Protein AF-B8KPP4-F1 (afdb_monomer)

Mean predicted aligned error: 12.48 Å

Secondary structure (DSSP, 8-state):
-PPPP----------PPPPPPHHHHHHH--TTTTTS-HHHHHHHHH-GGGTS-EEEEPPPSS--PPEE---HHHHT-EEEETTEEEEHHHHHHH-SSEEEEEEEETTEEEEEE-SSS-TT--EE-GGGHHHHHHHHHHHHHHTTS--TTSBGGGT-GGGTTSTTTT-BHHHHHTT-S-BS--GGG-SS-TTSHHHHHHHHTTSSPP-S----HHHHHHH--BSS-TTS-----HHHHHHHHHHHHHHHSS-HHHHHIIIIITTTT-SS-EEEEB-TTS-B-TTT-EEE-HHHHHHHHHHHH-TTT-HHHIIIIIHHHHTT-SEEPPHHHHHHHHHHHTT----EEETTEEEE-TTS-EEEE-TTS-EEEEETTTTEEEEEEE--SSTT----THHHHHHHHHHSSTTSSPPTTS-HHHHHHHHHHHHHHHHHTT-HHHHHTTEEEEEEEE-TTSPPEESHHHHHHHHHHHHTTSS-EEEEEEEEEEEETTEEEEEEEEEEEESTTSSS-EEEEEEEEEEEEE-TTS-EEEEEEEEEE-SPP-

Radius of gyration: 27.94 Å; Cα contacts (8 Å, |Δi|>4): 1107; chains: 1; bounding box: 80×98×74 Å

Nearest PDB structures (foldseek):
  3hx8-assembly2_C  TM=9.076E-01  e=1.336E-11  Mesorhizobium loti
  5ien-assembly1_A  TM=8.995E-01  e=2.026E-10  synthetic construct
  5ien-assembly2_B  TM=9.108E-01  e=3.419E-10  synthetic construct
  5iep-assembly1_A  TM=9.337E-01  e=7.490E-10  synthetic construct
  5bka-assembly1_C  TM=7.117E-01  e=9.667E-06  Streptomyces coelicolor A3(2)

Structure (mmCIF, N/CA/C/O backbone):
data_AF-B8KPP4-F1
#
_entry.id   AF-B8KPP4-F1
#
loop_
_atom_site.group_PDB
_atom_site.id
_atom_site.type_symbol
_atom_site.label_atom_id
_atom_site.label_alt_id
_atom_site.label_comp_id
_atom_site.label_asym_id
_atom_site.label_entity_id
_atom_site.label_seq_id
_atom_site.pdbx_PDB_ins_code
_atom_site.Cartn_x
_atom_site.Cartn_y
_atom_site.Cartn_z
_atom_site.occupancy
_atom_site.B_iso_or_equiv
_atom_site.auth_seq_id
_atom_site.auth_comp_id
_atom_site.auth_asym_id
_atom_site.auth_atom_id
_atom_site.pdbx_PDB_model_num
ATOM 1 N N . MET A 1 1 ? 53.699 55.529 -13.540 1.00 39.19 1 MET A N 1
ATOM 2 C CA . MET A 1 1 ? 53.732 54.509 -12.469 1.00 39.19 1 MET A CA 1
ATOM 3 C C . MET A 1 1 ? 52.525 54.728 -11.572 1.00 39.19 1 MET A C 1
ATOM 5 O O . MET A 1 1 ? 52.544 55.632 -10.749 1.00 39.19 1 MET A O 1
ATOM 9 N N . ILE A 1 2 ? 51.446 53.984 -11.814 1.00 35.56 2 ILE A N 1
ATOM 10 C CA . ILE A 1 2 ? 50.169 54.093 -11.094 1.00 35.56 2 ILE A CA 1
ATOM 11 C C . ILE A 1 2 ? 50.151 52.968 -10.050 1.00 35.56 2 ILE A C 1
ATOM 13 O O . ILE A 1 2 ? 50.362 51.811 -10.403 1.00 35.56 2 ILE A O 1
ATOM 17 N N . LYS A 1 3 ? 49.986 53.314 -8.767 1.00 32.81 3 LYS A N 1
ATOM 18 C CA . LYS A 1 3 ? 49.849 52.358 -7.653 1.00 32.81 3 LYS A CA 1
ATOM 19 C C . LYS A 1 3 ? 48.453 51.713 -7.692 1.00 32.81 3 LYS A C 1
ATOM 21 O O . LYS A 1 3 ? 47.496 52.451 -7.922 1.00 32.81 3 LYS A O 1
ATOM 26 N N . PRO A 1 4 ? 48.298 50.402 -7.431 1.00 41.53 4 PRO A N 1
ATOM 27 C CA . PRO A 1 4 ? 46.980 49.794 -7.347 1.00 41.53 4 PRO A CA 1
ATOM 28 C C . PRO A 1 4 ? 46.354 50.061 -5.972 1.00 41.53 4 PRO A C 1
ATOM 30 O O . PRO A 1 4 ? 47.021 50.018 -4.936 1.00 41.53 4 PRO A O 1
ATOM 33 N N . LEU A 1 5 ? 45.059 50.361 -6.000 1.00 34.25 5 LEU A N 1
ATOM 34 C CA . LEU A 1 5 ? 44.176 50.525 -4.855 1.00 34.25 5 LEU A CA 1
ATOM 35 C C . LEU A 1 5 ? 43.711 49.123 -4.423 1.00 34.25 5 LEU A C 1
ATOM 37 O O . LEU A 1 5 ? 43.076 48.422 -5.207 1.00 34.25 5 LEU A O 1
ATOM 41 N N . ALA A 1 6 ? 44.058 48.691 -3.211 1.00 33.91 6 ALA A N 1
ATOM 42 C CA . ALA A 1 6 ? 43.569 47.434 -2.652 1.00 33.91 6 ALA A CA 1
ATOM 43 C C . ALA A 1 6 ? 42.128 47.628 -2.156 1.00 33.91 6 ALA A C 1
ATOM 45 O O . ALA A 1 6 ? 41.885 48.378 -1.212 1.00 33.91 6 ALA A O 1
ATOM 46 N N . MET A 1 7 ? 41.176 46.971 -2.817 1.00 34.59 7 MET A N 1
ATOM 47 C CA . MET A 1 7 ? 39.772 46.921 -2.418 1.00 34.59 7 MET A CA 1
ATOM 48 C C . MET A 1 7 ? 39.613 45.772 -1.414 1.00 34.59 7 MET A C 1
ATOM 50 O O . MET A 1 7 ? 39.767 44.605 -1.770 1.00 34.59 7 MET A O 1
ATOM 54 N N . LEU A 1 8 ? 39.384 46.103 -0.141 1.00 33.50 8 LEU A N 1
ATOM 55 C CA . LEU A 1 8 ? 39.109 45.127 0.913 1.00 33.50 8 LEU A CA 1
ATOM 56 C C . LEU A 1 8 ? 37.673 44.604 0.730 1.00 33.50 8 LEU A C 1
ATOM 58 O O . LEU A 1 8 ? 36.711 45.317 1.007 1.00 33.50 8 LEU A O 1
ATOM 62 N N . LEU A 1 9 ? 37.526 43.370 0.250 1.00 36.50 9 LEU A N 1
ATOM 63 C CA . LEU A 1 9 ? 36.267 42.626 0.308 1.00 36.50 9 LEU A CA 1
ATOM 64 C C . LEU A 1 9 ? 36.087 42.114 1.743 1.00 36.50 9 LEU A C 1
ATOM 66 O O . LEU A 1 9 ? 36.763 41.177 2.160 1.00 36.50 9 LEU A O 1
ATOM 70 N N . LEU A 1 10 ? 35.198 42.748 2.512 1.00 35.66 10 LEU A N 1
ATOM 71 C CA . LEU A 1 10 ? 34.691 42.178 3.759 1.00 35.66 10 LEU A CA 1
ATOM 72 C C . LEU A 1 10 ? 33.732 41.035 3.411 1.00 35.66 10 LEU A C 1
ATOM 74 O O . LEU A 1 10 ? 32.572 41.261 3.077 1.00 35.66 10 LEU A O 1
ATOM 78 N N . SER A 1 11 ? 34.224 39.802 3.488 1.00 37.75 11 SER A N 1
ATOM 79 C CA . SER A 1 11 ? 33.388 38.606 3.551 1.00 37.75 11 SER A CA 1
ATOM 80 C C . SER A 1 11 ? 32.711 38.554 4.923 1.00 37.75 11 SER A C 1
ATOM 82 O O . SER A 1 11 ? 33.370 38.281 5.928 1.00 37.75 11 SER A O 1
ATOM 84 N N . ALA A 1 12 ? 31.409 38.832 4.982 1.00 38.16 12 ALA A N 1
ATOM 85 C CA . ALA A 1 12 ? 30.608 38.468 6.144 1.00 38.16 12 ALA A CA 1
ATOM 86 C C . ALA A 1 12 ? 30.489 36.931 6.181 1.00 38.16 12 ALA A C 1
ATOM 88 O O . ALA A 1 12 ? 30.151 36.338 5.154 1.00 38.16 12 ALA A O 1
ATOM 89 N N . PRO A 1 13 ? 30.794 36.262 7.305 1.00 40.47 13 PRO A N 1
ATOM 90 C CA . PRO A 1 13 ? 30.590 34.826 7.404 1.00 40.47 13 PRO A CA 1
ATOM 91 C C . PRO A 1 13 ? 29.087 34.532 7.346 1.00 40.47 13 PRO A C 1
ATOM 93 O O . PRO A 1 13 ? 28.313 35.124 8.100 1.00 40.47 13 PRO A O 1
ATOM 96 N N . LEU A 1 14 ? 28.677 33.612 6.464 1.00 42.62 14 LEU A N 1
ATOM 97 C CA . LEU A 1 14 ? 27.390 32.937 6.605 1.00 42.62 14 LEU A CA 1
ATOM 98 C C . LEU A 1 14 ? 27.402 32.256 7.976 1.00 42.62 14 LEU A C 1
ATOM 100 O O . LEU A 1 14 ? 28.167 31.319 8.204 1.00 42.62 14 LEU A O 1
ATOM 104 N N . ILE A 1 15 ? 26.581 32.746 8.899 1.00 39.28 15 ILE A N 1
ATOM 105 C CA . ILE A 1 15 ? 26.275 32.017 10.124 1.00 39.28 15 ILE A CA 1
ATOM 106 C C . ILE A 1 15 ? 25.397 30.850 9.679 1.00 39.28 15 ILE A C 1
ATOM 108 O O . ILE A 1 15 ? 24.208 31.026 9.431 1.00 39.28 15 ILE A O 1
ATOM 112 N N . ALA A 1 16 ? 25.996 29.671 9.515 1.00 43.50 16 ALA A N 1
ATOM 113 C CA . ALA A 1 16 ? 25.233 28.435 9.470 1.00 43.50 16 ALA A CA 1
ATOM 114 C C . ALA A 1 16 ? 24.450 28.355 10.787 1.00 43.50 16 ALA A C 1
ATOM 116 O O . ALA A 1 16 ? 25.055 28.394 11.862 1.00 43.50 16 ALA A O 1
ATOM 117 N N . ALA A 1 17 ? 23.118 28.328 10.715 1.00 49.12 17 ALA A N 1
ATOM 118 C CA . ALA A 1 17 ? 22.297 28.076 11.889 1.00 49.12 17 ALA A CA 1
ATOM 119 C C . ALA A 1 17 ? 22.764 26.751 12.506 1.00 49.12 17 ALA A C 1
ATOM 121 O O . ALA A 1 17 ? 22.893 25.749 11.801 1.00 49.12 17 ALA A O 1
ATOM 122 N N . ALA A 1 18 ? 23.105 26.762 13.795 1.00 59.22 18 ALA A N 1
ATOM 123 C CA . ALA A 1 18 ? 23.468 25.537 14.489 1.00 59.22 18 ALA A CA 1
ATOM 124 C C . ALA A 1 18 ? 22.274 24.577 14.421 1.00 59.22 18 ALA A C 1
ATOM 126 O O . ALA A 1 18 ? 21.141 25.000 14.660 1.00 59.22 18 ALA A O 1
ATOM 127 N N . ALA A 1 19 ? 22.526 23.311 14.080 1.00 60.88 19 ALA A N 1
ATOM 128 C CA . ALA A 1 19 ? 21.502 22.279 14.180 1.00 60.88 19 ALA A CA 1
ATOM 129 C C . ALA A 1 19 ? 20.917 22.299 15.607 1.00 60.88 19 ALA A C 1
ATOM 131 O O . ALA A 1 19 ? 21.694 22.456 16.560 1.00 60.88 19 ALA A O 1
ATOM 132 N N . PRO A 1 20 ? 19.586 22.200 15.766 1.00 66.69 20 PRO A N 1
ATOM 133 C CA . PRO A 1 20 ? 18.959 22.236 17.081 1.00 66.69 20 PRO A CA 1
ATOM 134 C C . PRO A 1 20 ? 19.525 21.125 17.974 1.00 66.69 20 PRO A C 1
ATOM 136 O O . PRO A 1 20 ? 19.914 20.059 17.489 1.00 66.69 20 PRO A O 1
ATOM 139 N N . ASP A 1 21 ? 19.613 21.375 19.284 1.00 84.50 21 ASP A N 1
ATOM 140 C CA . ASP A 1 21 ? 20.109 20.361 20.216 1.00 84.50 21 ASP A CA 1
ATOM 141 C C . ASP A 1 21 ? 19.201 19.122 20.165 1.00 84.50 21 ASP A C 1
ATOM 143 O O . ASP A 1 21 ? 17.971 19.216 20.139 1.00 84.50 21 ASP A O 1
ATOM 147 N N . VAL A 1 22 ? 19.814 17.936 20.146 1.00 83.69 22 VAL A N 1
ATOM 148 C CA . VAL A 1 22 ? 19.081 16.669 20.005 1.00 83.69 22 VAL A CA 1
ATOM 149 C C . VAL A 1 22 ? 18.120 16.451 21.178 1.00 83.69 22 VAL A C 1
ATOM 151 O O . VAL A 1 22 ? 17.029 15.924 20.972 1.00 83.69 22 VAL A O 1
ATOM 154 N N . ARG A 1 23 ? 18.472 16.874 22.406 1.00 91.12 23 ARG A N 1
ATOM 155 C CA . ARG A 1 23 ? 17.547 16.743 23.546 1.00 91.12 23 ARG A CA 1
ATOM 156 C C . ARG A 1 23 ? 16.402 17.734 23.430 1.00 91.12 23 ARG A C 1
ATOM 158 O O . ARG A 1 23 ? 15.265 17.352 23.683 1.00 91.12 23 ARG A O 1
ATOM 165 N N . GLU A 1 24 ? 16.690 18.969 23.030 1.00 91.19 24 GLU A N 1
ATOM 166 C CA . GLU A 1 24 ? 15.659 19.985 22.801 1.00 91.19 24 GLU A CA 1
ATOM 167 C C . GLU A 1 24 ? 14.636 19.508 21.761 1.00 91.19 24 GLU A C 1
ATOM 169 O O . GLU A 1 24 ? 13.443 19.492 22.054 1.00 91.19 24 GLU A O 1
ATOM 174 N N . THR A 1 25 ? 15.103 18.999 20.617 1.00 89.31 25 THR A N 1
ATOM 175 C CA . THR A 1 25 ? 14.243 18.450 19.553 1.00 89.31 25 THR A CA 1
ATOM 176 C C . THR A 1 25 ? 13.441 17.241 20.033 1.00 89.31 25 THR A C 1
ATOM 178 O O . THR A 1 25 ? 12.240 17.163 19.808 1.00 89.31 25 THR A O 1
ATOM 181 N N . PHE A 1 26 ? 14.067 16.309 20.756 1.00 92.88 26 PHE A N 1
ATOM 182 C CA . PHE A 1 26 ? 13.358 15.137 21.267 1.00 92.88 26 PHE A CA 1
ATOM 183 C C . PHE A 1 26 ? 12.233 15.518 22.243 1.00 92.88 26 PHE A C 1
ATOM 185 O O . PHE A 1 26 ? 11.145 14.948 22.183 1.00 92.88 26 PHE A O 1
ATOM 192 N N . THR A 1 27 ? 12.494 16.474 23.143 1.00 94.06 27 THR A N 1
ATOM 193 C CA . THR A 1 27 ? 11.534 16.913 24.173 1.00 94.06 27 THR A CA 1
ATOM 194 C C . THR A 1 27 ? 10.492 17.917 23.681 1.00 94.06 27 THR A C 1
ATOM 196 O O . THR A 1 27 ? 9.544 18.193 24.413 1.00 94.06 27 THR A O 1
ATOM 199 N N . SER A 1 28 ? 10.646 18.465 22.471 1.00 93.50 28 SER A N 1
ATOM 200 C CA . SER A 1 28 ? 9.675 19.397 21.891 1.00 93.50 28 SER A CA 1
ATOM 201 C C . SER A 1 28 ? 8.466 18.697 21.265 1.00 93.50 28 SER A C 1
ATOM 203 O O . SER A 1 28 ? 7.430 19.340 21.091 1.00 93.50 28 SER A O 1
ATOM 205 N N . VAL A 1 29 ? 8.570 17.398 20.960 1.00 94.62 29 VAL A N 1
ATOM 206 C CA . VAL A 1 29 ? 7.461 16.586 20.443 1.00 94.62 29 VAL A CA 1
ATOM 207 C C . VAL A 1 29 ? 6.479 16.256 21.566 1.00 94.62 29 VAL A C 1
ATOM 209 O O . VAL A 1 29 ? 6.842 15.713 22.610 1.00 94.62 29 VAL A O 1
ATOM 212 N N . THR A 1 30 ? 5.208 16.564 21.333 1.00 91.06 30 THR A N 1
ATOM 213 C CA . THR A 1 30 ? 4.084 16.330 22.241 1.00 91.06 30 THR A CA 1
ATOM 214 C C . THR A 1 30 ? 2.891 15.764 21.469 1.00 91.06 30 THR A C 1
ATOM 216 O O . THR A 1 30 ? 2.790 15.970 20.258 1.00 91.06 30 THR A O 1
ATOM 219 N N . PRO A 1 31 ? 1.919 15.132 22.150 1.00 87.12 31 PRO A N 1
ATOM 220 C CA . PRO A 1 31 ? 0.676 14.696 21.511 1.00 87.12 31 PRO A CA 1
ATOM 221 C C . PRO A 1 31 ? -0.157 15.822 20.871 1.00 87.12 31 PRO A C 1
ATOM 223 O O . PRO A 1 31 ? -1.113 15.530 20.162 1.00 87.12 31 PRO A O 1
ATOM 226 N N . GLN A 1 32 ? 0.145 17.096 21.152 1.00 86.81 32 GLN A N 1
ATOM 227 C CA . GLN A 1 32 ? -0.575 18.253 20.609 1.00 86.81 32 GLN A CA 1
ATOM 228 C C . GLN A 1 32 ? 0.107 18.892 19.394 1.00 86.81 32 GLN A C 1
ATOM 230 O O . GLN A 1 32 ? -0.518 19.729 18.752 1.00 86.81 32 GLN A O 1
ATOM 235 N N . ASN A 1 33 ? 1.380 18.584 19.126 1.00 89.88 33 ASN A N 1
ATOM 236 C CA . ASN A 1 33 ? 2.163 19.284 18.100 1.00 89.88 33 ASN A CA 1
ATOM 237 C C . ASN A 1 33 ? 2.987 18.360 17.193 1.00 89.88 33 ASN A C 1
ATOM 239 O O . ASN A 1 33 ? 3.798 18.855 16.412 1.00 89.88 33 ASN A O 1
ATOM 243 N N . PHE A 1 34 ? 2.822 17.039 17.300 1.00 90.19 34 PHE A N 1
ATOM 244 C CA . PHE A 1 34 ? 3.587 16.076 16.503 1.00 90.19 34 PHE A CA 1
ATOM 245 C C . PHE A 1 34 ? 3.389 16.270 14.985 1.00 90.19 34 PHE A C 1
ATOM 247 O O . PHE A 1 34 ? 4.232 15.854 14.199 1.00 90.19 34 PHE A O 1
ATOM 254 N N . ASP A 1 35 ? 2.315 16.935 14.564 1.00 87.69 35 ASP A N 1
ATOM 255 C CA . ASP A 1 35 ? 1.944 17.259 13.182 1.00 87.69 35 ASP A CA 1
ATOM 256 C C . ASP A 1 35 ? 2.060 18.764 12.851 1.00 87.69 35 ASP A C 1
ATOM 258 O O . ASP A 1 35 ? 1.527 19.229 11.849 1.00 87.69 35 ASP A O 1
ATOM 262 N N . SER A 1 36 ? 2.756 19.553 13.679 1.00 88.62 36 SER A N 1
ATOM 263 C CA . SER A 1 36 ? 2.931 21.003 13.464 1.00 88.62 36 SER A CA 1
ATOM 264 C C . SER A 1 36 ? 3.990 21.380 12.414 1.00 88.62 36 SER A C 1
ATOM 266 O O . SER A 1 36 ? 4.305 22.563 12.265 1.00 88.62 36 SER A O 1
ATOM 268 N N . GLY A 1 37 ? 4.567 20.396 11.725 1.00 88.38 37 GLY A N 1
ATOM 269 C CA . GLY A 1 37 ? 5.564 20.573 10.677 1.00 88.38 37 GLY A CA 1
ATOM 270 C C . GLY A 1 37 ? 7.003 20.716 11.166 1.00 88.38 37 GLY A C 1
ATOM 271 O O . GLY A 1 37 ? 7.322 20.714 12.362 1.00 88.38 37 GLY A O 1
ATOM 272 N N . GLY A 1 38 ? 7.902 20.859 10.192 1.00 89.06 38 GLY A N 1
ATOM 273 C CA . GLY A 1 38 ? 9.322 21.115 10.419 1.00 89.06 38 GLY A CA 1
ATOM 274 C C . GLY A 1 38 ? 10.014 20.018 11.232 1.00 89.06 38 GLY A C 1
ATOM 275 O O . GLY A 1 38 ? 9.712 18.832 11.108 1.00 89.06 38 GLY A O 1
ATOM 276 N N . SER A 1 39 ? 10.965 20.414 12.084 1.00 90.38 39 SER A N 1
ATOM 277 C CA . SER A 1 39 ? 11.775 19.460 12.851 1.00 90.38 39 SER A CA 1
ATOM 278 C C . SER A 1 39 ? 10.981 18.671 13.893 1.00 90.38 39 SER A C 1
ATOM 280 O O . SER A 1 39 ? 11.399 17.574 14.240 1.00 90.38 39 SER A O 1
ATOM 282 N N . VAL A 1 40 ? 9.853 19.197 14.386 1.00 92.75 40 VAL A N 1
ATOM 283 C CA . VAL A 1 40 ? 8.993 18.496 15.355 1.00 92.75 40 VAL A CA 1
ATOM 284 C C . VAL A 1 40 ? 8.307 17.313 14.682 1.00 92.75 40 VAL A C 1
ATOM 286 O O . VAL A 1 40 ? 8.395 16.191 15.181 1.00 92.75 40 VAL A O 1
ATOM 289 N N . SER A 1 41 ? 7.681 17.539 13.525 1.00 93.50 41 SER A N 1
ATOM 290 C CA . SER A 1 41 ? 7.046 16.453 12.783 1.00 93.50 41 SER A CA 1
ATOM 291 C C . SER A 1 41 ? 8.057 15.458 12.253 1.00 93.50 41 SER A C 1
ATOM 293 O O . SER A 1 41 ? 7.850 14.263 12.439 1.00 93.50 41 SER A O 1
ATOM 295 N N . LEU A 1 42 ? 9.187 15.909 11.708 1.00 94.25 42 LEU A N 1
ATOM 296 C CA . LEU A 1 42 ? 10.219 14.986 11.232 1.00 94.25 42 LEU A CA 1
ATOM 297 C C . LEU A 1 42 ? 10.749 14.101 12.375 1.00 94.25 42 LEU A C 1
ATOM 299 O O . LEU A 1 42 ? 10.856 12.885 12.231 1.00 94.25 42 LEU A O 1
ATOM 303 N N . GLN A 1 43 ? 10.994 14.691 13.552 1.00 95.50 43 GLN A N 1
ATOM 304 C CA . GLN A 1 43 ? 11.398 13.954 14.751 1.00 95.50 43 GLN A CA 1
ATOM 305 C C . GLN A 1 43 ? 10.355 12.907 15.163 1.00 95.50 43 GLN A C 1
ATOM 307 O O . GLN A 1 43 ? 10.727 11.793 15.533 1.00 95.50 43 GLN A O 1
ATOM 312 N N . PHE A 1 44 ? 9.061 13.239 15.119 1.00 96.12 44 PHE A N 1
ATOM 313 C CA . PHE A 1 44 ? 8.007 12.269 15.404 1.00 96.12 44 PHE A CA 1
ATOM 314 C C . PHE A 1 44 ? 7.997 11.132 14.378 1.00 96.12 44 PHE A C 1
ATOM 316 O O . PHE A 1 44 ? 8.001 9.971 14.772 1.00 96.12 44 PHE A O 1
ATOM 323 N N . HIS A 1 45 ? 8.020 11.433 13.079 1.00 96.00 45 HIS A N 1
ATOM 324 C CA . HIS A 1 45 ? 7.881 10.411 12.041 1.00 96.00 45 HIS A CA 1
ATOM 325 C C . HIS A 1 45 ? 9.057 9.428 12.001 1.00 96.00 45 HIS A C 1
ATOM 327 O O . HIS A 1 45 ? 8.833 8.235 11.793 1.00 96.00 45 HIS A O 1
ATOM 333 N N . LEU A 1 46 ? 10.284 9.896 12.257 1.00 96.81 46 LEU A N 1
ATOM 334 C CA . LEU A 1 46 ? 11.484 9.048 12.300 1.00 96.81 46 LEU A CA 1
ATOM 335 C C . LEU A 1 46 ? 11.634 8.251 13.603 1.00 96.81 46 LEU A C 1
ATOM 337 O O . LEU A 1 46 ? 12.394 7.282 13.649 1.00 96.81 46 LEU A O 1
ATOM 341 N N . HIS A 1 47 ? 10.939 8.659 14.670 1.00 96.56 47 HIS A N 1
ATOM 342 C CA . HIS A 1 47 ? 11.131 8.111 16.016 1.00 96.56 47 HIS A CA 1
ATOM 343 C C . HIS A 1 47 ? 9.819 7.880 16.771 1.00 96.56 47 HIS A C 1
ATOM 345 O O . HIS A 1 47 ? 9.782 7.979 18.002 1.00 96.56 47 HIS A O 1
ATOM 351 N N . ALA A 1 48 ? 8.732 7.578 16.059 1.00 96.62 48 ALA A N 1
ATOM 352 C CA . ALA A 1 48 ? 7.393 7.439 16.629 1.00 96.62 48 ALA A CA 1
ATOM 353 C C . ALA A 1 48 ? 7.340 6.405 17.767 1.00 96.62 48 ALA A C 1
ATOM 355 O O . ALA A 1 48 ? 6.576 6.570 18.716 1.00 96.62 48 ALA A O 1
ATOM 356 N N . GLU A 1 49 ? 8.198 5.382 17.749 1.00 95.81 49 GLU A N 1
ATOM 357 C CA . GLU A 1 49 ? 8.336 4.388 18.818 1.00 95.81 49 GLU A CA 1
ATOM 358 C C . GLU A 1 49 ? 8.814 4.963 20.160 1.00 95.81 49 GLU A C 1
ATOM 360 O O . GLU A 1 49 ? 8.663 4.320 21.198 1.00 95.81 49 GLU A O 1
ATOM 365 N N . SER A 1 50 ? 9.392 6.165 20.150 1.00 96.00 50 SER A N 1
ATOM 366 C CA . SER A 1 50 ? 9.773 6.895 21.362 1.00 96.00 50 SER A CA 1
ATOM 367 C C . SER A 1 50 ? 8.591 7.623 22.004 1.00 96.00 50 SER A C 1
ATOM 369 O O . SER A 1 50 ? 8.650 7.958 23.188 1.00 96.00 50 SER A O 1
ATOM 371 N N . TYR A 1 51 ? 7.527 7.869 21.235 1.00 95.81 51 TYR A N 1
ATOM 372 C CA . TYR A 1 51 ? 6.366 8.668 21.634 1.00 95.81 51 TYR A CA 1
ATOM 373 C C . TYR A 1 51 ? 5.091 7.827 21.774 1.00 95.81 51 TYR A C 1
ATOM 375 O O . TYR A 1 51 ? 4.208 8.171 22.559 1.00 95.81 51 TYR A O 1
ATOM 383 N N . LEU A 1 52 ? 5.012 6.701 21.063 1.00 95.56 52 LEU A N 1
ATOM 384 C CA . LEU A 1 52 ? 3.884 5.777 21.058 1.00 95.56 52 LEU A CA 1
ATOM 385 C C . LEU A 1 52 ? 4.283 4.416 21.631 1.00 95.56 52 LEU A C 1
ATOM 387 O O . LEU A 1 52 ? 5.405 3.938 21.456 1.00 95.56 52 LEU A O 1
ATOM 391 N N . ARG A 1 53 ? 3.326 3.732 22.268 1.00 96.25 53 ARG A N 1
ATOM 392 C CA . ARG A 1 53 ? 3.496 2.307 22.579 1.00 96.25 53 ARG A CA 1
ATOM 393 C C . ARG A 1 53 ? 3.498 1.531 21.271 1.00 96.25 53 ARG A C 1
ATOM 395 O O . ARG A 1 53 ? 2.675 1.786 20.395 1.00 96.25 53 ARG A O 1
ATOM 402 N N . SER A 1 54 ? 4.388 0.557 21.159 1.00 97.69 54 SER A N 1
ATOM 403 C CA . SER A 1 54 ? 4.488 -0.266 19.963 1.00 97.69 54 SER A CA 1
ATOM 404 C C . SER A 1 54 ? 4.724 -1.734 20.293 1.00 97.69 54 SER A C 1
ATOM 406 O O . SER A 1 54 ? 5.149 -2.098 21.392 1.00 97.69 54 SER A O 1
ATOM 408 N N . THR A 1 55 ? 4.413 -2.590 19.327 1.00 98.38 55 THR A N 1
ATOM 409 C CA . THR A 1 55 ? 4.754 -4.011 19.338 1.00 98.38 55 THR A CA 1
ATOM 410 C C . THR A 1 55 ? 5.513 -4.376 18.069 1.00 98.38 55 THR A C 1
ATOM 412 O O . THR A 1 55 ? 5.369 -3.720 17.037 1.00 98.38 55 THR A O 1
ATOM 415 N N . THR A 1 56 ? 6.339 -5.413 18.143 1.00 98.62 56 THR A N 1
ATOM 416 C CA . THR A 1 56 ? 7.173 -5.861 17.027 1.00 98.62 56 THR A CA 1
ATOM 417 C C . THR A 1 56 ? 6.372 -6.716 16.047 1.00 98.62 56 THR A C 1
ATOM 419 O O . THR A 1 56 ? 5.677 -7.646 16.450 1.00 98.62 56 THR A O 1
ATOM 422 N N . ILE A 1 57 ? 6.538 -6.443 14.754 1.00 98.75 57 ILE A N 1
ATOM 423 C CA . ILE A 1 57 ? 6.191 -7.338 13.649 1.00 98.75 57 ILE A CA 1
ATOM 424 C C . ILE A 1 57 ? 7.518 -7.917 13.148 1.00 98.75 57 ILE A C 1
ATOM 426 O O . ILE A 1 57 ? 8.251 -7.263 12.404 1.00 98.75 57 ILE A O 1
ATOM 430 N N . ALA A 1 58 ? 7.875 -9.115 13.613 1.00 98.62 58 ALA A N 1
ATOM 431 C CA . ALA A 1 58 ? 9.207 -9.651 13.350 1.00 98.62 58 ALA A CA 1
ATOM 432 C C . ALA A 1 58 ? 9.371 -10.106 11.893 1.00 98.62 58 ALA A C 1
ATOM 434 O O . ALA A 1 58 ? 8.464 -10.692 11.299 1.00 98.62 58 ALA A O 1
ATOM 435 N N . ARG A 1 59 ? 10.550 -9.877 11.319 1.00 97.94 59 ARG A N 1
ATOM 436 C CA . ARG A 1 59 ? 10.895 -10.359 9.978 1.00 97.94 59 ARG A CA 1
ATOM 437 C C . ARG A 1 59 ? 11.010 -11.883 9.925 1.00 97.94 59 ARG A C 1
ATOM 439 O O . ARG A 1 59 ? 11.125 -12.570 10.943 1.00 97.94 59 ARG A O 1
ATOM 446 N N . GLY A 1 60 ? 10.977 -12.411 8.705 1.00 95.25 60 GLY A N 1
ATOM 447 C CA . GLY A 1 60 ? 11.282 -13.812 8.425 1.00 95.25 60 GLY A CA 1
ATOM 448 C C . GLY A 1 60 ? 12.786 -14.093 8.473 1.00 95.25 60 GLY A C 1
ATOM 449 O O . GLY A 1 60 ? 13.613 -13.178 8.496 1.00 95.25 60 GLY A O 1
ATOM 450 N N . GLU A 1 61 ? 13.150 -15.375 8.465 1.00 90.69 61 GLU A N 1
ATOM 451 C CA . GLU A 1 61 ? 14.558 -1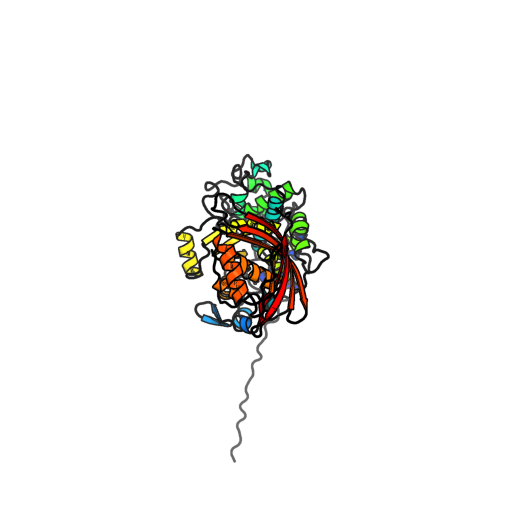5.787 8.392 1.00 90.69 61 GLU A CA 1
ATOM 452 C C . GLU A 1 61 ? 15.166 -15.505 7.011 1.00 90.69 61 GLU A C 1
ATOM 454 O O . GLU A 1 61 ? 16.327 -15.108 6.915 1.00 90.69 61 GLU A O 1
ATOM 459 N N . SER A 1 62 ? 14.373 -15.677 5.951 1.00 88.44 62 SER A N 1
ATOM 460 C CA . SER A 1 62 ? 14.784 -15.435 4.569 1.00 88.44 62 SER A CA 1
ATOM 461 C C . SER A 1 62 ? 14.677 -13.954 4.220 1.00 88.44 62 SER A C 1
ATOM 463 O O . SER A 1 62 ? 13.604 -13.371 4.319 1.00 88.44 62 SER A O 1
ATOM 465 N N . LEU A 1 63 ? 15.787 -13.364 3.781 1.00 92.06 63 LEU A N 1
ATOM 466 C CA . LEU A 1 63 ? 15.839 -12.022 3.204 1.00 92.06 63 LEU A CA 1
ATOM 467 C C . LEU A 1 63 ? 15.618 -12.113 1.692 1.00 92.06 63 LEU A C 1
ATOM 469 O O . LEU A 1 63 ? 16.247 -12.932 1.022 1.00 92.06 63 LEU A O 1
ATOM 473 N N . LEU A 1 64 ? 14.760 -11.245 1.159 1.00 90.06 64 LEU A N 1
ATOM 474 C CA . LEU A 1 64 ? 14.718 -10.965 -0.269 1.00 90.06 64 LEU A CA 1
ATOM 475 C C . LEU A 1 64 ? 15.763 -9.890 -0.578 1.00 90.06 64 LEU A C 1
ATOM 477 O O . LEU A 1 64 ? 15.564 -8.706 -0.276 1.00 90.06 64 LEU A O 1
ATOM 481 N N . GLU A 1 65 ? 16.876 -10.311 -1.171 1.00 87.94 65 GLU A N 1
ATOM 482 C CA . GLU A 1 65 ? 17.890 -9.396 -1.692 1.00 87.94 65 GLU A CA 1
ATOM 483 C C . GLU A 1 65 ? 17.322 -8.630 -2.889 1.00 87.94 65 GLU A C 1
ATOM 485 O O . GLU A 1 65 ? 16.897 -9.236 -3.873 1.00 87.94 65 GLU A O 1
ATOM 490 N N . LEU A 1 66 ? 17.311 -7.300 -2.795 1.00 89.75 66 LEU A N 1
ATOM 491 C CA . LEU A 1 66 ? 16.927 -6.438 -3.908 1.00 89.75 66 LEU A CA 1
ATOM 492 C C . LEU A 1 66 ? 18.177 -6.132 -4.743 1.00 89.75 66 LEU A C 1
ATOM 494 O O . LEU A 1 66 ? 19.182 -5.650 -4.216 1.00 89.75 66 LEU A O 1
ATOM 498 N N . GLU A 1 67 ? 18.129 -6.404 -6.046 1.00 91.44 67 GLU A N 1
ATOM 499 C CA . GLU A 1 67 ? 19.227 -6.109 -6.969 1.00 91.44 67 GLU A CA 1
ATOM 500 C C . GLU A 1 67 ? 19.332 -4.592 -7.157 1.00 91.44 67 GLU A C 1
ATOM 502 O O . GLU A 1 67 ? 18.425 -3.957 -7.689 1.00 91.44 67 GLU A O 1
ATOM 507 N N . LEU A 1 68 ? 20.455 -3.988 -6.768 1.00 90.94 68 LEU A N 1
ATOM 508 C CA . LEU A 1 68 ? 20.710 -2.586 -7.089 1.00 90.94 68 LEU A CA 1
ATOM 509 C C . LEU A 1 68 ? 20.995 -2.453 -8.587 1.00 90.94 68 LEU A C 1
ATOM 511 O O . LEU A 1 68 ? 22.060 -2.853 -9.060 1.00 90.94 68 LEU A O 1
ATOM 515 N N . ALA A 1 69 ? 20.067 -1.845 -9.321 1.00 92.06 69 ALA A N 1
ATOM 516 C CA . ALA A 1 69 ? 20.212 -1.591 -10.747 1.00 92.06 69 ALA A CA 1
ATOM 517 C C . ALA A 1 69 ? 19.767 -0.167 -11.126 1.00 92.06 69 ALA A C 1
ATOM 519 O O . ALA A 1 69 ? 18.791 -0.009 -11.866 1.00 92.06 69 ALA A O 1
ATOM 520 N N . PRO A 1 70 ? 20.477 0.876 -10.648 1.00 92.88 70 PRO A N 1
ATOM 521 C CA . PRO A 1 70 ? 20.086 2.262 -10.876 1.00 92.88 70 PRO A CA 1
ATOM 522 C C . PRO A 1 70 ? 19.931 2.580 -12.366 1.00 92.88 70 PRO A C 1
ATOM 524 O O . PRO A 1 70 ? 20.832 2.296 -13.155 1.00 92.88 70 PRO A O 1
ATOM 527 N N . SER A 1 71 ? 18.819 3.213 -12.737 1.00 92.94 71 SER A N 1
ATOM 528 C CA . SER A 1 71 ? 18.520 3.615 -14.113 1.00 92.94 71 SER A CA 1
ATOM 529 C C . SER A 1 71 ? 18.890 5.089 -14.342 1.00 92.94 71 SER A C 1
ATOM 531 O O . SER A 1 71 ? 18.255 5.972 -13.760 1.00 92.94 71 SER A O 1
ATOM 533 N N . PRO A 1 72 ? 19.902 5.403 -15.182 1.00 92.06 72 PRO A N 1
ATOM 534 C CA . PRO A 1 72 ? 20.207 6.785 -15.560 1.00 92.06 72 PRO A CA 1
ATOM 535 C C . PRO A 1 72 ? 19.055 7.462 -16.307 1.00 92.06 72 PRO A C 1
ATOM 537 O O . PRO A 1 72 ? 18.864 8.664 -16.169 1.00 92.06 72 PRO A O 1
ATOM 540 N N . GLU A 1 73 ? 18.291 6.683 -17.073 1.00 92.88 73 GLU A N 1
ATOM 541 C CA . GLU A 1 73 ? 17.120 7.159 -17.807 1.00 92.88 73 GLU A CA 1
ATOM 542 C C . GLU A 1 73 ? 16.013 7.600 -16.849 1.00 92.88 73 GLU A C 1
ATOM 544 O O . GLU A 1 73 ? 15.493 8.698 -16.994 1.00 92.88 73 GLU A O 1
ATOM 549 N N . LEU A 1 74 ? 15.737 6.810 -15.803 1.00 95.44 74 LEU A N 1
ATOM 550 C CA . LEU A 1 74 ? 14.760 7.176 -14.775 1.00 95.44 74 LEU A CA 1
ATOM 551 C C . LEU A 1 74 ? 15.186 8.431 -14.006 1.00 95.44 74 LEU A C 1
ATOM 553 O O . LEU A 1 74 ? 14.359 9.290 -13.732 1.00 95.44 74 LEU A O 1
ATOM 557 N N . LYS A 1 75 ? 16.478 8.575 -13.686 1.00 95.12 75 LYS A N 1
ATOM 558 C CA . LYS A 1 75 ? 16.994 9.792 -13.030 1.00 95.12 75 LYS A CA 1
ATOM 559 C C . LYS A 1 75 ? 16.752 11.051 -13.862 1.00 95.12 75 LYS A C 1
ATOM 561 O O . LYS A 1 75 ? 16.437 12.091 -13.300 1.00 95.12 75 LYS A O 1
ATOM 566 N N . ALA A 1 76 ? 16.927 10.940 -15.177 1.00 96.25 76 ALA A N 1
ATOM 567 C CA . ALA A 1 76 ? 16.759 12.034 -16.127 1.00 96.25 76 ALA A CA 1
ATOM 568 C C . ALA A 1 76 ? 15.326 12.146 -16.680 1.00 96.25 76 ALA A C 1
ATOM 570 O O . ALA A 1 76 ? 15.088 12.976 -17.558 1.00 96.25 76 ALA A O 1
ATOM 571 N N . ALA A 1 77 ? 14.391 11.311 -16.213 1.00 96.44 77 ALA A N 1
ATOM 572 C CA . ALA A 1 77 ? 13.008 11.338 -16.662 1.00 96.44 77 ALA A CA 1
ATOM 573 C C . ALA A 1 77 ? 12.398 12.701 -16.334 1.00 96.44 77 ALA A C 1
ATOM 575 O O . ALA A 1 77 ? 12.493 13.166 -15.199 1.00 96.44 77 ALA A O 1
ATOM 576 N N . SER A 1 78 ? 11.802 13.344 -17.335 1.00 96.62 78 SER A N 1
ATOM 577 C CA . SER A 1 78 ? 11.120 14.619 -17.145 1.00 96.62 78 SER A CA 1
ATOM 578 C C . SER A 1 78 ? 9.761 14.377 -16.496 1.00 96.62 78 SER A C 1
ATOM 580 O O . SER A 1 78 ? 8.995 13.531 -16.958 1.00 96.62 78 SER A O 1
ATOM 582 N N . VAL A 1 79 ? 9.488 15.106 -15.418 1.00 95.62 79 VAL A N 1
ATOM 583 C CA . VAL A 1 79 ? 8.215 15.109 -14.698 1.00 95.62 79 VAL A CA 1
ATOM 584 C C . VAL A 1 79 ? 7.743 16.549 -14.538 1.00 95.62 79 VAL A C 1
ATOM 586 O O . VAL A 1 79 ? 8.551 17.467 -14.395 1.00 95.62 79 VAL A O 1
ATOM 589 N N . THR A 1 80 ? 6.432 16.753 -14.596 1.00 93.88 80 THR A N 1
ATOM 590 C CA . THR A 1 80 ? 5.800 18.059 -14.401 1.00 93.88 80 THR A CA 1
ATOM 591 C C . THR A 1 80 ? 5.359 18.199 -12.951 1.00 93.88 80 THR A C 1
ATOM 593 O O . THR A 1 80 ? 4.576 17.381 -12.464 1.00 93.88 80 THR A O 1
ATOM 596 N N . VAL A 1 81 ? 5.847 19.240 -12.282 1.00 91.31 81 VAL A N 1
ATOM 597 C CA . VAL A 1 81 ? 5.485 19.633 -10.912 1.00 91.31 81 VAL A CA 1
ATOM 598 C C . VAL A 1 81 ? 5.236 21.139 -10.923 1.00 91.31 81 VAL A C 1
ATOM 600 O O . VAL A 1 81 ? 6.047 21.872 -11.485 1.00 91.31 81 VAL A O 1
ATOM 603 N N . ASP A 1 82 ? 4.109 21.604 -10.379 1.00 87.44 82 ASP A N 1
ATOM 604 C CA 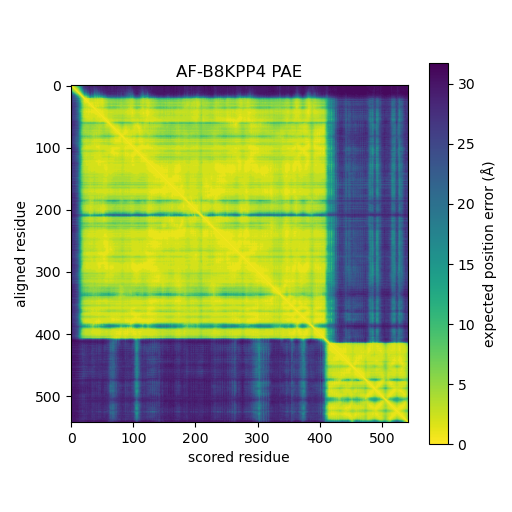. ASP A 1 82 ? 3.706 23.024 -10.407 1.00 87.44 82 ASP A CA 1
ATOM 605 C C . ASP A 1 82 ? 3.810 23.686 -11.801 1.00 87.44 82 ASP A C 1
ATOM 607 O O . ASP A 1 82 ? 4.349 24.785 -11.957 1.00 87.44 82 ASP A O 1
ATOM 611 N N . ASP A 1 83 ? 3.333 22.993 -12.842 1.00 87.19 83 ASP A N 1
ATOM 612 C CA . ASP A 1 83 ? 3.424 23.406 -14.256 1.00 87.19 83 ASP A CA 1
ATOM 613 C C . ASP A 1 83 ? 4.866 23.602 -14.786 1.00 87.19 83 ASP A C 1
ATOM 615 O O . ASP A 1 83 ? 5.077 24.221 -15.836 1.00 87.19 83 ASP A O 1
ATOM 619 N N . GLN A 1 84 ? 5.876 23.074 -14.089 1.00 92.19 84 GLN A N 1
ATOM 620 C CA . GLN A 1 84 ? 7.280 23.108 -14.499 1.00 92.19 84 GLN A CA 1
ATOM 621 C C . GLN A 1 84 ? 7.811 21.706 -14.786 1.00 92.19 84 GLN A C 1
ATOM 623 O O . GLN A 1 84 ? 7.670 20.791 -13.980 1.00 92.19 84 GLN A O 1
ATOM 628 N N . GLU A 1 85 ? 8.483 21.553 -15.927 1.00 96.00 85 GLU A N 1
ATOM 629 C CA . GLU A 1 85 ? 9.244 20.343 -16.227 1.00 96.00 85 GLU A CA 1
ATOM 630 C C . GLU A 1 85 ? 10.575 20.356 -15.470 1.00 96.00 85 GLU A C 1
ATOM 632 O O . GLU A 1 85 ? 11.415 21.244 -15.653 1.00 96.00 85 GLU A O 1
ATOM 637 N N . VAL A 1 86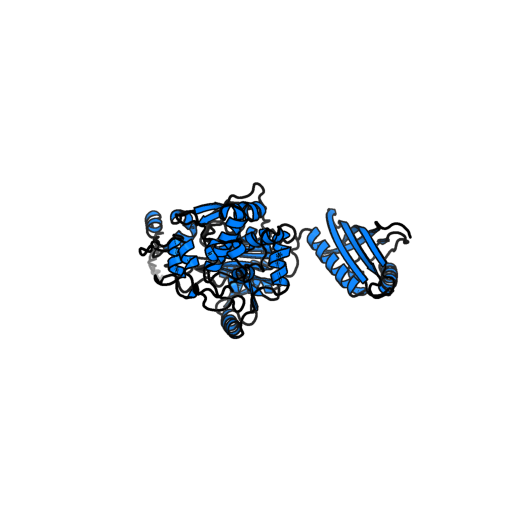 ? 10.784 19.332 -14.652 1.00 97.19 86 VAL A N 1
ATOM 638 C CA . VAL A 1 86 ? 12.032 19.070 -13.930 1.00 97.19 86 VAL A CA 1
ATOM 639 C C . VAL A 1 86 ? 12.457 17.626 -14.169 1.00 97.19 86 VAL A C 1
ATOM 641 O O . VAL A 1 86 ? 11.630 16.770 -14.484 1.00 97.19 86 VAL A O 1
ATOM 644 N N . ASP A 1 87 ? 13.750 17.327 -14.054 1.00 96.81 87 ASP A N 1
ATOM 645 C CA . ASP A 1 87 ? 14.172 15.927 -14.019 1.00 96.81 87 ASP A CA 1
ATOM 646 C C . ASP A 1 87 ? 13.817 15.292 -12.663 1.00 96.81 87 ASP A C 1
ATOM 648 O O . ASP A 1 87 ? 13.837 15.954 -11.622 1.00 96.81 87 ASP A O 1
ATOM 652 N N . PHE A 1 88 ? 13.463 14.005 -12.678 1.00 98.12 88 PHE A N 1
ATOM 653 C CA . PHE A 1 88 ? 12.983 13.287 -11.497 1.00 98.12 88 PHE A CA 1
ATOM 654 C C . PHE A 1 88 ? 13.991 13.318 -10.342 1.00 98.12 88 PHE A C 1
ATOM 656 O O . PHE A 1 88 ? 13.602 13.506 -9.190 1.00 98.12 88 PHE A O 1
ATOM 663 N N . ALA A 1 89 ? 15.289 13.184 -10.628 1.00 97.31 89 ALA A N 1
ATOM 664 C CA . ALA A 1 89 ? 16.317 13.272 -9.595 1.00 97.31 89 ALA A CA 1
ATOM 665 C C . ALA A 1 89 ? 16.358 14.663 -8.934 1.00 97.31 89 ALA A C 1
ATOM 667 O O . ALA A 1 89 ? 16.422 14.755 -7.712 1.00 97.31 89 ALA A O 1
ATOM 668 N N . SER A 1 90 ? 16.259 15.736 -9.721 1.00 97.00 90 SER A N 1
ATOM 669 C CA . SER A 1 90 ? 16.214 17.112 -9.227 1.00 97.00 90 SER A CA 1
ATOM 670 C C . SER A 1 90 ? 14.951 17.381 -8.425 1.00 97.00 90 SER A C 1
ATOM 672 O O . SER A 1 90 ? 15.029 18.073 -7.416 1.00 97.00 90 SER A O 1
ATOM 674 N N . TYR A 1 91 ? 13.800 16.838 -8.823 1.00 97.56 91 TYR A N 1
ATOM 675 C CA . TYR A 1 91 ? 12.596 16.909 -7.999 1.00 97.56 91 TYR A CA 1
ATOM 676 C C . TYR A 1 91 ? 12.837 16.278 -6.619 1.00 97.56 91 TYR A C 1
ATOM 678 O O . TYR A 1 91 ? 12.645 16.938 -5.600 1.00 97.56 91 TYR A O 1
ATOM 686 N N . VAL A 1 92 ? 13.357 15.047 -6.585 1.00 98.00 92 VAL A N 1
ATOM 687 C CA . VAL A 1 92 ? 13.636 14.323 -5.334 1.00 98.00 92 VAL A CA 1
ATOM 688 C C . VAL A 1 92 ? 14.631 15.068 -4.438 1.00 98.00 92 VAL A C 1
ATOM 690 O O . VAL A 1 92 ? 14.444 15.114 -3.223 1.00 98.00 92 VAL A O 1
ATOM 693 N N . ASP A 1 93 ? 15.673 15.664 -5.019 1.00 95.62 93 ASP A N 1
ATOM 694 C CA . ASP A 1 93 ? 16.695 16.401 -4.268 1.00 95.62 93 ASP A CA 1
ATOM 695 C C . ASP A 1 93 ? 16.185 17.750 -3.721 1.00 95.62 93 ASP A C 1
ATOM 697 O O . ASP A 1 93 ? 16.711 18.242 -2.719 1.00 95.62 93 ASP A O 1
ATOM 701 N N . ASN A 1 94 ? 15.183 18.364 -4.366 1.00 95.12 94 ASN A N 1
ATOM 702 C CA . ASN A 1 94 ? 14.715 19.716 -4.037 1.00 95.12 94 ASN A CA 1
ATOM 703 C C . ASN A 1 94 ? 13.366 19.767 -3.306 1.00 95.12 94 ASN A C 1
ATOM 705 O O . ASN A 1 94 ? 13.091 20.782 -2.662 1.00 95.12 94 ASN A O 1
ATOM 709 N N . ASP A 1 95 ? 12.541 18.718 -3.360 1.00 94.12 95 ASP A N 1
ATOM 710 C CA . ASP A 1 95 ? 11.294 18.656 -2.594 1.00 94.12 95 ASP A CA 1
ATOM 711 C C . ASP A 1 95 ? 11.625 18.740 -1.097 1.00 94.12 95 ASP A C 1
ATOM 713 O O . ASP A 1 95 ? 12.413 17.948 -0.576 1.00 94.12 95 ASP A O 1
ATOM 717 N N . ALA A 1 96 ? 11.065 19.741 -0.409 1.00 92.31 96 ALA A N 1
ATOM 718 C CA . ALA A 1 96 ? 11.327 20.041 0.997 1.00 92.31 96 ALA A CA 1
ATOM 719 C C . ALA A 1 96 ? 10.716 19.026 1.981 1.00 92.31 96 ALA A C 1
ATOM 721 O O . ALA A 1 96 ? 11.144 18.980 3.136 1.00 92.31 96 ALA A O 1
ATOM 722 N N . LEU A 1 97 ? 9.730 18.256 1.523 1.00 94.94 97 LEU A N 1
ATOM 723 C CA . LEU A 1 97 ? 8.827 17.424 2.316 1.00 94.94 97 LEU A CA 1
ATOM 724 C C . LEU A 1 97 ? 9.038 15.928 2.055 1.00 94.94 97 LEU A C 1
ATOM 726 O O . LEU A 1 97 ? 8.514 15.104 2.797 1.00 94.94 97 LEU A O 1
ATOM 730 N N . LEU A 1 98 ? 9.802 15.562 1.024 1.00 97.31 98 LEU A N 1
ATOM 731 C CA . LEU A 1 98 ? 10.137 14.174 0.712 1.00 97.31 98 LEU A CA 1
ATOM 732 C C . LEU A 1 98 ? 11.291 13.660 1.584 1.00 97.31 98 LEU A C 1
ATOM 734 O O . LEU A 1 98 ? 12.430 14.106 1.452 1.00 97.31 98 LEU A O 1
ATOM 738 N N . ASP A 1 99 ? 11.050 12.676 2.442 1.00 98.00 99 ASP A N 1
ATOM 739 C CA . ASP A 1 99 ? 12.091 12.145 3.328 1.00 98.00 99 ASP A CA 1
ATOM 740 C C . ASP A 1 99 ? 12.886 11.014 2.686 1.00 98.00 99 ASP A C 1
ATOM 742 O O . ASP A 1 99 ? 14.103 10.903 2.888 1.00 98.00 99 ASP A O 1
ATOM 746 N N . SER A 1 100 ? 12.208 10.188 1.885 1.00 98.62 100 SER A N 1
ATOM 747 C CA . SER A 1 100 ? 12.830 9.145 1.075 1.00 98.62 100 SER A CA 1
ATOM 748 C C . SER A 1 100 ? 11.908 8.619 -0.019 1.00 98.62 100 SER A C 1
ATOM 750 O O . SER A 1 100 ? 10.689 8.698 0.100 1.00 98.62 100 SER A O 1
ATOM 752 N N . VAL A 1 101 ? 12.488 8.030 -1.063 1.00 98.88 101 VAL A N 1
ATOM 753 C CA . VAL A 1 101 ? 11.758 7.409 -2.175 1.00 98.88 101 VAL A CA 1
ATOM 754 C C . VAL A 1 101 ? 12.535 6.217 -2.727 1.00 98.88 101 VAL A C 1
ATOM 756 O O . VAL A 1 101 ? 13.766 6.226 -2.785 1.00 98.88 101 VAL A O 1
ATOM 759 N N . ILE A 1 102 ? 11.815 5.180 -3.138 1.00 98.88 102 ILE A N 1
ATOM 760 C CA . ILE A 1 102 ? 12.353 4.009 -3.825 1.00 98.88 102 ILE A CA 1
ATOM 761 C C . ILE A 1 102 ? 11.425 3.595 -4.964 1.00 98.88 102 ILE A C 1
ATOM 763 O O . ILE A 1 102 ? 10.204 3.594 -4.823 1.00 98.88 102 ILE A O 1
ATOM 767 N N . VAL A 1 103 ? 12.026 3.211 -6.086 1.00 98.88 103 VAL A N 1
ATOM 768 C CA . VAL A 1 103 ? 11.352 2.657 -7.258 1.00 98.88 103 VAL A CA 1
ATOM 769 C C . VAL A 1 103 ? 11.905 1.259 -7.503 1.00 98.88 103 VAL A C 1
ATOM 771 O O . VAL A 1 103 ? 13.108 1.090 -7.741 1.00 98.88 103 VAL A O 1
ATOM 774 N N . LEU A 1 104 ? 11.026 0.260 -7.450 1.00 98.19 104 LEU A N 1
ATOM 775 C CA . LEU A 1 104 ? 11.321 -1.117 -7.825 1.00 98.19 104 LEU A CA 1
ATOM 776 C C . LEU A 1 104 ? 10.649 -1.470 -9.147 1.00 98.19 104 LEU A C 1
ATOM 778 O O . LEU A 1 104 ? 9.464 -1.205 -9.322 1.00 98.19 104 LEU A O 1
ATOM 782 N N . GLN A 1 105 ? 11.381 -2.151 -10.023 1.00 94.44 105 GLN A N 1
ATOM 783 C CA . GLN A 1 105 ? 10.810 -2.881 -11.154 1.00 94.44 105 GLN A CA 1
ATOM 784 C C . GLN A 1 105 ? 11.239 -4.344 -11.022 1.00 94.44 105 GLN A C 1
ATOM 786 O O . GLN A 1 105 ? 12.423 -4.666 -11.171 1.00 94.44 105 GLN A O 1
ATOM 791 N N . GLY A 1 106 ? 10.316 -5.240 -10.682 1.00 91.88 106 GLY A N 1
ATOM 792 C CA . GLY A 1 106 ? 10.713 -6.552 -10.173 1.00 91.88 106 GLY A CA 1
ATOM 793 C C . GLY A 1 106 ? 11.368 -6.451 -8.791 1.00 91.88 106 GLY A C 1
ATOM 794 O O . GLY A 1 106 ? 11.044 -5.585 -7.977 1.00 91.88 106 GLY A O 1
ATOM 795 N N . ASP A 1 107 ? 12.360 -7.304 -8.553 1.00 91.50 107 ASP A N 1
ATOM 796 C CA . ASP A 1 107 ? 13.223 -7.235 -7.367 1.00 91.50 107 ASP A CA 1
ATOM 797 C C . ASP A 1 107 ? 14.410 -6.265 -7.556 1.00 91.50 107 ASP A C 1
ATOM 799 O O . ASP A 1 107 ? 15.376 -6.305 -6.794 1.00 91.50 107 ASP A O 1
ATOM 803 N N . ARG A 1 108 ? 14.373 -5.395 -8.580 1.00 92.81 108 ARG A N 1
ATOM 804 C CA . ARG A 1 108 ? 15.455 -4.450 -8.896 1.00 92.81 108 ARG A CA 1
ATOM 805 C C . ARG A 1 108 ? 15.144 -3.062 -8.364 1.00 92.81 108 ARG A C 1
ATOM 807 O O . ARG A 1 108 ? 14.132 -2.476 -8.739 1.00 92.81 108 ARG A O 1
ATOM 814 N N . VAL A 1 109 ? 16.056 -2.501 -7.578 1.00 97.62 109 VAL A N 1
ATOM 815 C CA . VAL A 1 109 ? 16.043 -1.087 -7.194 1.00 97.62 109 VAL A CA 1
ATOM 816 C C . VAL A 1 109 ? 16.559 -0.261 -8.366 1.00 97.62 109 VAL A C 1
ATOM 818 O O . VAL A 1 109 ? 17.766 -0.206 -8.613 1.00 97.62 109 VAL A O 1
ATOM 821 N N . VAL A 1 110 ? 15.645 0.368 -9.103 1.00 97.31 110 VAL A N 1
ATOM 822 C CA . VAL A 1 110 ? 15.984 1.203 -10.269 1.00 97.31 110 VAL A CA 1
ATOM 823 C C . VAL A 1 110 ? 16.197 2.670 -9.898 1.00 97.31 110 VAL A C 1
ATOM 825 O O . VAL A 1 110 ? 16.887 3.394 -10.618 1.00 97.31 110 VAL A O 1
ATOM 828 N N . PHE A 1 111 ? 15.685 3.092 -8.742 1.00 98.62 111 PHE A N 1
ATOM 829 C CA . PHE A 1 111 ? 16.005 4.362 -8.097 1.00 98.62 111 PHE A CA 1
ATOM 830 C C . PHE A 1 111 ? 15.779 4.236 -6.588 1.00 98.62 111 PHE A C 1
ATOM 832 O O . PHE A 1 111 ? 14.805 3.623 -6.164 1.00 98.62 111 PHE A O 1
ATOM 839 N N . GLU A 1 112 ? 16.654 4.819 -5.777 1.00 98.44 112 GLU A N 1
ATOM 840 C CA . GLU A 1 112 ? 16.414 5.037 -4.348 1.00 98.44 112 GLU A CA 1
ATOM 841 C C . GLU A 1 112 ? 17.153 6.298 -3.892 1.00 98.44 112 GLU A C 1
ATOM 843 O O . GLU A 1 112 ? 18.263 6.574 -4.360 1.00 98.44 112 GLU A O 1
ATOM 848 N N . ALA A 1 113 ? 16.538 7.060 -2.992 1.00 98.50 113 ALA A N 1
ATOM 849 C CA . ALA A 1 113 ? 17.108 8.259 -2.394 1.00 98.50 113 ALA A CA 1
ATOM 850 C C . ALA A 1 113 ? 16.540 8.478 -0.988 1.00 98.50 113 ALA A C 1
ATOM 852 O O . ALA A 1 113 ? 15.404 8.102 -0.696 1.00 98.50 113 ALA A O 1
ATOM 853 N N . TYR A 1 114 ? 17.335 9.114 -0.129 1.00 98.31 114 TYR A N 1
ATOM 854 C CA . TYR A 1 114 ? 16.970 9.392 1.259 1.00 98.31 114 TYR A CA 1
ATOM 855 C C . TYR A 1 114 ? 17.351 10.831 1.647 1.00 98.31 114 TYR A C 1
ATOM 857 O O . TYR A 1 114 ? 18.340 11.028 2.355 1.00 98.31 114 TYR A O 1
ATOM 865 N N . PRO A 1 115 ? 16.640 11.857 1.143 1.00 96.50 115 PRO A N 1
ATOM 866 C CA . PRO A 1 115 ? 17.014 13.249 1.389 1.00 96.50 115 PRO A CA 1
ATOM 867 C C . PRO A 1 115 ? 17.041 13.655 2.873 1.00 96.50 115 PRO A C 1
ATOM 869 O O . PRO A 1 115 ? 17.836 14.521 3.243 1.00 96.50 115 PRO A O 1
ATOM 872 N N . ARG A 1 116 ? 16.190 13.060 3.728 1.00 95.25 116 ARG A N 1
ATOM 873 C CA . ARG A 1 116 ? 16.004 13.504 5.132 1.00 95.25 116 ARG A CA 1
ATOM 874 C C . ARG A 1 116 ? 15.920 12.382 6.165 1.00 95.25 116 ARG A C 1
ATOM 876 O O . ARG A 1 116 ? 15.679 12.651 7.337 1.00 95.25 116 ARG A O 1
ATOM 883 N N . MET A 1 117 ? 16.173 11.144 5.759 1.00 96.00 117 MET A N 1
ATOM 884 C CA . MET A 1 117 ? 16.286 10.004 6.671 1.00 96.00 117 MET A CA 1
ATOM 885 C C . MET A 1 117 ? 17.473 9.123 6.287 1.00 96.00 117 MET A C 1
ATOM 887 O O . MET A 1 117 ? 18.045 9.264 5.210 1.00 96.00 117 MET A O 1
ATOM 891 N N . ALA A 1 118 ? 17.865 8.196 7.148 1.00 97.31 118 ALA A N 1
ATOM 892 C CA . ALA A 1 118 ? 18.868 7.192 6.826 1.00 97.31 118 ALA A CA 1
ATOM 893 C C . ALA A 1 118 ? 18.216 5.870 6.372 1.00 97.31 118 ALA A C 1
ATOM 895 O O . ALA A 1 118 ? 17.143 5.512 6.859 1.00 97.31 118 ALA A O 1
ATOM 896 N N . PRO A 1 119 ? 18.874 5.066 5.511 1.00 97.12 119 PRO A N 1
ATOM 897 C CA . PRO A 1 119 ? 18.289 3.827 4.983 1.00 97.12 119 PRO A CA 1
ATOM 898 C C . PRO A 1 119 ? 17.821 2.815 6.040 1.00 97.12 119 PRO A C 1
ATOM 900 O O . PRO A 1 119 ? 16.867 2.072 5.821 1.00 97.12 119 PRO A O 1
ATOM 903 N N . GLN A 1 120 ? 18.499 2.771 7.189 1.00 96.06 120 GLN A N 1
ATOM 904 C CA . GLN A 1 120 ? 18.194 1.860 8.293 1.00 96.06 120 GLN A CA 1
ATOM 905 C C . GLN A 1 120 ? 17.080 2.346 9.234 1.00 96.06 120 GLN A C 1
ATOM 907 O O . GLN A 1 120 ? 16.653 1.569 10.099 1.00 96.06 120 GLN A O 1
ATOM 912 N N . GLU A 1 121 ? 16.658 3.605 9.116 1.00 97.62 121 GLU A N 1
ATOM 913 C CA . GLU A 1 121 ? 15.618 4.195 9.957 1.00 97.62 121 GLU A CA 1
ATOM 914 C C . GLU A 1 121 ? 14.234 3.708 9.531 1.00 97.62 121 GLU A C 1
ATOM 916 O O . GLU A 1 121 ? 13.985 3.376 8.369 1.00 97.62 121 GLU A O 1
ATOM 921 N N . ARG A 1 122 ? 13.330 3.628 10.508 1.00 98.00 122 ARG A N 1
ATOM 922 C CA . ARG A 1 122 ? 11.909 3.428 10.240 1.00 98.00 122 ARG A CA 1
ATOM 923 C C . ARG A 1 122 ? 11.256 4.793 10.118 1.00 98.00 122 ARG A C 1
ATOM 925 O O . ARG A 1 122 ? 11.708 5.748 10.736 1.00 98.00 122 ARG A O 1
ATOM 932 N N . HIS A 1 123 ? 10.170 4.838 9.370 1.00 98.44 123 HIS A N 1
ATOM 933 C CA . HIS A 1 123 ? 9.297 5.996 9.324 1.00 98.44 123 HIS A CA 1
ATOM 934 C C . HIS A 1 123 ? 7.875 5.568 9.673 1.00 98.44 123 HIS A C 1
ATOM 936 O O . HIS A 1 123 ? 7.478 4.430 9.392 1.00 98.44 123 HIS A O 1
ATOM 942 N N . PHE A 1 124 ? 7.114 6.463 10.293 1.00 98.12 124 PHE A N 1
ATOM 943 C CA . PHE A 1 124 ? 5.701 6.254 10.580 1.00 98.12 124 PHE A CA 1
ATOM 944 C C . PHE A 1 124 ? 4.881 6.335 9.283 1.00 98.12 124 PHE A C 1
ATOM 946 O O . PHE A 1 124 ? 4.988 7.300 8.529 1.00 98.12 124 PHE A O 1
ATOM 953 N N . GLY A 1 125 ? 4.105 5.295 8.983 1.00 97.31 125 GLY A N 1
ATOM 954 C CA . GLY A 1 125 ? 3.459 5.118 7.680 1.00 97.31 125 GLY A CA 1
ATOM 955 C C . GLY A 1 125 ? 2.060 5.712 7.553 1.00 97.31 125 GLY A C 1
ATOM 956 O O . GLY A 1 125 ? 1.524 5.763 6.442 1.00 97.31 125 GLY A O 1
ATOM 957 N N . TRP A 1 126 ? 1.440 6.119 8.665 1.00 96.81 126 TRP A N 1
ATOM 958 C CA . TRP A 1 126 ? 0.024 6.492 8.726 1.00 96.81 126 TRP A CA 1
ATOM 959 C C . TRP A 1 126 ? -0.832 5.565 7.847 1.00 96.81 126 TRP A C 1
ATOM 961 O O . TRP A 1 126 ? -0.652 4.342 7.846 1.00 96.81 126 TRP A O 1
ATOM 971 N N . SER A 1 127 ? -1.764 6.120 7.077 1.00 97.88 127 SER A N 1
ATOM 972 C CA . SER A 1 127 ? -2.760 5.368 6.326 1.00 97.88 127 SER A CA 1
ATOM 973 C C . SER A 1 127 ? -2.232 4.417 5.254 1.00 97.88 127 SER A C 1
ATOM 975 O O . SER A 1 127 ? -3.000 3.552 4.831 1.00 97.88 127 SER A O 1
ATOM 977 N N . VAL A 1 128 ? -0.945 4.450 4.893 1.00 98.62 128 VAL A N 1
ATOM 978 C CA . VAL A 1 128 ? -0.331 3.363 4.108 1.00 98.62 128 VAL A CA 1
ATOM 979 C C . VAL A 1 128 ? -0.508 2.009 4.822 1.00 98.62 128 VAL A C 1
ATOM 981 O O . VAL A 1 128 ? -0.684 0.975 4.186 1.00 98.62 128 VAL A O 1
ATOM 984 N N . THR A 1 129 ? -0.619 2.009 6.155 1.00 98.88 129 THR A N 1
ATOM 985 C CA . THR A 1 129 ? -0.945 0.828 6.977 1.00 98.88 129 THR A CA 1
ATOM 986 C C . THR A 1 129 ? -2.273 0.156 6.592 1.00 98.88 129 THR A C 1
ATOM 988 O O . THR A 1 129 ? -2.437 -1.050 6.783 1.00 98.88 129 THR A O 1
ATOM 991 N N . LYS A 1 130 ? -3.240 0.881 6.017 1.00 98.88 130 LYS A N 1
ATOM 992 C CA . LYS A 1 130 ? -4.565 0.316 5.707 1.00 98.88 130 LYS A CA 1
ATOM 993 C C . LYS A 1 130 ? -4.490 -0.795 4.657 1.00 98.88 130 LYS A C 1
ATOM 995 O O . LYS A 1 130 ? -5.175 -1.807 4.800 1.00 98.88 130 LYS A O 1
ATOM 1000 N N . VAL A 1 131 ? -3.603 -0.672 3.666 1.00 98.75 131 VAL A N 1
ATOM 1001 C CA . VAL A 1 131 ? -3.416 -1.733 2.659 1.00 98.75 131 VAL A CA 1
ATOM 1002 C C . VAL A 1 131 ? -2.675 -2.953 3.211 1.00 98.75 131 VAL A C 1
ATOM 1004 O O . VAL A 1 131 ? -2.827 -4.053 2.690 1.00 98.75 131 VAL A O 1
ATOM 1007 N N . LEU A 1 132 ? -1.946 -2.816 4.326 1.00 98.88 132 LEU A N 1
ATOM 1008 C CA . LEU A 1 132 ? -1.425 -3.966 5.078 1.00 98.88 132 LEU A CA 1
ATOM 1009 C C . LEU A 1 132 ? -2.560 -4.750 5.753 1.00 98.88 132 LEU A C 1
ATOM 1011 O O . LEU A 1 132 ? -2.528 -5.985 5.790 1.00 98.88 132 LEU A O 1
ATOM 1015 N N . THR A 1 133 ? -3.589 -4.040 6.227 1.00 98.88 133 THR A N 1
ATOM 1016 C CA . THR A 1 133 ? -4.802 -4.654 6.787 1.00 98.88 133 THR A CA 1
ATOM 1017 C C . THR A 1 133 ? -5.558 -5.427 5.709 1.00 98.88 133 THR A C 1
ATOM 1019 O O . THR A 1 133 ? -5.860 -6.604 5.913 1.00 98.88 133 THR A O 1
ATOM 1022 N N . SER A 1 134 ? -5.823 -4.817 4.547 1.00 98.69 134 SER A N 1
ATOM 1023 C CA . SER A 1 134 ? -6.544 -5.494 3.458 1.00 98.69 134 SER A CA 1
ATOM 1024 C C . SER A 1 134 ? -5.749 -6.643 2.840 1.00 98.69 134 SER A C 1
ATOM 1026 O O . SER A 1 134 ? -6.331 -7.694 2.586 1.00 98.69 134 SER A O 1
ATOM 1028 N N . ALA A 1 135 ? -4.424 -6.524 2.701 1.00 98.88 135 ALA A N 1
ATOM 1029 C CA . ALA A 1 135 ? -3.572 -7.638 2.281 1.00 98.88 135 ALA A CA 1
ATOM 1030 C C . ALA A 1 135 ? -3.646 -8.817 3.267 1.00 98.88 135 ALA A C 1
ATOM 1032 O O . ALA A 1 135 ? -3.781 -9.970 2.860 1.00 98.88 135 ALA A O 1
ATOM 1033 N N . THR A 1 136 ? -3.617 -8.543 4.574 1.00 98.88 136 THR A N 1
ATOM 1034 C CA . THR A 1 136 ? -3.753 -9.586 5.603 1.00 98.88 136 THR A CA 1
ATOM 1035 C C . THR A 1 136 ? -5.137 -10.239 5.549 1.00 98.88 136 THR A C 1
ATOM 1037 O O . THR A 1 136 ? -5.237 -11.467 5.606 1.00 98.88 136 THR A O 1
ATOM 1040 N N . LEU A 1 137 ? -6.197 -9.441 5.381 1.00 98.88 137 LEU A N 1
ATOM 1041 C CA . LEU A 1 137 ? -7.571 -9.918 5.204 1.00 98.88 137 LEU A CA 1
ATOM 1042 C C . LEU A 1 137 ? -7.707 -10.812 3.963 1.00 98.88 137 LEU A C 1
ATOM 1044 O O . LEU A 1 137 ? -8.284 -11.892 4.055 1.00 98.88 137 LEU A O 1
ATOM 1048 N N . ALA A 1 138 ? -7.117 -10.410 2.837 1.00 98.81 138 ALA A N 1
ATOM 1049 C CA . ALA A 1 138 ? -7.114 -11.158 1.583 1.00 98.81 138 ALA A CA 1
ATOM 1050 C C . ALA A 1 138 ? -6.550 -12.583 1.754 1.00 98.81 138 ALA A C 1
ATOM 1052 O O . ALA A 1 138 ? -7.131 -13.542 1.245 1.00 98.81 138 ALA A O 1
ATOM 1053 N N . THR A 1 139 ? -5.500 -12.763 2.570 1.00 98.81 139 THR A N 1
ATOM 1054 C CA . THR A 1 139 ? -4.986 -14.113 2.889 1.00 98.81 139 THR A CA 1
ATOM 1055 C C . THR A 1 139 ? -6.023 -14.987 3.609 1.00 98.81 139 THR A C 1
ATOM 1057 O O . THR A 1 139 ? -6.110 -16.188 3.364 1.00 98.81 139 THR A O 1
ATOM 1060 N N . LEU A 1 140 ? -6.856 -14.401 4.478 1.00 98.88 140 LEU A N 1
ATOM 1061 C CA . LEU A 1 140 ? -7.916 -15.121 5.192 1.00 98.88 140 LEU A CA 1
ATOM 1062 C C . LEU A 1 140 ? -9.104 -15.454 4.285 1.00 98.88 140 LEU A C 1
ATOM 1064 O O . LEU A 1 140 ? -9.755 -16.480 4.491 1.00 98.88 140 LEU A O 1
ATOM 1068 N N . VAL A 1 141 ? -9.374 -14.609 3.289 1.00 98.81 141 VAL A N 1
ATOM 1069 C CA . VAL A 1 141 ? -10.370 -14.875 2.242 1.00 98.81 141 VAL A CA 1
ATOM 1070 C C . VAL A 1 141 ? -9.918 -16.045 1.374 1.00 98.81 141 VAL A C 1
ATOM 1072 O O . VAL A 1 141 ? -10.684 -16.984 1.175 1.00 98.81 141 VAL A O 1
ATOM 1075 N N . ALA A 1 142 ? -8.652 -16.058 0.944 1.00 98.12 142 ALA A N 1
ATOM 1076 C CA . ALA A 1 142 ? -8.079 -17.168 0.179 1.00 98.12 142 ALA A CA 1
ATOM 1077 C C . ALA A 1 142 ? -8.123 -18.505 0.948 1.00 98.12 142 ALA A C 1
ATOM 1079 O O . ALA A 1 142 ? -8.310 -19.566 0.357 1.00 98.12 142 ALA A O 1
ATOM 1080 N N . GLU A 1 143 ? -8.001 -18.461 2.279 1.00 98.12 143 GLU A N 1
ATOM 1081 C CA . GLU A 1 143 ? -8.151 -19.622 3.169 1.00 98.12 143 GLU A CA 1
ATOM 1082 C C . GLU A 1 143 ? -9.617 -20.036 3.421 1.00 98.12 143 GLU A C 1
ATOM 1084 O O . GLU A 1 143 ? -9.861 -21.008 4.139 1.00 98.12 143 GLU A O 1
ATOM 1089 N N . GLY A 1 144 ? -10.600 -19.294 2.900 1.00 98.31 144 GLY A N 1
ATOM 1090 C CA . GLY A 1 144 ? -12.028 -19.516 3.152 1.00 98.31 144 GLY A CA 1
ATOM 1091 C C . GLY A 1 144 ? -12.466 -19.216 4.591 1.00 98.31 144 GLY A C 1
ATOM 1092 O O . GLY A 1 144 ? -13.527 -19.668 5.024 1.00 98.31 144 GLY A O 1
ATOM 1093 N N . LYS A 1 145 ? -11.651 -18.485 5.364 1.00 98.69 145 LYS A N 1
ATOM 1094 C CA . LYS A 1 145 ? -11.943 -18.124 6.763 1.00 98.69 145 LYS A CA 1
ATOM 1095 C C . LYS A 1 145 ? -12.737 -16.828 6.885 1.00 98.69 145 LYS A C 1
ATOM 1097 O O . LYS A 1 145 ? -13.493 -16.659 7.844 1.00 98.69 145 LYS A O 1
ATOM 1102 N N . VAL A 1 146 ? -12.572 -15.928 5.921 1.00 98.81 146 VAL A N 1
ATOM 1103 C CA . VAL A 1 146 ? -13.369 -14.708 5.785 1.00 98.81 146 VAL A CA 1
ATOM 1104 C C . VAL A 1 146 ? -14.195 -14.797 4.510 1.00 98.81 146 VAL A C 1
ATOM 1106 O O . VAL A 1 146 ? -13.700 -15.181 3.458 1.00 98.81 146 VAL A O 1
ATOM 1109 N N . ASP A 1 147 ? -15.465 -14.455 4.645 1.00 98.69 147 ASP A N 1
ATOM 1110 C CA . ASP A 1 147 ? -16.464 -14.372 3.595 1.00 98.69 147 ASP A CA 1
ATOM 1111 C C . ASP A 1 147 ? -16.797 -12.889 3.441 1.00 98.69 147 ASP A C 1
ATOM 1113 O O . ASP A 1 147 ? -17.287 -12.271 4.390 1.00 98.69 147 ASP A O 1
ATOM 1117 N N . MET A 1 148 ? -16.439 -12.311 2.295 1.00 98.56 148 MET A N 1
ATOM 1118 C CA . MET A 1 148 ? -16.507 -10.865 2.077 1.00 98.56 148 MET A CA 1
ATOM 1119 C C . MET A 1 148 ? -17.954 -10.354 2.014 1.00 98.56 148 MET A C 1
ATOM 1121 O O . MET A 1 148 ? -18.224 -9.239 2.458 1.00 98.56 148 MET A O 1
ATOM 1125 N N . ASP A 1 149 ? -18.893 -11.198 1.579 1.00 98.50 149 ASP A N 1
ATOM 1126 C CA . ASP A 1 149 ? -20.321 -10.865 1.501 1.00 98.50 149 ASP A CA 1
ATOM 1127 C C . ASP A 1 149 ? -21.029 -10.992 2.856 1.00 98.50 149 ASP A C 1
ATOM 1129 O O . ASP A 1 149 ? -22.169 -10.552 3.032 1.00 98.50 149 ASP A O 1
ATOM 1133 N N . ALA A 1 150 ? -20.377 -11.614 3.841 1.00 98.75 150 ALA A N 1
ATOM 1134 C CA . ALA A 1 150 ? -20.978 -11.797 5.145 1.00 98.75 150 ALA A CA 1
ATOM 1135 C C . ALA A 1 150 ? -21.089 -10.474 5.915 1.00 98.75 150 ALA A C 1
ATOM 1137 O O . ALA A 1 150 ? -20.165 -9.657 5.883 1.00 98.75 150 ALA A O 1
ATOM 1138 N N . PRO A 1 151 ? -22.167 -10.291 6.696 1.00 98.75 151 PRO A N 1
ATOM 1139 C CA . PRO A 1 151 ? -22.292 -9.134 7.562 1.00 98.75 151 PRO A CA 1
ATOM 1140 C C . PRO A 1 151 ? -21.263 -9.208 8.699 1.00 98.75 151 PRO A C 1
ATOM 1142 O O . PRO A 1 151 ? -20.980 -10.287 9.236 1.00 98.75 151 PRO A O 1
ATOM 1145 N N . VAL A 1 152 ? -20.689 -8.068 9.076 1.00 98.62 152 VAL A N 1
ATOM 1146 C CA . VAL A 1 152 ? -19.527 -8.007 9.975 1.00 98.62 152 VAL A CA 1
ATOM 1147 C C . VAL A 1 152 ? -19.786 -8.605 11.362 1.00 98.62 152 VAL A C 1
ATOM 1149 O O . VAL A 1 152 ? -18.882 -9.188 11.965 1.00 98.62 152 VAL A O 1
ATOM 1152 N N . GLU A 1 153 ? -21.022 -8.554 11.864 1.00 98.44 153 GLU A N 1
ATOM 1153 C CA . GLU A 1 153 ? -21.398 -9.137 13.154 1.00 98.44 153 GLU A CA 1
ATOM 1154 C C . GLU A 1 153 ? -21.310 -10.671 13.188 1.00 98.44 153 GLU A C 1
ATOM 1156 O O . GLU A 1 153 ? -21.263 -11.249 14.277 1.00 98.44 1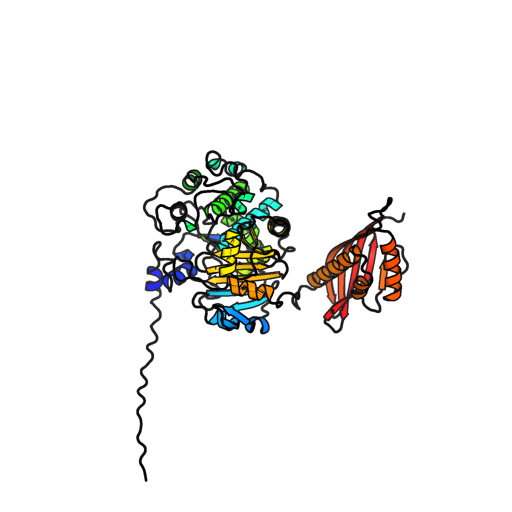53 GLU A O 1
ATOM 1161 N N . LYS A 1 154 ? -21.207 -11.338 12.024 1.00 98.62 154 LYS A N 1
ATOM 1162 C CA . LYS A 1 154 ? -20.835 -12.763 11.929 1.00 98.62 154 LYS A CA 1
ATOM 1163 C C . LYS A 1 154 ? -19.488 -13.023 12.602 1.00 98.62 154 LYS A C 1
ATOM 1165 O O . LYS A 1 154 ? -19.301 -14.067 13.226 1.00 98.62 154 LYS A O 1
ATOM 1170 N N . TYR A 1 155 ? -18.563 -12.075 12.479 1.00 98.69 155 TYR A N 1
ATOM 1171 C CA . TYR A 1 155 ? -17.242 -12.124 13.092 1.00 98.69 155 TYR A CA 1
ATOM 1172 C C . TYR A 1 155 ? -17.253 -11.382 14.434 1.00 98.69 155 TYR A C 1
ATOM 1174 O O . TYR A 1 155 ? -16.815 -11.910 15.457 1.00 98.69 155 TYR A O 1
ATOM 1182 N N . LEU A 1 156 ? -17.829 -10.183 14.473 1.00 98.50 156 LEU A N 1
ATOM 1183 C CA . LEU A 1 156 ? -17.797 -9.292 15.633 1.00 98.50 156 LEU A CA 1
ATOM 1184 C C . LEU A 1 156 ? -19.164 -9.204 16.312 1.00 98.50 156 LEU A C 1
ATOM 1186 O O . LEU A 1 156 ? -19.880 -8.212 16.189 1.00 98.50 156 LEU A O 1
ATOM 1190 N N . SER A 1 157 ? -19.525 -10.247 17.063 1.00 97.75 157 SER A N 1
ATOM 1191 C CA . SER A 1 157 ? -20.818 -10.342 17.765 1.00 97.75 157 SER A CA 1
ATOM 1192 C C . SER A 1 157 ? -21.140 -9.147 18.676 1.00 97.75 157 SER A C 1
ATOM 1194 O O . SER A 1 157 ? -22.304 -8.835 18.920 1.00 97.75 157 SER A O 1
ATOM 1196 N N . GLU A 1 158 ? -20.115 -8.457 19.172 1.00 96.00 158 GLU A N 1
ATOM 1197 C CA . GLU A 1 158 ? -20.227 -7.247 19.977 1.00 96.00 158 GLU A CA 1
ATOM 1198 C C . GLU A 1 158 ? -20.827 -6.051 19.217 1.00 96.00 158 GLU A C 1
ATOM 1200 O O . GLU A 1 158 ? -21.389 -5.168 19.871 1.00 96.00 158 GLU A O 1
ATOM 1205 N N . LEU A 1 159 ? -20.763 -6.042 17.878 1.00 97.81 159 LEU A N 1
ATOM 1206 C CA . LEU A 1 159 ? -21.277 -4.983 17.000 1.00 97.81 159 LEU A CA 1
ATOM 1207 C C . LEU A 1 159 ? -22.705 -5.241 16.484 1.00 97.81 159 LEU A C 1
ATOM 1209 O O . LEU A 1 159 ? -23.264 -4.382 15.805 1.00 97.81 159 LEU A O 1
ATOM 1213 N N . LYS A 1 160 ? -23.330 -6.375 16.829 1.00 97.56 160 LYS A N 1
ATOM 1214 C CA . LYS A 1 160 ? -24.654 -6.784 16.309 1.00 97.56 160 LYS A CA 1
ATOM 1215 C C . LYS A 1 160 ? -25.799 -5.791 16.576 1.00 97.56 160 LYS A C 1
ATOM 1217 O O . LYS A 1 160 ? -26.776 -5.779 15.842 1.00 97.56 160 LYS A O 1
ATOM 1222 N N . ASP A 1 161 ? -25.685 -4.990 17.636 1.00 96.62 161 ASP A N 1
ATOM 1223 C CA . ASP A 1 161 ? -26.697 -4.012 18.065 1.00 96.62 161 ASP A CA 1
ATOM 1224 C C . ASP A 1 161 ? -26.230 -2.566 17.785 1.00 96.62 161 ASP A C 1
ATOM 1226 O O . ASP A 1 161 ? -26.568 -1.643 18.522 1.00 96.62 161 ASP A O 1
ATOM 1230 N N . SER A 1 162 ? -25.384 -2.375 16.767 1.00 97.94 162 SER A N 1
ATOM 1231 C CA . SER A 1 162 ? -24.800 -1.080 16.390 1.00 97.94 162 SER A CA 1
ATOM 1232 C C . SER A 1 162 ? -25.082 -0.733 14.929 1.00 97.94 162 SER A C 1
ATOM 1234 O O . SER A 1 162 ? -25.598 -1.556 14.171 1.00 97.94 162 SER A O 1
ATOM 1236 N N . ALA A 1 163 ? -24.686 0.470 14.506 1.00 97.94 163 ALA A N 1
ATOM 1237 C CA . ALA A 1 163 ? -24.772 0.886 13.111 1.00 97.94 163 ALA A CA 1
ATOM 1238 C C . ALA A 1 163 ? -23.978 -0.015 12.150 1.00 97.94 163 ALA A C 1
ATOM 1240 O O . ALA A 1 163 ? -24.310 -0.051 10.971 1.00 97.94 163 ALA A O 1
ATOM 1241 N N . TRP A 1 164 ? -22.977 -0.759 12.630 1.00 98.31 164 TRP A N 1
ATOM 1242 C CA . TRP A 1 164 ? -22.182 -1.686 11.820 1.00 98.31 164 TRP A CA 1
ATOM 1243 C C . TRP A 1 164 ? -22.940 -2.945 11.396 1.00 98.31 164 TRP A C 1
ATOM 1245 O O . TRP A 1 164 ? -22.557 -3.567 10.408 1.00 98.31 164 TRP A O 1
ATOM 1255 N N . ALA A 1 165 ? -23.993 -3.323 12.127 1.00 98.00 165 ALA A N 1
ATOM 1256 C CA . ALA A 1 165 ? -24.731 -4.548 11.859 1.00 98.00 165 ALA A CA 1
ATOM 1257 C C . ALA A 1 165 ? -25.327 -4.545 10.443 1.00 98.00 165 ALA A C 1
ATOM 1259 O O . ALA A 1 165 ? -25.878 -3.538 9.988 1.00 98.00 165 ALA A O 1
ATOM 1260 N N . GLY A 1 166 ? -25.203 -5.673 9.748 1.00 97.94 166 GLY A N 1
ATOM 1261 C CA . GLY A 1 166 ? -25.656 -5.846 8.371 1.00 97.94 166 GLY A CA 1
ATOM 1262 C C . GLY A 1 166 ? -24.729 -5.265 7.297 1.00 97.94 166 GLY A C 1
ATOM 1263 O O . GLY A 1 166 ? -24.967 -5.529 6.122 1.00 97.94 166 GLY A O 1
ATOM 1264 N N . THR A 1 167 ? -23.677 -4.516 7.650 1.00 98.69 167 THR A N 1
ATOM 1265 C CA . THR A 1 167 ? -22.650 -4.086 6.684 1.00 98.69 167 THR A CA 1
ATOM 1266 C C . THR A 1 167 ? -21.776 -5.281 6.308 1.00 98.69 167 THR A C 1
ATOM 1268 O O . THR A 1 167 ? -21.253 -5.953 7.203 1.00 98.69 167 THR A O 1
ATOM 1271 N N . SER A 1 168 ? -21.595 -5.543 5.011 1.00 98.81 168 SER A N 1
ATOM 1272 C CA . SER A 1 168 ? -20.712 -6.619 4.549 1.00 98.81 168 SER A CA 1
ATOM 1273 C C . SER A 1 168 ? -19.240 -6.310 4.850 1.00 98.81 168 SER A C 1
ATOM 1275 O O . SER A 1 168 ? -18.842 -5.148 4.970 1.00 98.81 168 SER A O 1
ATOM 1277 N N . VAL A 1 169 ? -18.399 -7.340 4.971 1.00 98.88 169 VAL A N 1
ATOM 1278 C CA . VAL A 1 169 ? -16.946 -7.137 5.117 1.00 98.88 169 VAL A CA 1
ATOM 1279 C C . VAL A 1 169 ? -16.368 -6.438 3.876 1.00 98.88 169 VAL A C 1
ATOM 1281 O O . VAL A 1 169 ? -15.476 -5.603 4.029 1.00 98.88 169 VAL A O 1
ATOM 1284 N N . GLN A 1 170 ? -16.909 -6.704 2.681 1.00 98.81 170 GLN A N 1
ATOM 1285 C CA . GLN A 1 170 ? -16.547 -6.025 1.431 1.00 98.81 170 GLN A CA 1
ATOM 1286 C C . GLN A 1 170 ? -16.830 -4.527 1.483 1.00 98.81 170 GLN A C 1
ATOM 1288 O O . GLN A 1 170 ? -15.924 -3.739 1.236 1.00 98.81 170 GLN A O 1
ATOM 1293 N N . ASP A 1 171 ? -18.027 -4.116 1.905 1.00 98.75 171 ASP A N 1
ATOM 1294 C CA . ASP A 1 171 ? -18.358 -2.691 2.002 1.00 98.75 171 ASP A CA 1
ATOM 1295 C C . ASP A 1 171 ? -17.437 -1.972 2.995 1.00 98.75 171 ASP A C 1
ATOM 1297 O O . ASP A 1 171 ? -17.053 -0.827 2.780 1.00 98.75 171 ASP A O 1
ATOM 1301 N N . ILE A 1 172 ? -17.025 -2.633 4.081 1.00 98.75 172 ILE A N 1
ATOM 1302 C CA . ILE A 1 172 ? -16.042 -2.064 5.016 1.00 98.75 172 ILE A CA 1
ATOM 1303 C C . ILE A 1 172 ? -14.662 -1.963 4.344 1.00 98.75 172 ILE A C 1
ATOM 1305 O O . ILE A 1 172 ? -14.002 -0.924 4.444 1.00 98.75 172 ILE A O 1
ATOM 1309 N N . ALA A 1 173 ? -14.229 -3.014 3.640 1.00 98.75 173 ALA A N 1
ATOM 1310 C CA . ALA A 1 173 ? -12.968 -3.047 2.898 1.00 98.75 173 ALA A CA 1
ATOM 1311 C C . ALA A 1 173 ? -12.910 -2.010 1.769 1.00 98.75 173 ALA A C 1
ATOM 1313 O O . ALA A 1 173 ? -11.844 -1.446 1.527 1.00 98.75 173 ALA A O 1
ATOM 1314 N N . ASP A 1 174 ? -14.037 -1.663 1.162 1.00 98.62 174 ASP A N 1
ATOM 1315 C CA . ASP A 1 174 ? -14.122 -0.663 0.097 1.00 98.62 174 ASP A CA 1
ATOM 1316 C C . ASP A 1 174 ? -14.350 0.763 0.605 1.00 98.62 174 ASP A C 1
ATOM 1318 O O . ASP A 1 174 ? -14.600 1.680 -0.181 1.00 98.62 174 ASP A O 1
ATOM 1322 N N . MET A 1 175 ? -14.231 0.971 1.923 1.00 98.19 175 MET A N 1
ATOM 1323 C CA . MET A 1 175 ? -14.517 2.245 2.584 1.00 98.19 175 MET A CA 1
ATOM 1324 C C . MET A 1 175 ? -15.944 2.740 2.294 1.00 98.19 175 MET A C 1
ATOM 1326 O O . MET A 1 175 ? -16.188 3.929 2.155 1.00 98.19 175 MET A O 1
ATOM 1330 N N . ALA A 1 176 ? -16.903 1.825 2.196 1.00 97.88 176 ALA A N 1
ATOM 1331 C CA . ALA A 1 176 ? -18.289 2.077 1.819 1.00 97.88 176 ALA A CA 1
ATOM 1332 C C . ALA A 1 176 ? -19.287 1.664 2.909 1.00 97.88 176 ALA A C 1
ATOM 1334 O O . ALA A 1 176 ? -20.432 1.329 2.626 1.00 97.88 176 ALA A O 1
ATOM 1335 N N . SER A 1 177 ? -18.882 1.683 4.180 1.00 98.06 177 SER A N 1
ATOM 1336 C CA . SER A 1 177 ? -19.745 1.271 5.297 1.00 98.06 177 SER A CA 1
ATOM 1337 C C . SER A 1 177 ? -20.934 2.206 5.552 1.00 98.06 177 SER A C 1
ATOM 1339 O O . SER A 1 177 ? -21.931 1.780 6.143 1.00 98.06 177 SER A O 1
ATOM 1341 N N . GLY A 1 178 ? -20.824 3.475 5.139 1.00 97.38 178 GLY A N 1
ATOM 1342 C CA . GLY A 1 178 ? -21.799 4.532 5.412 1.00 97.38 178 GLY A CA 1
ATOM 1343 C C . GLY A 1 178 ? -21.828 4.994 6.875 1.00 97.38 178 GLY A C 1
ATOM 1344 O O . GLY A 1 178 ? -22.845 5.532 7.316 1.00 97.38 178 GLY A O 1
ATOM 1345 N N . ILE A 1 179 ? -20.761 4.749 7.643 1.00 97.81 179 ILE A N 1
ATOM 1346 C CA . ILE A 1 179 ? -20.624 5.172 9.045 1.00 97.81 179 ILE A CA 1
ATOM 1347 C C . ILE A 1 179 ? -20.265 6.661 9.147 1.00 97.81 179 ILE A C 1
ATOM 1349 O O . ILE A 1 179 ? -19.392 7.157 8.439 1.00 97.81 179 ILE A O 1
ATOM 1353 N N . ASP A 1 180 ? -20.922 7.360 10.073 1.00 96.19 180 ASP A N 1
ATOM 1354 C CA . ASP A 1 180 ? -20.719 8.782 10.364 1.00 96.19 180 ASP A CA 1
ATOM 1355 C C . ASP A 1 180 ? -19.485 9.002 11.256 1.00 96.19 180 ASP A C 1
ATOM 1357 O O . ASP A 1 180 ? -19.578 9.189 12.471 1.00 96.19 180 ASP A O 1
ATOM 1361 N N . CYS A 1 181 ? -18.304 8.858 10.658 1.00 95.81 181 CYS A N 1
ATOM 1362 C CA . CYS A 1 181 ? -17.019 9.045 11.331 1.00 95.81 181 CYS A CA 1
ATOM 1363 C C . CYS A 1 181 ? -15.925 9.409 10.321 1.00 95.81 181 CYS A C 1
ATOM 1365 O O . CYS A 1 181 ? -14.888 8.747 10.255 1.00 95.81 181 CYS A O 1
ATOM 1367 N N . ARG A 1 182 ? -16.190 10.390 9.452 1.00 94.50 182 ARG A N 1
ATOM 1368 C CA . ARG A 1 182 ? -15.275 10.698 8.350 1.00 94.50 182 ARG A CA 1
ATOM 1369 C C . ARG A 1 182 ? -14.025 11.361 8.890 1.00 94.50 182 ARG A C 1
ATOM 1371 O O . ARG A 1 182 ? -14.087 12.261 9.724 1.00 94.50 182 ARG A O 1
ATOM 1378 N N . ASP A 1 183 ? -12.891 10.962 8.342 1.00 92.06 183 ASP A N 1
ATOM 1379 C CA . ASP A 1 183 ? -11.596 11.522 8.718 1.00 92.06 183 ASP A CA 1
ATOM 1380 C C . ASP A 1 183 ? -11.541 13.032 8.397 1.00 92.06 183 ASP A C 1
ATOM 1382 O O . ASP A 1 183 ? -11.019 13.829 9.175 1.00 92.06 183 ASP A O 1
ATOM 1386 N N . SER A 1 184 ? -12.231 13.449 7.327 1.00 89.75 184 SER A N 1
ATOM 1387 C CA . SER A 1 184 ? -12.399 14.854 6.930 1.00 89.75 184 SER A CA 1
ATOM 1388 C C . SER A 1 184 ? -13.191 15.718 7.921 1.00 89.75 184 SER A C 1
ATOM 1390 O O . SER A 1 184 ? -13.251 16.931 7.742 1.00 89.75 184 SER A O 1
ATOM 1392 N N . ASP A 1 185 ? -13.852 15.132 8.926 1.00 87.44 185 ASP A N 1
ATOM 1393 C CA . ASP A 1 185 ? -14.570 15.913 9.940 1.00 87.44 185 ASP A CA 1
ATOM 1394 C C . ASP A 1 185 ? -13.599 16.626 10.910 1.00 87.44 185 ASP A C 1
ATOM 1396 O O . ASP A 1 185 ? -14.002 17.567 11.600 1.00 87.44 185 ASP A O 1
ATOM 1400 N N . GLY A 1 186 ? -12.320 16.223 10.941 1.00 83.19 186 GLY A N 1
ATOM 1401 C CA . GLY A 1 186 ? -11.244 16.953 11.612 1.00 83.19 186 GLY A CA 1
ATOM 1402 C C . GLY A 1 186 ? -10.511 16.142 12.683 1.00 83.19 186 GLY A C 1
ATOM 1403 O O . GLY A 1 186 ? -11.138 15.712 13.656 1.00 83.19 186 GLY A O 1
ATOM 1404 N N . TYR A 1 187 ? -9.182 16.027 12.573 1.00 82.88 187 TYR A N 1
ATOM 1405 C CA . TYR A 1 187 ? -8.327 15.332 13.550 1.00 82.88 187 TYR A CA 1
ATOM 1406 C C . TYR A 1 187 ? -7.867 16.218 14.724 1.00 82.88 187 TYR A C 1
ATOM 1408 O O . TYR A 1 187 ? -7.328 15.695 15.693 1.00 82.88 187 TYR A O 1
ATOM 1416 N N . GLN A 1 188 ? -8.108 17.538 14.710 1.00 83.44 188 GLN A N 1
ATOM 1417 C CA . GLN A 1 188 ? -7.876 18.413 15.881 1.00 83.44 188 GLN A CA 1
ATOM 1418 C C . GLN A 1 188 ? -9.143 18.775 16.644 1.00 83.44 188 GLN A C 1
ATOM 1420 O O . GLN A 1 188 ? -9.076 19.282 17.767 1.00 83.44 188 GLN A O 1
ATOM 1425 N N . ASN A 1 189 ? -10.313 18.555 16.049 1.00 88.12 189 ASN A N 1
ATOM 1426 C CA . ASN A 1 189 ? -11.559 18.859 16.723 1.00 88.12 189 ASN A CA 1
ATOM 1427 C C . ASN A 1 189 ? -11.890 17.734 17.707 1.00 88.12 189 ASN A C 1
ATOM 1429 O O . ASN A 1 189 ? -12.406 16.689 17.335 1.00 88.12 189 ASN A O 1
ATOM 1433 N N . THR A 1 190 ? -11.671 18.003 18.990 1.00 89.56 190 THR A N 1
ATOM 1434 C CA . THR A 1 190 ? -11.840 17.058 20.107 1.00 89.56 190 THR A CA 1
ATOM 1435 C C . THR A 1 190 ? -13.256 16.477 20.247 1.00 89.56 190 THR A C 1
ATOM 1437 O O . THR A 1 190 ? -13.488 15.508 20.976 1.00 89.56 190 THR A O 1
ATOM 1440 N N . SER A 1 191 ? -14.236 17.069 19.559 1.00 88.75 191 SER A N 1
ATOM 1441 C CA . SER A 1 191 ? -15.617 16.593 19.534 1.00 88.75 191 SER A CA 1
ATOM 1442 C C . SER A 1 191 ? -15.924 15.596 18.414 1.00 88.75 191 SER A C 1
ATOM 1444 O O . SER A 1 191 ? -16.963 14.938 18.501 1.00 88.75 191 SER A O 1
ATOM 1446 N N . THR A 1 192 ? -15.059 15.462 17.402 1.00 92.19 192 THR A N 1
ATOM 1447 C CA . THR A 1 192 ? -15.299 14.581 16.252 1.00 92.19 192 THR A CA 1
ATOM 1448 C C . THR A 1 192 ? -15.155 13.117 16.634 1.00 92.19 192 THR A C 1
ATOM 1450 O O . THR A 1 192 ? -14.473 12.744 17.593 1.00 92.19 192 THR A O 1
ATOM 1453 N N . CYS A 1 193 ? -15.818 12.265 15.857 1.00 93.50 193 CYS A N 1
ATOM 1454 C CA . CYS A 1 193 ? -15.724 10.824 16.021 1.00 93.50 193 CYS A CA 1
ATOM 1455 C C . CYS A 1 193 ? -14.281 10.324 15.830 1.00 93.50 193 CYS A C 1
ATOM 1457 O O . CYS A 1 193 ? -13.780 9.569 16.667 1.00 93.50 193 CYS A O 1
ATOM 1459 N N . VAL A 1 194 ? -13.597 10.800 14.782 1.00 92.50 194 VAL A N 1
ATOM 1460 C CA . VAL A 1 194 ? -12.222 10.396 14.466 1.00 92.50 194 VAL A CA 1
ATOM 1461 C C . VAL A 1 194 ? -11.242 10.776 15.580 1.00 92.50 194 VAL A C 1
ATOM 1463 O O . VAL A 1 194 ? -10.491 9.911 16.023 1.00 92.50 194 VAL A O 1
ATOM 1466 N N . TYR A 1 195 ? -11.331 11.992 16.140 1.00 92.56 195 TYR A N 1
ATOM 1467 C CA . TYR A 1 195 ? -10.475 12.408 17.258 1.00 92.56 195 TYR A CA 1
ATOM 1468 C C . TYR A 1 195 ? -10.621 11.475 18.457 1.00 92.56 195 TYR A C 1
ATOM 1470 O O . TYR A 1 195 ? -9.634 10.999 19.008 1.00 92.56 195 TYR A O 1
ATOM 1478 N N . ARG A 1 196 ? -11.865 11.197 18.868 1.00 92.69 196 ARG A N 1
ATOM 1479 C CA . ARG A 1 196 ? -12.146 10.351 20.038 1.00 92.69 196 ARG A CA 1
ATOM 1480 C C . ARG A 1 196 ? -11.660 8.921 19.838 1.00 92.69 196 ARG A C 1
ATOM 1482 O O . ARG A 1 196 ? -11.209 8.292 20.791 1.00 92.69 196 ARG A O 1
ATOM 1489 N N . MET A 1 197 ? -11.761 8.405 18.614 1.00 93.44 197 MET A N 1
ATOM 1490 C CA . MET A 1 197 ? -11.219 7.095 18.263 1.00 93.44 197 MET A CA 1
ATOM 1491 C C . MET A 1 197 ? -9.688 7.087 18.361 1.00 93.44 197 MET A C 1
ATOM 1493 O O . MET A 1 197 ? -9.125 6.164 18.947 1.00 93.44 197 MET A O 1
ATOM 1497 N N . GLU A 1 198 ? -9.012 8.105 17.829 1.00 92.12 198 GLU A N 1
ATOM 1498 C CA . GLU A 1 198 ? -7.552 8.215 17.895 1.00 92.12 198 GLU A CA 1
ATOM 1499 C C . GLU A 1 198 ? -7.030 8.455 19.317 1.00 92.12 198 GLU A C 1
ATOM 1501 O O . GLU A 1 198 ? -6.006 7.885 19.695 1.00 92.12 198 GLU A O 1
ATOM 1506 N N . GLU A 1 199 ? -7.770 9.198 20.140 1.00 92.19 199 GLU A N 1
ATOM 1507 C CA . GLU A 1 199 ? -7.493 9.376 21.569 1.00 92.19 199 GLU A CA 1
ATOM 1508 C C . GLU A 1 199 ? -7.551 8.024 22.299 1.00 92.19 199 GLU A C 1
ATOM 1510 O O . GLU A 1 199 ? -6.633 7.676 23.044 1.00 92.19 199 GLU A O 1
ATOM 1515 N N . ALA A 1 200 ? -8.585 7.212 22.041 1.00 92.25 200 ALA A N 1
ATOM 1516 C CA . ALA A 1 200 ? -8.714 5.870 22.620 1.00 92.25 200 ALA A CA 1
ATOM 1517 C C . ALA A 1 200 ? -7.619 4.900 22.139 1.00 92.25 200 ALA A C 1
ATOM 1519 O O . ALA A 1 200 ? -7.252 3.959 22.850 1.00 92.25 200 ALA A O 1
ATOM 1520 N N . LEU A 1 201 ? -7.066 5.138 20.948 1.00 92.31 201 LEU A N 1
ATOM 1521 C CA . LEU A 1 201 ? -5.909 4.413 20.426 1.00 92.31 201 LEU A CA 1
ATOM 1522 C C . LEU A 1 201 ? -4.566 4.978 20.916 1.00 92.31 201 LEU A C 1
ATOM 1524 O O . LEU A 1 201 ? -3.530 4.359 20.681 1.00 92.31 201 LEU A O 1
ATOM 1528 N N . GLY A 1 202 ? -4.576 6.088 21.659 1.00 90.31 202 GLY A N 1
ATOM 1529 C CA . GLY A 1 202 ? -3.385 6.721 22.221 1.00 90.31 202 GLY A CA 1
ATOM 1530 C C . GLY A 1 202 ? -2.530 7.464 21.196 1.00 90.31 202 GLY A C 1
ATOM 1531 O O . GLY A 1 202 ? -1.329 7.599 21.416 1.00 90.31 202 GLY A O 1
ATOM 1532 N N . ILE A 1 203 ? -3.129 7.901 20.085 1.00 89.25 203 ILE A N 1
ATOM 1533 C CA . ILE A 1 203 ? -2.450 8.630 19.007 1.00 89.25 203 ILE A CA 1
ATOM 1534 C C . ILE A 1 203 ? -2.495 10.137 19.265 1.00 89.25 203 ILE A C 1
ATOM 1536 O O . ILE A 1 203 ? -1.463 10.802 19.217 1.00 89.25 203 ILE A O 1
ATOM 1540 N N . THR A 1 204 ? -3.672 10.669 19.595 1.00 88.38 204 THR A N 1
ATOM 1541 C CA . THR A 1 204 ? -3.869 12.098 19.861 1.00 88.38 204 THR A CA 1
ATOM 1542 C C . THR A 1 204 ? -3.858 12.415 21.355 1.00 88.38 204 THR A C 1
ATOM 1544 O O . THR A 1 204 ? -3.901 11.543 22.228 1.00 88.38 204 THR A O 1
ATOM 1547 N N . ALA A 1 205 ? -3.761 13.707 21.659 1.00 86.69 205 ALA A N 1
ATOM 1548 C CA . ALA A 1 205 ? -3.792 14.221 23.017 1.00 86.69 205 ALA A CA 1
ATOM 1549 C C . ALA A 1 205 ? -5.044 13.784 23.805 1.00 86.69 205 ALA A C 1
ATOM 1551 O O . ALA A 1 205 ? -6.162 13.964 23.327 1.00 86.69 205 ALA A O 1
ATOM 1552 N N . PRO A 1 206 ? -4.895 13.321 25.060 1.00 85.56 206 PRO A N 1
ATOM 1553 C CA . PRO A 1 206 ? -6.047 13.064 25.905 1.00 85.56 206 PRO A CA 1
ATOM 1554 C C . PRO A 1 206 ? -6.723 14.380 26.304 1.00 85.56 206 PRO A C 1
ATOM 1556 O O . PRO A 1 206 ? -6.084 15.293 26.833 1.00 85.56 206 PRO A O 1
ATOM 1559 N N . VAL A 1 207 ? -8.036 14.448 26.116 1.00 87.00 207 VAL A N 1
ATOM 1560 C CA . VAL A 1 207 ? -8.911 15.556 26.536 1.00 87.00 207 VAL A CA 1
ATOM 1561 C C . VAL A 1 207 ? -9.855 15.146 27.666 1.00 87.00 207 VAL A C 1
ATOM 1563 O O . VAL A 1 207 ? -10.765 15.886 28.037 1.00 87.00 207 VAL A O 1
ATOM 1566 N N . GLY A 1 208 ? -9.604 13.976 28.258 1.00 76.06 208 GLY A N 1
ATOM 1567 C CA . GLY A 1 208 ? -10.350 13.446 29.395 1.00 76.06 208 GLY A CA 1
ATOM 1568 C C . GLY A 1 208 ? -11.500 12.525 28.999 1.00 76.06 208 GLY A C 1
ATOM 1569 O O . GLY A 1 208 ? -12.377 12.272 29.826 1.00 76.06 208 GLY A O 1
ATOM 1570 N N . ASN A 1 209 ? -11.511 12.014 27.765 1.00 71.75 209 ASN A N 1
ATOM 1571 C CA . ASN A 1 209 ? -12.436 10.961 27.381 1.00 71.75 209 ASN A CA 1
ATOM 1572 C C . ASN A 1 209 ? -12.027 9.642 28.055 1.00 71.75 209 ASN A C 1
ATOM 1574 O O . ASN A 1 209 ? -10.860 9.258 28.051 1.00 71.75 209 ASN A O 1
ATOM 1578 N N . THR A 1 210 ? -12.988 8.946 28.657 1.00 70.75 210 THR A N 1
ATOM 1579 C CA . THR A 1 210 ? -12.757 7.654 29.324 1.00 70.75 210 THR A CA 1
ATOM 1580 C C . THR A 1 210 ? -13.337 6.481 28.541 1.00 70.75 210 THR A C 1
ATOM 1582 O O . THR A 1 210 ? -13.398 5.371 29.068 1.00 70.75 210 THR A O 1
ATOM 1585 N N . ALA A 1 211 ? -13.857 6.717 27.334 1.00 75.31 211 ALA A N 1
ATOM 1586 C CA . ALA A 1 211 ? -14.436 5.663 26.520 1.00 75.31 211 ALA A CA 1
ATOM 1587 C C . ALA A 1 211 ? -13.333 4.763 25.945 1.00 75.31 211 ALA A C 1
ATOM 1589 O O . ALA A 1 211 ? -12.433 5.235 25.253 1.00 75.31 211 ALA A O 1
ATOM 1590 N N . SER A 1 212 ? -13.427 3.460 26.213 1.00 86.44 212 SER A N 1
ATOM 1591 C CA . SER A 1 212 ? -12.591 2.454 25.555 1.00 86.44 212 SER A CA 1
ATOM 1592 C C . SER A 1 212 ? -12.942 2.332 24.069 1.00 86.44 212 SER A C 1
ATOM 1594 O O . SER A 1 212 ? -14.038 2.691 23.626 1.00 86.44 212 SER A O 1
ATOM 1596 N N . PHE A 1 213 ? -12.022 1.754 23.304 1.00 91.75 213 PHE A N 1
ATOM 1597 C CA . PHE A 1 213 ? -12.088 1.694 21.846 1.00 91.75 213 PHE A CA 1
ATOM 1598 C C . PHE A 1 213 ? -13.335 0.980 21.287 1.00 91.75 213 PHE A C 1
ATOM 1600 O O . PHE A 1 213 ? -14.032 1.519 20.430 1.00 91.75 213 PHE A O 1
ATOM 1607 N N . ILE A 1 214 ? -13.669 -0.214 21.791 1.00 94.25 214 ILE A N 1
ATOM 1608 C CA . ILE A 1 214 ? -14.820 -0.991 21.293 1.00 94.25 214 ILE A CA 1
ATOM 1609 C C . ILE A 1 214 ? -16.169 -0.291 21.553 1.00 94.25 214 ILE A C 1
ATOM 1611 O O . ILE A 1 214 ? -16.971 -0.213 20.621 1.00 94.25 214 ILE A O 1
ATOM 1615 N N . PRO A 1 215 ? -16.458 0.241 22.762 1.00 94.25 215 PRO A N 1
ATOM 1616 C CA . PRO A 1 215 ? -17.636 1.082 22.980 1.00 9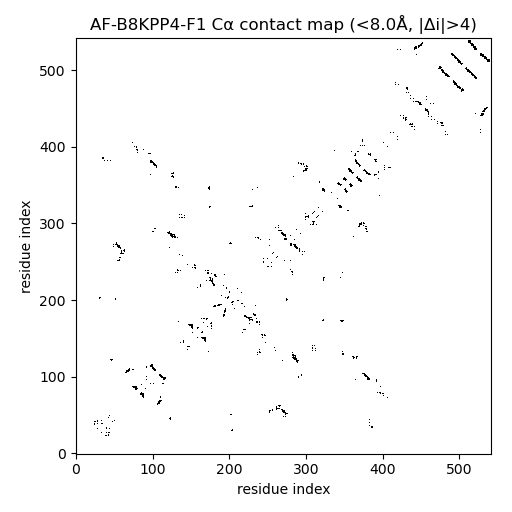4.25 215 PRO A CA 1
ATOM 1617 C C . PRO A 1 215 ? -17.769 2.238 21.982 1.00 94.25 215 PRO A C 1
ATOM 1619 O O . PRO A 1 215 ? -18.858 2.440 21.456 1.00 94.25 215 PRO A O 1
ATOM 1622 N N . LEU A 1 216 ? -16.671 2.931 21.650 1.00 94.25 216 LEU A N 1
ATOM 1623 C CA . LEU A 1 216 ? -16.704 4.014 20.660 1.00 94.25 216 LEU A CA 1
ATOM 1624 C C . LEU A 1 216 ? -17.153 3.523 19.282 1.00 94.25 216 LEU A C 1
ATOM 1626 O O . LEU A 1 216 ? -18.003 4.162 18.670 1.00 94.25 216 LEU A O 1
ATOM 1630 N N . LEU A 1 217 ? -16.644 2.376 18.814 1.00 96.06 217 LEU A N 1
ATOM 1631 C CA . LEU A 1 217 ? -17.097 1.781 17.550 1.00 96.06 217 LEU A CA 1
ATOM 1632 C C . LEU A 1 217 ? -18.597 1.458 17.585 1.00 96.06 217 LEU A C 1
ATOM 1634 O O . LEU A 1 217 ? -19.295 1.690 16.601 1.00 96.06 217 LEU A O 1
ATOM 1638 N N . LYS A 1 218 ? -19.108 0.944 18.711 1.00 96.38 218 LYS A N 1
ATOM 1639 C CA . LYS A 1 218 ? -20.530 0.595 18.866 1.00 96.38 218 LYS A CA 1
ATOM 1640 C C . LYS A 1 218 ? -21.457 1.808 18.852 1.00 96.38 218 LYS A C 1
ATOM 1642 O O . LYS A 1 218 ? -22.577 1.688 18.361 1.00 96.38 218 LYS A O 1
ATOM 1647 N N . ASP A 1 219 ? -20.997 2.934 19.385 1.00 95.00 219 ASP A N 1
ATOM 1648 C CA . ASP A 1 219 ? -21.786 4.163 19.497 1.00 95.00 219 ASP A CA 1
ATOM 1649 C C . ASP A 1 219 ? -21.820 4.977 18.190 1.00 95.00 219 ASP A C 1
ATOM 1651 O O . ASP A 1 219 ? -22.617 5.914 18.067 1.00 95.00 219 ASP A O 1
ATOM 1655 N N . MET A 1 220 ? -20.995 4.622 17.195 1.00 96.31 220 MET A N 1
ATOM 1656 C CA . MET A 1 220 ? -21.027 5.241 15.868 1.00 96.31 220 MET A CA 1
ATOM 1657 C C . MET A 1 220 ? -22.400 5.086 15.210 1.00 96.31 220 MET A C 1
ATOM 1659 O O . MET A 1 220 ? -23.096 4.083 15.377 1.00 96.31 220 MET A O 1
ATOM 1663 N N . GLN A 1 221 ? -22.783 6.103 14.442 1.00 96.88 221 GLN A N 1
ATOM 1664 C CA . GLN A 1 221 ? -24.071 6.163 13.760 1.00 96.88 221 GLN A CA 1
ATOM 1665 C C . GLN A 1 221 ? -23.911 5.896 12.265 1.00 96.88 221 GLN A C 1
ATOM 1667 O O . GLN A 1 221 ? -22.823 6.010 11.702 1.00 96.88 221 GLN A O 1
ATOM 1672 N N . ARG A 1 222 ? -25.015 5.529 11.615 1.00 95.88 222 ARG A N 1
ATOM 1673 C CA . ARG A 1 222 ? -25.067 5.340 10.165 1.00 95.88 222 ARG A CA 1
ATOM 1674 C C . ARG A 1 222 ? -25.507 6.639 9.499 1.00 95.88 222 ARG A C 1
ATOM 1676 O O . ARG A 1 222 ? -26.598 7.129 9.778 1.00 95.88 222 ARG A O 1
ATOM 1683 N N . LEU A 1 223 ? -24.687 7.146 8.587 1.00 94.94 223 LEU A N 1
ATOM 1684 C CA . LEU A 1 223 ? -25.000 8.292 7.739 1.00 94.94 223 LEU A CA 1
ATOM 1685 C C . LEU A 1 223 ? -25.823 7.880 6.509 1.00 94.94 223 LEU A C 1
ATOM 1687 O O . LEU A 1 223 ? -26.716 8.616 6.094 1.00 94.94 223 LEU A O 1
ATOM 1691 N N . ARG A 1 224 ? -25.527 6.710 5.921 1.00 94.88 224 ARG A N 1
ATOM 1692 C CA . ARG A 1 224 ? -26.201 6.177 4.720 1.00 94.88 224 ARG A CA 1
ATOM 1693 C C . ARG A 1 224 ? -26.100 4.646 4.605 1.00 94.88 224 ARG A C 1
ATOM 1695 O O . ARG A 1 224 ? -25.369 4.027 5.387 1.00 94.88 224 ARG A O 1
ATOM 1702 N N . PRO A 1 225 ? -26.848 4.006 3.688 1.00 96.56 225 PRO A N 1
ATOM 1703 C CA . PRO A 1 225 ? -26.693 2.580 3.411 1.00 96.56 225 PRO A CA 1
ATOM 1704 C C . PRO A 1 225 ? -25.261 2.216 2.992 1.00 96.56 225 PRO A C 1
ATOM 1706 O O . PRO A 1 225 ? -24.558 3.015 2.375 1.00 96.56 225 PRO A O 1
ATOM 1709 N N . ALA A 1 226 ? -24.830 1.008 3.356 1.00 97.38 226 ALA A N 1
ATOM 1710 C CA . ALA A 1 226 ? -23.532 0.481 2.951 1.00 97.38 226 ALA A CA 1
ATOM 1711 C C . ALA A 1 226 ? -23.487 0.188 1.439 1.00 97.38 226 ALA A C 1
ATOM 1713 O O . ALA A 1 226 ? -24.526 -0.051 0.822 1.00 97.38 226 ALA A O 1
ATOM 1714 N N . GLY A 1 227 ? -22.291 0.228 0.854 1.00 95.88 227 GLY A N 1
ATOM 1715 C CA . GLY A 1 227 ? -22.029 -0.077 -0.555 1.00 95.88 227 GLY A CA 1
ATOM 1716 C C . GLY A 1 227 ? -22.392 1.038 -1.543 1.00 95.88 227 GLY A C 1
ATOM 1717 O O . GLY A 1 227 ? -22.033 0.959 -2.714 1.00 95.88 227 GLY A O 1
ATOM 1718 N N . GLU A 1 228 ? -23.074 2.104 -1.106 1.00 92.31 228 GLU A N 1
ATOM 1719 C CA . GLU A 1 228 ? -23.515 3.178 -2.010 1.00 92.31 228 GLU A CA 1
ATOM 1720 C C . GLU A 1 228 ? -22.394 4.149 -2.403 1.00 92.31 228 GLU A C 1
ATOM 1722 O O . GLU A 1 228 ? -22.373 4.649 -3.529 1.00 92.31 228 GLU A O 1
ATOM 1727 N N . GLN A 1 229 ? -21.477 4.458 -1.481 1.00 93.88 229 GLN A N 1
ATOM 1728 C CA . GLN A 1 229 ? -20.444 5.466 -1.705 1.00 93.88 229 GLN A CA 1
ATOM 1729 C C . GLN A 1 229 ? -19.170 5.169 -0.919 1.00 93.88 229 GLN A C 1
ATOM 1731 O O . GLN A 1 229 ? -19.226 4.826 0.256 1.00 93.88 229 GLN A O 1
ATOM 1736 N N . ASN A 1 230 ? -18.027 5.399 -1.565 1.00 94.62 230 ASN A N 1
ATOM 1737 C CA . ASN A 1 230 ? -16.718 5.424 -0.929 1.00 94.62 230 ASN A CA 1
ATOM 1738 C C . ASN A 1 230 ? -16.562 6.700 -0.082 1.00 94.62 230 ASN A C 1
ATOM 1740 O O . ASN A 1 230 ? -16.624 7.818 -0.605 1.00 94.62 230 ASN A O 1
ATOM 1744 N N . GLU A 1 231 ? -16.367 6.522 1.221 1.00 93.75 231 GLU A N 1
ATOM 1745 C CA . GLU A 1 231 ? -16.124 7.560 2.216 1.00 93.75 231 GLU A CA 1
ATOM 1746 C C . GLU A 1 231 ? -14.927 7.176 3.088 1.00 93.75 231 GLU A C 1
ATOM 1748 O O . GLU A 1 231 ? -14.895 6.119 3.719 1.00 93.75 231 GLU A O 1
ATOM 1753 N N . TYR A 1 232 ? -13.934 8.059 3.150 1.00 94.81 232 TYR A N 1
ATOM 1754 C CA . TYR A 1 232 ? -12.717 7.800 3.906 1.00 94.81 232 TYR A CA 1
ATOM 1755 C C . TYR A 1 232 ? -12.991 7.830 5.418 1.00 94.81 232 TYR A C 1
ATOM 1757 O O . TYR A 1 232 ? -13.187 8.895 6.009 1.00 94.81 232 TYR A O 1
ATOM 1765 N N . VAL A 1 233 ? -13.021 6.643 6.029 1.00 97.00 233 VAL A N 1
ATOM 1766 C CA . VAL A 1 233 ? -13.356 6.428 7.444 1.00 97.00 233 VAL A CA 1
ATOM 1767 C C . VAL A 1 233 ? -12.367 5.425 8.038 1.00 97.00 233 VAL A C 1
ATOM 1769 O O . VAL A 1 233 ? -12.469 4.215 7.815 1.00 97.00 233 VAL A O 1
ATOM 1772 N N . SER A 1 234 ? -11.409 5.896 8.836 1.00 97.56 234 SER A N 1
ATOM 1773 C CA . SER A 1 234 ? -10.384 5.049 9.463 1.00 97.56 234 SER A CA 1
ATOM 1774 C C . SER A 1 234 ? -10.972 3.963 10.372 1.00 97.56 234 SER A C 1
ATOM 1776 O O . SER A 1 234 ? -10.387 2.882 10.491 1.00 97.56 234 SER A O 1
ATOM 1778 N N . ALA A 1 235 ? -12.168 4.192 10.928 1.00 97.88 235 ALA A N 1
ATOM 1779 C CA . ALA A 1 235 ? -12.902 3.200 11.710 1.00 97.88 235 ALA A CA 1
ATOM 1780 C C . ALA A 1 235 ? -13.193 1.906 10.925 1.00 97.88 235 ALA A C 1
ATOM 1782 O O . ALA A 1 235 ? -13.194 0.832 11.523 1.00 97.88 235 ALA A O 1
ATOM 1783 N N . ASN A 1 236 ? -13.349 1.973 9.595 1.00 98.69 236 ASN A N 1
ATOM 1784 C CA . ASN A 1 236 ? -13.523 0.782 8.757 1.00 98.69 236 ASN A CA 1
ATOM 1785 C C . ASN A 1 236 ? -12.322 -0.161 8.884 1.00 98.69 236 ASN A C 1
ATOM 1787 O O . ASN A 1 236 ? -12.480 -1.331 9.223 1.00 98.69 236 ASN A O 1
ATOM 1791 N N . THR A 1 237 ? -11.110 0.367 8.702 1.00 98.81 237 THR A N 1
ATOM 1792 C CA . THR A 1 237 ? -9.857 -0.403 8.837 1.00 98.81 237 THR A CA 1
ATOM 1793 C C . THR A 1 237 ? -9.744 -1.061 10.209 1.00 98.81 237 THR A C 1
ATOM 1795 O O . THR A 1 237 ? -9.349 -2.216 10.341 1.00 98.81 237 THR A O 1
ATOM 1798 N N . ASN A 1 238 ? -10.116 -0.318 11.245 1.00 98.31 238 ASN A N 1
ATOM 1799 C CA . ASN A 1 238 ? -10.064 -0.771 12.625 1.00 98.31 238 ASN A CA 1
ATOM 1800 C C . ASN A 1 238 ? -11.062 -1.904 12.910 1.00 98.31 238 ASN A C 1
ATOM 1802 O O . ASN A 1 238 ? -10.744 -2.840 13.641 1.00 98.31 238 ASN A O 1
ATOM 1806 N N . VAL A 1 239 ? -12.237 -1.877 12.282 1.00 98.75 239 VAL A N 1
ATOM 1807 C CA . VAL A 1 239 ? -13.180 -3.000 12.315 1.00 98.75 239 VAL A CA 1
ATOM 1808 C C . VAL A 1 239 ? -12.609 -4.221 11.582 1.00 98.75 239 VAL A C 1
ATOM 1810 O O . VAL A 1 239 ? -12.680 -5.327 12.116 1.00 98.75 239 VAL A O 1
ATOM 1813 N N . LEU A 1 240 ? -11.967 -4.047 10.419 1.00 98.94 240 LEU A N 1
ATOM 1814 C CA . LEU A 1 240 ? -11.295 -5.151 9.712 1.00 98.94 240 LEU A CA 1
ATOM 1815 C C . LEU A 1 240 ? -10.154 -5.759 10.537 1.00 98.94 240 LEU A C 1
ATOM 1817 O O . LEU A 1 240 ? -9.978 -6.976 10.541 1.00 98.94 240 LEU A O 1
ATOM 1821 N N . MET A 1 241 ? -9.416 -4.936 11.284 1.00 98.75 241 MET A N 1
ATOM 1822 C CA . MET A 1 241 ? -8.412 -5.408 12.235 1.00 98.75 241 MET A CA 1
ATOM 1823 C C . MET A 1 241 ? -9.028 -6.342 13.279 1.00 98.75 241 MET A C 1
ATOM 1825 O O . MET A 1 241 ? -8.519 -7.444 13.476 1.00 98.75 241 MET A O 1
ATOM 1829 N N . LEU A 1 242 ? -10.163 -5.970 13.875 1.00 98.81 242 LEU A N 1
ATOM 1830 C CA . LEU A 1 242 ? -10.853 -6.825 14.844 1.00 98.81 242 LEU A CA 1
ATOM 1831 C C . LEU A 1 242 ? -11.359 -8.126 14.204 1.00 98.81 242 LEU A C 1
ATOM 1833 O O . LEU A 1 242 ? -11.315 -9.179 14.843 1.00 98.81 242 LEU A O 1
ATOM 1837 N N . VAL A 1 243 ? -11.813 -8.087 12.942 1.00 98.94 243 VAL A N 1
ATOM 1838 C CA . VAL A 1 243 ? -12.168 -9.301 12.183 1.00 98.94 243 VAL A CA 1
ATOM 1839 C C . VAL A 1 243 ? -10.953 -10.223 12.062 1.00 98.94 243 VAL A C 1
ATOM 1841 O O . VAL A 1 243 ? -11.061 -11.411 12.368 1.00 98.94 243 VAL A O 1
ATOM 1844 N N . ILE A 1 244 ? -9.789 -9.686 11.682 1.00 98.94 244 ILE A N 1
ATOM 1845 C CA . ILE A 1 244 ? -8.537 -10.450 11.581 1.00 98.94 244 ILE A CA 1
ATOM 1846 C C . ILE A 1 244 ? -8.180 -11.073 12.935 1.00 98.94 244 ILE A C 1
ATOM 1848 O O . ILE A 1 244 ? -7.923 -12.277 12.999 1.00 98.94 244 ILE A O 1
ATOM 1852 N N . GLU A 1 245 ? -8.211 -10.303 14.025 1.00 98.81 245 GLU A N 1
ATOM 1853 C CA . GLU A 1 245 ? -7.912 -10.815 15.369 1.00 98.81 245 GLU A CA 1
ATOM 1854 C C . GLU A 1 245 ? -8.880 -11.926 15.785 1.00 98.81 245 GLU A C 1
ATOM 1856 O O . GLU A 1 245 ? -8.466 -12.977 16.277 1.00 98.81 245 GLU A O 1
ATOM 1861 N N . ARG A 1 246 ? -10.179 -11.746 15.532 1.00 98.62 246 ARG A N 1
ATOM 1862 C CA . ARG A 1 246 ? -11.207 -12.727 15.890 1.00 98.62 246 ARG A CA 1
ATOM 1863 C C . ARG A 1 246 ? -11.081 -14.027 15.105 1.00 98.62 246 ARG A C 1
ATOM 1865 O O . ARG A 1 246 ? -11.247 -15.099 15.682 1.00 98.62 246 ARG A O 1
ATOM 1872 N N . VAL A 1 247 ? -10.816 -13.936 13.805 1.00 98.75 247 VAL A N 1
ATOM 1873 C CA . VAL A 1 247 ? -10.703 -15.100 12.916 1.00 98.75 247 VAL A CA 1
ATOM 1874 C C . VAL A 1 247 ? -9.413 -15.875 13.177 1.00 98.75 247 VAL A C 1
ATOM 1876 O O . VAL A 1 247 ? -9.399 -17.103 13.093 1.00 98.75 247 VAL A O 1
ATOM 1879 N N . THR A 1 248 ? -8.325 -15.177 13.500 1.00 98.69 248 THR A N 1
ATOM 1880 C CA . THR A 1 248 ? -7.022 -15.807 13.753 1.00 98.69 248 THR A CA 1
ATOM 1881 C C . THR A 1 248 ? -6.841 -16.255 15.202 1.00 98.69 248 THR A C 1
ATOM 1883 O O . THR A 1 248 ? -6.071 -17.180 15.455 1.00 98.69 248 THR A O 1
ATOM 1886 N N . GLY A 1 249 ? -7.520 -15.614 16.157 1.00 98.38 249 GLY A N 1
ATOM 1887 C CA . GLY A 1 249 ? -7.245 -15.761 17.588 1.00 98.38 249 GLY A CA 1
ATOM 1888 C C . GLY A 1 249 ? -5.895 -15.164 18.013 1.00 98.38 249 GLY A C 1
ATOM 1889 O O . GLY A 1 249 ? -5.398 -15.486 19.091 1.00 98.38 249 GLY A O 1
ATOM 1890 N N . GLN A 1 250 ? -5.283 -14.339 17.161 1.00 98.31 250 GLN A N 1
ATOM 1891 C CA . GLN A 1 250 ? -3.983 -13.705 17.370 1.00 98.31 250 GLN A CA 1
ATOM 1892 C C . GLN A 1 250 ? -4.150 -12.187 17.498 1.00 98.31 250 GLN A C 1
ATOM 1894 O O . GLN A 1 250 ? -5.152 -11.632 17.056 1.00 98.31 250 GLN A O 1
ATOM 1899 N N . SER A 1 251 ? -3.148 -11.501 18.057 1.00 98.25 251 SER A N 1
ATOM 1900 C CA . SER A 1 251 ? -3.080 -10.043 17.921 1.00 98.25 251 SER A CA 1
ATOM 1901 C C . SER A 1 251 ? -2.879 -9.656 16.457 1.00 98.25 251 SER A C 1
ATOM 1903 O O . SER A 1 251 ? -2.249 -10.396 15.692 1.00 98.25 251 SER A O 1
ATOM 1905 N N . TYR A 1 252 ? -3.338 -8.465 16.077 1.00 98.75 252 TYR A N 1
ATOM 1906 C CA . TYR A 1 252 ? -3.195 -7.967 14.710 1.00 98.75 252 TYR A CA 1
ATOM 1907 C C . TYR A 1 252 ? -1.740 -8.004 14.218 1.00 98.75 252 TYR A C 1
ATOM 1909 O O . TYR A 1 252 ? -1.456 -8.526 13.142 1.00 98.75 252 TYR A O 1
ATOM 1917 N N . ALA A 1 253 ? -0.794 -7.538 15.042 1.00 98.50 253 ALA A N 1
ATOM 1918 C CA . ALA A 1 253 ? 0.628 -7.552 14.702 1.00 98.50 253 ALA A CA 1
ATOM 1919 C C . ALA A 1 253 ? 1.163 -8.971 14.451 1.00 98.50 253 ALA A C 1
ATOM 1921 O O . ALA A 1 253 ? 1.978 -9.169 13.550 1.00 98.50 253 ALA A O 1
ATOM 1922 N N . ARG A 1 254 ? 0.681 -9.974 15.200 1.00 98.62 254 ARG A N 1
ATOM 1923 C CA . ARG A 1 254 ? 1.081 -11.369 14.994 1.00 98.62 254 ARG A CA 1
ATOM 1924 C C . ARG A 1 254 ? 0.498 -11.943 13.703 1.00 98.62 254 ARG A C 1
ATOM 1926 O O . ARG A 1 254 ? 1.225 -12.615 12.974 1.00 98.62 254 ARG A O 1
ATOM 1933 N N . ALA A 1 255 ? -0.762 -11.636 13.398 1.00 98.81 255 ALA A N 1
ATOM 1934 C CA . ALA A 1 255 ? -1.390 -12.045 12.146 1.00 98.81 255 ALA A CA 1
ATOM 1935 C C . ALA A 1 255 ? -0.667 -11.434 10.933 1.00 98.81 255 ALA A C 1
ATOM 1937 O O . ALA A 1 255 ? -0.307 -12.156 10.005 1.00 98.81 255 ALA A O 1
ATOM 1938 N N . VAL A 1 256 ? -0.375 -10.130 10.971 1.00 98.81 256 VAL A N 1
ATOM 1939 C CA . VAL A 1 256 ? 0.416 -9.428 9.944 1.00 98.81 256 VAL A CA 1
ATOM 1940 C C . VAL A 1 256 ? 1.814 -10.031 9.806 1.00 98.81 256 VAL A C 1
ATOM 1942 O O . VAL A 1 256 ? 2.290 -10.250 8.691 1.00 98.81 256 VAL A O 1
ATOM 1945 N N . GLN A 1 257 ? 2.471 -10.323 10.932 1.00 98.81 257 GLN A N 1
ATOM 1946 C CA . GLN A 1 257 ? 3.797 -10.928 10.947 1.00 98.81 257 GLN A CA 1
ATOM 1947 C C . GLN A 1 257 ? 3.821 -12.244 10.161 1.00 98.81 257 GLN A C 1
ATOM 1949 O O . GLN A 1 257 ? 4.619 -12.386 9.239 1.00 98.81 257 GLN A O 1
ATOM 1954 N N . GLU A 1 258 ? 2.959 -13.198 10.512 1.00 98.44 258 GLU A N 1
ATOM 1955 C CA . GLU A 1 258 ? 2.961 -14.534 9.902 1.00 98.44 258 GLU A CA 1
ATOM 1956 C C . GLU A 1 258 ? 2.507 -14.505 8.438 1.00 98.44 258 GLU A C 1
ATOM 1958 O O . GLU A 1 258 ? 3.051 -15.218 7.593 1.00 98.44 258 GLU A O 1
ATOM 1963 N N . ARG A 1 259 ? 1.501 -13.680 8.131 1.00 98.12 259 ARG A N 1
ATOM 1964 C CA . ARG A 1 259 ? 0.795 -13.717 6.843 1.00 98.12 259 ARG A CA 1
ATOM 1965 C C . ARG A 1 259 ? 1.416 -12.834 5.780 1.00 98.12 259 ARG A C 1
ATOM 1967 O O . ARG A 1 259 ? 1.221 -13.121 4.602 1.00 98.12 259 ARG A O 1
ATOM 1974 N N . ILE A 1 260 ? 2.141 -11.794 6.185 1.00 98.56 260 ILE A N 1
ATOM 1975 C CA . ILE A 1 260 ? 2.741 -10.811 5.282 1.00 98.56 260 ILE A CA 1
ATOM 1976 C C . ILE A 1 260 ? 4.229 -10.653 5.589 1.00 98.56 260 ILE A C 1
ATOM 1978 O O . ILE A 1 260 ? 5.068 -11.040 4.778 1.00 98.56 260 ILE A O 1
ATOM 1982 N N . TRP A 1 261 ? 4.583 -10.119 6.761 1.00 98.69 261 TRP A N 1
ATOM 1983 C CA . TRP A 1 261 ? 5.931 -9.585 7.003 1.00 98.69 261 TRP A CA 1
ATOM 1984 C C . TRP A 1 261 ? 7.042 -10.645 6.925 1.00 98.69 261 TRP A C 1
ATOM 1986 O O . TRP A 1 261 ? 8.138 -10.386 6.428 1.00 98.69 261 TRP A O 1
ATOM 1996 N N . GLN A 1 262 ? 6.757 -11.878 7.350 1.00 98.31 262 GLN A N 1
ATOM 1997 C CA . GLN A 1 262 ? 7.700 -12.993 7.237 1.00 98.31 262 GLN A CA 1
ATOM 1998 C C . GLN A 1 262 ? 7.837 -13.545 5.810 1.00 98.31 262 GLN A C 1
ATOM 2000 O O . GLN A 1 262 ? 8.825 -14.216 5.522 1.00 98.31 262 GLN A O 1
ATOM 2005 N N . ARG A 1 263 ? 6.885 -13.251 4.915 1.00 96.88 263 ARG A N 1
ATOM 2006 C CA . ARG A 1 263 ? 6.859 -13.724 3.520 1.00 96.88 263 ARG A CA 1
ATOM 2007 C C . ARG A 1 263 ? 7.467 -12.735 2.528 1.00 96.88 263 ARG A C 1
ATOM 2009 O O . ARG A 1 263 ? 7.943 -13.161 1.483 1.00 96.88 263 ARG A O 1
ATOM 2016 N N . ILE A 1 264 ? 7.489 -11.438 2.846 1.00 97.44 264 ILE A N 1
ATOM 2017 C CA . ILE A 1 264 ? 8.048 -10.399 1.955 1.00 97.44 264 ILE A CA 1
ATOM 2018 C C . ILE A 1 264 ? 9.581 -10.367 1.929 1.00 97.44 264 ILE A C 1
ATOM 2020 O O . ILE A 1 264 ? 10.172 -9.632 1.143 1.00 97.44 264 ILE A O 1
ATOM 2024 N N . GLY A 1 265 ? 10.231 -11.144 2.798 1.00 97.25 265 GLY A N 1
ATOM 2025 C CA . GLY A 1 265 ? 11.682 -11.168 2.922 1.00 97.25 265 GLY A CA 1
ATOM 2026 C C . GLY A 1 265 ? 12.262 -9.853 3.441 1.00 97.25 265 GLY A C 1
ATOM 2027 O O . GLY A 1 265 ? 13.258 -9.380 2.902 1.00 97.25 265 GLY A O 1
ATOM 2028 N N . ALA A 1 266 ? 11.617 -9.252 4.446 1.00 98.25 266 ALA A N 1
ATOM 2029 C CA . ALA A 1 266 ? 12.018 -7.976 5.031 1.00 98.25 266 ALA A CA 1
ATOM 2030 C C . ALA A 1 266 ? 13.445 -8.004 5.615 1.00 98.25 266 ALA A C 1
ATOM 2032 O O . ALA A 1 266 ? 13.875 -8.997 6.208 1.00 98.25 266 ALA A O 1
ATOM 2033 N N . GLU A 1 267 ? 14.165 -6.887 5.501 1.00 96.62 267 GLU A N 1
ATOM 2034 C CA . GLU A 1 267 ? 15.498 -6.709 6.091 1.00 96.62 267 GLU A CA 1
ATOM 2035 C C . GLU A 1 267 ? 15.444 -6.322 7.576 1.00 96.62 267 GLU A C 1
ATOM 2037 O O . GLU A 1 267 ? 16.427 -6.501 8.302 1.00 96.62 267 GLU A O 1
ATOM 2042 N N . SER A 1 268 ? 14.304 -5.809 8.050 1.00 97.69 268 SER A N 1
ATOM 2043 C CA . SER A 1 268 ? 14.099 -5.419 9.441 1.00 97.69 268 SER A CA 1
ATOM 2044 C C . SER A 1 268 ? 12.743 -5.852 9.985 1.00 97.69 268 SER A C 1
ATOM 2046 O O . SER A 1 268 ? 11.762 -6.025 9.261 1.00 97.69 268 SER A O 1
ATOM 2048 N N . ASP A 1 269 ? 12.681 -5.985 11.306 1.00 98.62 269 ASP A N 1
ATOM 2049 C CA . ASP A 1 269 ? 11.404 -6.005 12.007 1.00 98.62 269 ASP A CA 1
ATOM 2050 C C . ASP A 1 269 ? 10.704 -4.655 11.801 1.00 98.62 269 ASP A C 1
ATOM 2052 O O . ASP A 1 269 ? 11.332 -3.597 11.947 1.00 98.62 269 ASP A O 1
ATOM 2056 N N . ALA A 1 270 ? 9.406 -4.680 11.516 1.00 98.69 270 ALA A N 1
ATOM 2057 C CA . ALA A 1 270 ? 8.559 -3.498 11.626 1.00 98.69 270 ALA A CA 1
ATOM 2058 C C . ALA A 1 270 ? 8.053 -3.337 13.063 1.00 98.69 270 ALA A C 1
ATOM 2060 O O . ALA A 1 270 ? 8.128 -4.259 13.882 1.00 98.69 270 ALA A O 1
ATOM 2061 N N . LEU A 1 271 ? 7.512 -2.161 13.366 1.00 98.81 271 LEU A N 1
ATOM 2062 C CA . LEU A 1 271 ? 6.739 -1.932 14.581 1.00 98.81 271 LEU A CA 1
ATOM 2063 C C . LEU A 1 271 ? 5.303 -1.553 14.212 1.00 98.81 271 LEU A C 1
ATOM 2065 O O . LEU A 1 271 ? 5.039 -1.031 13.130 1.00 98.81 271 LEU A O 1
ATOM 2069 N N . MET A 1 272 ? 4.380 -1.829 15.124 1.00 98.75 272 MET A N 1
ATOM 2070 C CA . MET A 1 272 ? 2.982 -1.420 15.044 1.00 98.75 272 MET A CA 1
ATOM 2071 C C . MET A 1 272 ? 2.640 -0.614 16.288 1.00 98.75 272 MET A C 1
ATOM 2073 O O . MET A 1 272 ? 2.811 -1.125 17.398 1.00 98.75 272 MET A O 1
ATOM 2077 N N . ALA A 1 273 ? 2.156 0.615 16.119 1.00 98.38 273 ALA A N 1
ATOM 2078 C CA . ALA A 1 273 ? 1.608 1.397 17.220 1.00 98.38 273 ALA A CA 1
ATOM 2079 C C . ALA A 1 273 ? 0.390 0.686 17.829 1.00 98.38 273 ALA A C 1
ATOM 2081 O O . ALA A 1 273 ? -0.471 0.166 17.111 1.00 98.38 273 ALA A O 1
ATOM 2082 N N . ILE A 1 274 ? 0.326 0.662 19.159 1.00 97.56 274 ILE A N 1
ATOM 2083 C CA . ILE A 1 274 ? -0.753 0.032 19.921 1.00 97.56 274 ILE A CA 1
ATOM 2084 C C . ILE A 1 274 ? -1.268 0.965 21.015 1.00 97.56 274 ILE A C 1
ATOM 2086 O O . ILE A 1 274 ? -0.517 1.750 21.594 1.00 97.56 274 ILE A O 1
ATOM 2090 N N . SER A 1 275 ? -2.544 0.824 21.353 1.00 94.94 275 SER A N 1
ATOM 2091 C CA . SER A 1 275 ? -3.150 1.521 22.480 1.00 94.94 275 SER A CA 1
ATOM 2092 C C . SER A 1 275 ? -2.665 0.962 23.820 1.00 94.94 275 SER A C 1
ATOM 2094 O O . SER A 1 275 ? -2.017 -0.088 23.909 1.00 94.94 275 SER A O 1
ATOM 2096 N N . ALA A 1 276 ? -3.029 1.635 24.913 1.00 91.31 276 ALA A N 1
ATOM 2097 C CA . ALA A 1 276 ? -2.751 1.134 26.255 1.00 91.31 276 ALA A CA 1
ATOM 2098 C C . ALA A 1 276 ? -3.448 -0.204 26.573 1.00 91.31 276 ALA A C 1
ATOM 2100 O O . ALA A 1 276 ? -2.959 -0.945 27.427 1.00 91.31 276 ALA A O 1
ATOM 2101 N N . GLU A 1 277 ? -4.546 -0.502 25.875 1.00 91.94 277 GLU A N 1
ATOM 2102 C CA . GLU A 1 277 ? -5.327 -1.742 25.968 1.00 91.94 277 GLU A CA 1
ATOM 2103 C C . GLU A 1 277 ? -4.784 -2.843 25.033 1.00 91.94 277 GLU A C 1
ATOM 2105 O O . GLU A 1 277 ? -5.223 -3.987 25.109 1.00 91.94 277 GLU A O 1
ATOM 2110 N N . GLY A 1 278 ? -3.801 -2.522 24.180 1.00 93.62 278 GLY A N 1
ATOM 2111 C CA . GLY A 1 278 ? -3.166 -3.462 23.252 1.00 93.62 278 GLY A CA 1
ATOM 2112 C C . GLY A 1 278 ? -3.811 -3.538 21.866 1.00 93.62 278 GLY A C 1
ATOM 2113 O O . GLY A 1 278 ? -3.367 -4.344 21.052 1.00 93.62 278 GLY A O 1
ATOM 2114 N N . HIS A 1 279 ? -4.811 -2.701 21.570 1.00 96.38 279 HIS A N 1
ATOM 2115 C CA . HIS A 1 279 ? -5.393 -2.606 20.230 1.00 96.38 279 HIS A CA 1
ATOM 2116 C C . HIS A 1 279 ? -4.400 -1.965 19.260 1.00 96.38 279 HIS A C 1
ATOM 2118 O O . HIS A 1 279 ? -3.831 -0.919 19.566 1.00 96.38 279 HIS A O 1
ATOM 2124 N N . ALA A 1 280 ? -4.201 -2.564 18.088 1.00 98.00 280 ALA A N 1
ATOM 2125 C CA . ALA A 1 280 ? -3.357 -1.973 17.057 1.00 98.00 280 ALA A CA 1
ATOM 2126 C C . ALA A 1 280 ? -4.019 -0.744 16.423 1.00 98.00 280 ALA A C 1
ATOM 2128 O O . ALA A 1 280 ? -5.210 -0.767 16.113 1.00 98.00 280 ALA A O 1
ATOM 2129 N N . TYR A 1 281 ? -3.230 0.292 16.137 1.00 97.81 281 TYR A N 1
ATOM 2130 C CA . TYR A 1 281 ? -3.652 1.380 15.256 1.00 97.81 281 TYR A CA 1
ATOM 2131 C C . TYR A 1 281 ? -3.576 0.911 13.796 1.00 97.81 281 TYR A C 1
ATOM 2133 O O . TYR A 1 281 ? -2.741 1.357 13.022 1.00 97.81 281 TYR A O 1
ATOM 2141 N N . ALA A 1 282 ? -4.417 -0.043 13.396 1.00 98.19 282 ALA A N 1
ATOM 2142 C CA . ALA A 1 282 ? -4.344 -0.657 12.065 1.00 98.19 282 ALA A CA 1
ATOM 2143 C C . ALA A 1 282 ? -4.641 0.320 10.917 1.00 98.19 282 ALA A C 1
ATOM 2145 O O . ALA A 1 282 ? -4.230 0.096 9.780 1.00 98.19 282 ALA A O 1
ATOM 2146 N N . SER A 1 283 ? -5.308 1.436 11.211 1.00 97.38 283 SER A N 1
ATOM 2147 C CA . SER A 1 283 ? -5.512 2.512 10.250 1.00 97.38 283 SER A CA 1
ATOM 2148 C C . SER A 1 283 ? -4.282 3.390 10.012 1.00 97.38 283 SER A C 1
ATOM 2150 O O . SER A 1 283 ? -4.334 4.167 9.059 1.00 97.38 283 SER A O 1
ATOM 2152 N N . GLY A 1 284 ? -3.213 3.293 10.822 1.00 97.25 284 GLY A N 1
ATOM 2153 C CA . GLY A 1 284 ? -2.084 4.226 10.719 1.00 97.25 284 GLY A CA 1
ATOM 2154 C C . GLY A 1 284 ? -0.714 3.831 11.303 1.00 97.25 284 GLY A C 1
ATOM 2155 O O . GLY A 1 284 ? 0.275 4.513 11.075 1.00 97.25 284 GLY A O 1
ATOM 2156 N N . GLY A 1 285 ? -0.625 2.755 12.073 1.00 97.88 285 GLY A N 1
ATOM 2157 C CA . GLY A 1 285 ? 0.438 2.548 13.055 1.00 97.88 285 GLY A CA 1
ATOM 2158 C C . GLY A 1 285 ? 1.704 1.845 12.579 1.00 97.88 285 GLY A C 1
ATOM 2159 O O . GLY A 1 285 ? 2.537 1.529 13.430 1.00 97.88 285 GLY A O 1
ATOM 2160 N N . LEU A 1 286 ? 1.855 1.538 11.288 1.00 98.69 286 LEU A N 1
ATOM 2161 C CA . LEU A 1 286 ? 3.055 0.868 10.785 1.00 98.69 286 LEU A CA 1
ATOM 2162 C C . LEU A 1 286 ? 4.276 1.783 10.907 1.00 98.69 286 LEU A C 1
ATOM 2164 O O . LEU A 1 286 ? 4.257 2.919 10.448 1.00 98.69 286 LEU A O 1
ATOM 2168 N N . MET A 1 287 ? 5.363 1.246 11.449 1.00 98.75 287 MET A N 1
ATOM 2169 C CA . MET A 1 287 ? 6.692 1.846 11.388 1.00 98.75 287 MET A CA 1
ATOM 2170 C C . MET A 1 287 ? 7.610 0.876 10.655 1.00 98.75 287 MET A C 1
ATOM 2172 O O . MET A 1 287 ? 7.877 -0.225 11.150 1.00 98.75 287 MET A O 1
ATOM 2176 N N . ALA A 1 288 ? 8.097 1.263 9.481 1.00 98.69 288 ALA A N 1
ATOM 2177 C CA . ALA A 1 288 ? 8.899 0.381 8.639 1.00 98.69 288 ALA A CA 1
ATOM 2178 C C . ALA A 1 288 ? 10.002 1.139 7.905 1.00 98.69 288 ALA A C 1
ATOM 2180 O O . ALA A 1 288 ? 9.891 2.337 7.648 1.00 98.69 288 ALA A O 1
ATOM 2181 N N . ARG A 1 289 ? 11.064 0.418 7.536 1.00 98.62 289 ARG A N 1
ATOM 2182 C CA . ARG A 1 289 ? 12.078 0.935 6.612 1.00 98.62 289 ARG A CA 1
ATOM 2183 C C . ARG A 1 289 ? 11.490 1.082 5.218 1.00 98.62 289 ARG A C 1
ATOM 2185 O O . ARG A 1 289 ? 10.631 0.296 4.822 1.00 98.62 289 ARG A O 1
ATOM 2192 N N . LEU A 1 290 ? 12.026 2.020 4.443 1.00 98.75 290 LEU A N 1
ATOM 2193 C CA . LEU A 1 290 ? 11.574 2.273 3.074 1.00 98.75 290 LEU A CA 1
ATOM 2194 C C . LEU A 1 290 ? 11.653 1.027 2.178 1.00 98.75 290 LEU A C 1
ATOM 2196 O O . LEU A 1 290 ? 10.691 0.688 1.494 1.00 98.75 290 LEU A O 1
ATOM 2200 N N . ARG A 1 291 ? 12.781 0.305 2.206 1.00 98.69 291 ARG A N 1
ATOM 2201 C CA . ARG A 1 291 ? 12.952 -0.912 1.396 1.00 98.69 291 ARG A CA 1
ATOM 2202 C C . ARG A 1 291 ? 11.965 -2.008 1.783 1.00 98.69 291 ARG A C 1
ATOM 2204 O O . ARG A 1 291 ? 11.499 -2.730 0.912 1.00 98.69 291 ARG A O 1
ATOM 2211 N N . ASP A 1 292 ? 11.609 -2.114 3.061 1.00 98.88 292 ASP A N 1
ATOM 2212 C CA . ASP A 1 292 ? 10.614 -3.089 3.514 1.00 98.88 292 ASP A CA 1
ATOM 2213 C C . ASP A 1 292 ? 9.187 -2.677 3.146 1.00 98.88 292 ASP A C 1
ATOM 2215 O O . ASP A 1 292 ? 8.386 -3.541 2.794 1.00 98.88 292 ASP A O 1
ATOM 2219 N N . LEU A 1 293 ? 8.884 -1.375 3.116 1.00 98.88 293 LEU A N 1
ATOM 2220 C CA . LEU A 1 293 ? 7.639 -0.880 2.528 1.00 98.88 293 LEU A CA 1
ATOM 2221 C C . LEU A 1 293 ? 7.559 -1.208 1.024 1.00 98.88 293 LEU A C 1
ATOM 2223 O O . LEU A 1 293 ? 6.513 -1.634 0.539 1.00 98.88 293 LEU A O 1
ATOM 2227 N N . ALA A 1 294 ? 8.670 -1.102 0.292 1.00 98.81 294 ALA A N 1
ATOM 2228 C CA . ALA A 1 294 ? 8.722 -1.478 -1.121 1.00 98.81 294 ALA A CA 1
ATOM 2229 C C . ALA A 1 294 ? 8.608 -2.998 -1.345 1.00 98.81 294 ALA A C 1
ATOM 2231 O O . ALA A 1 294 ? 7.890 -3.437 -2.244 1.00 98.81 294 ALA A O 1
ATOM 2232 N N . ARG A 1 295 ? 9.235 -3.822 -0.490 1.00 98.69 295 ARG A N 1
ATOM 2233 C CA . ARG A 1 295 ? 9.015 -5.283 -0.467 1.00 98.69 295 ARG A CA 1
ATOM 2234 C C . ARG A 1 295 ? 7.562 -5.625 -0.168 1.00 98.69 295 ARG A C 1
ATOM 2236 O O . ARG A 1 295 ? 7.021 -6.547 -0.767 1.00 98.69 295 ARG A O 1
ATOM 2243 N N . PHE A 1 296 ? 6.914 -4.875 0.719 1.00 98.88 296 PHE A N 1
ATOM 2244 C CA . PHE A 1 296 ? 5.481 -5.009 0.929 1.00 98.88 296 PHE A CA 1
ATOM 2245 C C . PHE A 1 296 ? 4.684 -4.635 -0.331 1.00 98.88 296 PHE A C 1
ATOM 2247 O O . PHE A 1 296 ? 3.772 -5.364 -0.689 1.00 98.88 296 PHE A O 1
ATOM 2254 N N . GLY A 1 297 ? 5.070 -3.605 -1.088 1.00 98.69 297 GLY A N 1
ATOM 2255 C CA . GLY A 1 297 ? 4.457 -3.319 -2.392 1.00 98.69 297 GLY A CA 1
ATOM 2256 C C . GLY A 1 297 ? 4.506 -4.496 -3.382 1.00 98.69 297 GLY A C 1
ATOM 2257 O O . GLY A 1 297 ? 3.547 -4.712 -4.124 1.00 98.69 297 GLY A O 1
ATOM 2258 N N . ARG A 1 298 ? 5.563 -5.327 -3.338 1.00 97.75 298 ARG A N 1
ATOM 2259 C CA . ARG A 1 298 ? 5.690 -6.539 -4.178 1.00 97.75 298 ARG A CA 1
ATOM 2260 C C . ARG A 1 298 ? 4.570 -7.554 -3.953 1.00 97.75 298 ARG A C 1
ATOM 2262 O O . ARG A 1 298 ? 4.328 -8.361 -4.846 1.00 97.75 298 ARG A O 1
ATOM 2269 N N . VAL A 1 299 ? 3.867 -7.530 -2.813 1.00 98.38 299 VAL A N 1
ATOM 2270 C CA . VAL A 1 299 ? 2.756 -8.472 -2.569 1.00 98.38 299 VAL A CA 1
ATOM 2271 C C . VAL A 1 299 ? 1.603 -8.286 -3.554 1.00 98.38 299 VAL A C 1
ATOM 2273 O O . VAL A 1 299 ? 0.822 -9.210 -3.760 1.00 98.38 299 VAL A O 1
ATOM 2276 N N . PHE A 1 300 ? 1.501 -7.102 -4.162 1.00 98.44 300 PHE A N 1
ATOM 2277 C CA . PHE A 1 300 ? 0.451 -6.764 -5.118 1.00 98.44 300 PHE A CA 1
ATOM 2278 C C . PHE A 1 300 ? 0.879 -6.979 -6.572 1.00 98.44 300 PHE A C 1
ATOM 2280 O O . PHE A 1 300 ? 0.016 -7.110 -7.435 1.00 98.44 300 PHE A O 1
ATOM 2287 N N . THR A 1 301 ? 2.185 -7.031 -6.849 1.00 95.44 301 THR A N 1
ATOM 2288 C CA . THR A 1 301 ? 2.717 -7.168 -8.215 1.00 95.44 301 THR A CA 1
ATOM 2289 C C . THR A 1 301 ? 3.254 -8.571 -8.510 1.00 95.44 301 THR A C 1
ATOM 2291 O O . THR A 1 301 ? 3.208 -9.021 -9.651 1.00 95.44 301 THR A O 1
ATOM 2294 N N . ASP A 1 302 ? 3.689 -9.318 -7.489 1.00 92.00 302 ASP A N 1
ATOM 2295 C CA . ASP A 1 302 ? 4.241 -10.662 -7.644 1.00 92.00 302 ASP A CA 1
ATOM 2296 C C . ASP A 1 302 ? 3.216 -11.762 -7.337 1.00 92.00 302 ASP A C 1
ATOM 2298 O O . ASP A 1 302 ? 3.175 -12.354 -6.252 1.00 92.00 302 ASP A O 1
ATOM 2302 N N . ALA A 1 303 ? 2.395 -12.071 -8.340 1.00 86.62 303 ALA A N 1
ATOM 2303 C CA . ALA A 1 303 ? 1.370 -13.106 -8.233 1.00 86.62 303 ALA A CA 1
ATOM 2304 C C . ALA A 1 303 ? 1.931 -14.520 -7.996 1.00 86.62 303 ALA A C 1
ATOM 2306 O O . ALA A 1 303 ? 1.202 -15.392 -7.525 1.00 86.62 303 ALA A O 1
ATOM 2307 N N . HIS A 1 304 ? 3.211 -14.764 -8.300 1.00 83.81 304 HIS A N 1
ATOM 2308 C CA . HIS A 1 304 ? 3.835 -16.066 -8.079 1.00 83.81 304 HIS A CA 1
ATOM 2309 C C . HIS A 1 304 ? 4.191 -16.282 -6.603 1.00 83.81 304 HIS A C 1
ATOM 2311 O O . HIS A 1 304 ? 3.927 -17.355 -6.059 1.00 83.81 304 HIS A O 1
ATOM 2317 N N . ARG A 1 305 ? 4.757 -15.268 -5.934 1.00 85.31 305 ARG A N 1
ATOM 2318 C CA . ARG A 1 305 ? 5.081 -15.326 -4.496 1.00 85.31 305 ARG A CA 1
ATOM 2319 C C . ARG A 1 305 ? 3.857 -15.134 -3.596 1.00 85.31 305 ARG A C 1
ATOM 2321 O O . ARG A 1 305 ? 3.836 -15.657 -2.478 1.00 85.31 305 ARG A O 1
ATOM 2328 N N . PHE A 1 306 ? 2.840 -14.417 -4.077 1.00 93.12 306 PHE A N 1
ATOM 2329 C CA . PHE A 1 306 ? 1.634 -14.079 -3.312 1.00 93.12 306 PHE A CA 1
ATOM 2330 C C . PHE A 1 306 ? 0.339 -14.451 -4.055 1.00 93.12 306 PHE A C 1
ATOM 2332 O O . PHE A 1 306 ? -0.505 -13.587 -4.308 1.00 93.12 306 PHE A O 1
ATOM 2339 N N . PRO A 1 307 ? 0.142 -15.739 -4.404 1.00 88.06 307 PRO A N 1
ATOM 2340 C CA . PRO A 1 307 ? -1.024 -16.177 -5.173 1.00 88.06 307 PRO A CA 1
ATOM 2341 C C . PRO A 1 307 ? -2.346 -15.996 -4.413 1.00 88.06 307 PRO A C 1
ATOM 2343 O O . PRO A 1 307 ? -3.394 -15.836 -5.030 1.00 88.06 307 PRO A O 1
ATOM 2346 N N . ASP A 1 308 ? -2.305 -15.994 -3.081 1.00 93.94 308 ASP A N 1
ATOM 2347 C CA . ASP A 1 308 ? -3.444 -15.734 -2.201 1.00 93.94 308 ASP A CA 1
ATOM 2348 C C . ASP A 1 308 ? -3.953 -14.294 -2.319 1.00 93.94 308 ASP A C 1
ATOM 2350 O O . ASP A 1 308 ? -5.157 -14.077 -2.430 1.00 93.94 308 ASP A O 1
ATOM 2354 N N . ILE A 1 309 ? -3.050 -13.312 -2.354 1.00 97.62 309 ILE A N 1
ATOM 2355 C CA . ILE A 1 309 ? -3.400 -11.894 -2.530 1.00 97.62 309 ILE A CA 1
ATOM 2356 C C . ILE A 1 309 ? -3.762 -11.614 -3.994 1.00 97.62 309 ILE A C 1
ATOM 2358 O O . ILE A 1 309 ? -4.744 -10.921 -4.274 1.00 97.62 309 ILE A O 1
ATOM 2362 N N . ALA A 1 310 ? -3.012 -12.201 -4.931 1.00 93.56 310 ALA A N 1
ATOM 2363 C CA . ALA A 1 310 ? -3.262 -12.051 -6.358 1.00 93.56 310 ALA A CA 1
ATOM 2364 C C . ALA A 1 310 ? -4.626 -12.619 -6.778 1.00 93.56 310 ALA A C 1
ATOM 2366 O O . ALA A 1 310 ? -5.357 -11.974 -7.524 1.00 93.56 310 ALA A O 1
ATOM 2367 N N . GLY A 1 311 ? -4.985 -13.805 -6.276 1.00 88.38 311 GLY A N 1
ATOM 2368 C CA . GLY A 1 311 ? -6.237 -14.495 -6.593 1.00 88.38 311 GLY A CA 1
ATOM 2369 C C . GLY A 1 311 ? -7.473 -13.973 -5.858 1.00 88.38 311 GLY A C 1
ATOM 2370 O O . GLY A 1 311 ? -8.574 -14.430 -6.150 1.00 88.38 311 GLY A O 1
ATOM 2371 N N . THR A 1 312 ? -7.310 -13.039 -4.919 1.00 97.31 312 THR A N 1
ATOM 2372 C CA . THR A 1 312 ? -8.415 -12.427 -4.168 1.00 97.31 312 THR A CA 1
ATOM 2373 C C . THR A 1 312 ? -8.533 -10.946 -4.513 1.00 97.31 312 THR A C 1
ATOM 2375 O O . THR A 1 312 ? -9.134 -10.598 -5.524 1.00 97.31 312 THR A O 1
ATOM 2378 N N . MET A 1 313 ? -7.924 -10.072 -3.718 1.00 97.50 313 MET A N 1
ATOM 2379 C CA . MET A 1 313 ? -8.046 -8.623 -3.828 1.00 97.50 313 MET A CA 1
ATOM 2380 C C . MET A 1 313 ? -7.573 -8.079 -5.181 1.00 97.50 313 MET A C 1
ATOM 2382 O O . MET A 1 313 ? -8.269 -7.268 -5.785 1.00 97.50 313 MET A O 1
ATOM 2386 N N . VAL A 1 314 ? -6.406 -8.505 -5.682 1.00 97.25 314 VAL A N 1
ATOM 2387 C CA . VAL A 1 314 ? -5.893 -7.978 -6.964 1.00 97.25 314 VAL A CA 1
ATOM 2388 C C . VAL A 1 314 ? -6.775 -8.444 -8.125 1.00 97.25 314 VAL A C 1
ATOM 2390 O O . VAL A 1 314 ? -7.084 -7.653 -9.016 1.00 97.25 314 VAL A O 1
ATOM 2393 N N . ALA A 1 315 ? -7.221 -9.704 -8.111 1.00 95.19 315 ALA A N 1
ATOM 2394 C CA . ALA A 1 315 ? -8.152 -10.231 -9.105 1.00 95.19 315 ALA A CA 1
ATOM 2395 C C . ALA A 1 315 ? -9.504 -9.503 -9.080 1.00 95.19 315 ALA A C 1
ATOM 2397 O O . ALA A 1 315 ? -10.012 -9.159 -10.146 1.00 95.19 315 ALA A O 1
ATOM 2398 N N . ASP A 1 316 ? -10.055 -9.227 -7.896 1.00 97.94 316 ASP A N 1
ATOM 2399 C CA . ASP A 1 316 ? -11.307 -8.483 -7.730 1.00 97.94 316 ASP A CA 1
ATOM 2400 C C . ASP A 1 316 ? -11.194 -7.051 -8.279 1.00 97.94 316 ASP A C 1
ATOM 2402 O O . ASP A 1 316 ? -11.964 -6.643 -9.153 1.00 97.94 316 ASP A O 1
ATOM 2406 N N . LEU A 1 317 ? -10.155 -6.313 -7.876 1.00 97.50 317 LEU A N 1
ATOM 2407 C CA . LEU A 1 317 ? -9.901 -4.962 -8.384 1.00 97.50 317 LEU A CA 1
ATOM 2408 C C . LEU A 1 317 ? -9.676 -4.953 -9.902 1.00 97.50 317 LEU A C 1
ATOM 2410 O O . LEU A 1 317 ? -10.188 -4.068 -10.595 1.00 97.50 317 LEU A O 1
ATOM 2414 N N . LYS A 1 318 ? -8.986 -5.957 -10.453 1.00 94.06 318 LYS A N 1
ATOM 2415 C CA . LYS A 1 318 ? -8.817 -6.122 -11.905 1.00 94.06 318 LYS A CA 1
ATOM 2416 C C . LYS A 1 318 ? -10.134 -6.447 -12.618 1.00 94.06 318 LYS A C 1
ATOM 2418 O O . LYS A 1 318 ? -10.333 -6.019 -13.752 1.00 94.06 318 LYS A O 1
ATOM 2423 N N . ALA A 1 319 ? -11.036 -7.180 -11.971 1.00 94.50 319 ALA A N 1
ATOM 2424 C CA . ALA A 1 319 ? -12.348 -7.537 -12.507 1.00 94.50 319 ALA A CA 1
ATOM 2425 C C . ALA A 1 319 ? -13.380 -6.396 -12.433 1.00 94.50 319 ALA A C 1
ATOM 2427 O O . ALA A 1 319 ? -14.501 -6.556 -12.917 1.00 94.50 319 ALA A O 1
ATOM 2428 N N . GLY A 1 320 ? -13.013 -5.242 -11.870 1.00 94.75 320 GLY A N 1
ATOM 2429 C CA . GLY A 1 320 ? -13.905 -4.090 -11.742 1.00 94.75 320 GLY A CA 1
ATOM 2430 C C . GLY A 1 320 ? -14.479 -3.878 -10.338 1.00 94.75 320 GLY A C 1
ATOM 2431 O O . GLY A 1 320 ? -15.339 -3.011 -10.197 1.00 94.75 320 GLY A O 1
ATOM 2432 N N . GLY A 1 321 ? -14.008 -4.622 -9.328 1.00 95.88 321 GLY A N 1
ATOM 2433 C CA . GLY A 1 321 ? -14.411 -4.493 -7.923 1.00 95.88 321 GLY A CA 1
ATOM 2434 C C . GLY A 1 321 ? -14.087 -3.134 -7.289 1.00 95.88 321 GLY A C 1
ATOM 2435 O O . GLY A 1 321 ? -13.414 -2.284 -7.882 1.00 95.88 321 GLY A O 1
ATOM 2436 N N . GLY A 1 322 ? -14.578 -2.908 -6.074 1.00 96.56 322 GLY A N 1
ATOM 2437 C CA . GLY A 1 322 ? -14.548 -1.602 -5.419 1.00 96.56 322 GLY A CA 1
ATOM 2438 C C . GLY A 1 322 ? -15.648 -0.645 -5.893 1.00 96.56 322 GLY A C 1
ATOM 2439 O O . GLY A 1 322 ? -16.489 -0.957 -6.739 1.00 96.56 322 GLY A O 1
ATOM 2440 N N . ILE A 1 323 ? -15.638 0.564 -5.340 1.00 97.44 323 ILE A N 1
ATOM 2441 C CA . ILE A 1 323 ? -16.645 1.591 -5.593 1.00 97.44 323 ILE A CA 1
ATOM 2442 C C . ILE A 1 323 ? -16.181 2.532 -6.698 1.00 97.44 323 ILE A C 1
ATOM 2444 O O . ILE A 1 323 ? -15.099 3.123 -6.638 1.00 97.44 323 ILE A O 1
ATOM 2448 N N . LYS A 1 324 ? -17.045 2.718 -7.698 1.00 96.19 324 LYS A N 1
ATOM 2449 C CA . LYS A 1 324 ? -16.851 3.727 -8.742 1.00 96.19 324 LYS A CA 1
ATOM 2450 C C . LYS A 1 324 ? -16.952 5.128 -8.165 1.00 96.19 324 LYS A C 1
ATOM 2452 O O . LYS A 1 324 ? -17.856 5.435 -7.387 1.00 96.19 324 LYS A O 1
ATOM 2457 N N . ARG A 1 325 ? -16.042 5.996 -8.593 1.00 93.69 325 ARG A N 1
ATOM 2458 C CA . ARG A 1 325 ? -16.094 7.413 -8.248 1.00 93.69 325 ARG A CA 1
ATOM 2459 C C . ARG A 1 325 ? -17.280 8.081 -8.935 1.00 93.69 325 ARG A C 1
ATOM 2461 O O . ARG A 1 325 ? -17.631 7.751 -10.064 1.00 93.69 325 ARG A O 1
ATOM 2468 N N . SER A 1 326 ? -17.896 9.025 -8.231 1.00 91.75 326 SER A N 1
ATOM 2469 C CA . SER A 1 326 ? -18.936 9.880 -8.799 1.00 91.75 326 SER A CA 1
ATOM 2470 C C . SER A 1 326 ? -18.336 10.908 -9.757 1.00 91.75 326 SER A C 1
ATOM 2472 O O . SER A 1 326 ? -17.176 11.294 -9.597 1.00 91.75 326 SER A O 1
ATOM 2474 N N . ASP A 1 327 ? -19.148 11.426 -10.680 1.00 91.56 327 ASP A N 1
ATOM 2475 C CA . ASP A 1 327 ? -18.740 12.488 -11.613 1.00 91.56 327 ASP A CA 1
ATOM 2476 C C . ASP A 1 327 ? -18.139 13.691 -10.872 1.00 91.56 327 ASP A C 1
ATOM 2478 O O . ASP A 1 327 ? -17.064 14.166 -11.218 1.00 91.56 327 ASP A O 1
ATOM 2482 N N . ALA A 1 328 ? -18.754 14.109 -9.761 1.00 90.38 328 ALA A N 1
ATOM 2483 C CA . ALA A 1 328 ? -18.236 15.195 -8.928 1.00 90.38 328 ALA A CA 1
ATOM 2484 C C . ALA A 1 328 ? -16.853 14.887 -8.317 1.00 90.38 328 ALA A C 1
ATOM 2486 O O . ALA A 1 328 ? -16.031 15.789 -8.148 1.00 90.38 328 ALA A O 1
ATOM 2487 N N . SER A 1 329 ? -16.578 13.622 -7.969 1.00 89.56 329 SER A N 1
ATOM 2488 C CA . SER A 1 329 ? -15.248 13.215 -7.504 1.00 89.56 329 SER A CA 1
ATOM 2489 C C . SER A 1 329 ? -14.236 13.214 -8.645 1.00 89.56 329 SER A C 1
ATOM 2491 O O . SER A 1 329 ? -13.095 13.601 -8.407 1.00 89.56 329 SER A O 1
ATOM 2493 N N . LEU A 1 330 ? -14.625 12.772 -9.842 1.00 91.25 330 LEU A N 1
ATOM 2494 C CA . LEU A 1 330 ? -13.756 12.766 -11.019 1.00 91.25 330 LEU A CA 1
ATOM 2495 C C . LEU A 1 330 ? -13.427 14.192 -11.466 1.00 91.25 330 LEU A C 1
ATOM 2497 O O . LEU A 1 330 ? -12.268 14.496 -11.704 1.00 91.25 330 LEU A O 1
ATOM 2501 N N . GLU A 1 331 ? -14.405 15.099 -11.469 1.00 90.75 331 GLU A N 1
ATOM 2502 C CA . GLU A 1 331 ? -14.187 16.520 -11.759 1.00 90.75 331 GLU A CA 1
ATOM 2503 C C . GLU A 1 331 ? -13.216 17.182 -10.775 1.00 90.75 331 GLU A C 1
ATOM 2505 O O . GLU A 1 331 ? -12.472 18.082 -11.161 1.00 90.75 331 GLU A O 1
ATOM 2510 N N . ARG A 1 332 ? -13.234 16.781 -9.495 1.00 87.69 332 ARG A N 1
ATOM 2511 C CA . ARG A 1 332 ? -12.260 17.265 -8.506 1.00 87.69 332 ARG A CA 1
ATOM 2512 C C . ARG A 1 332 ? -10.863 16.742 -8.804 1.00 87.69 332 ARG A C 1
ATOM 2514 O O . ARG A 1 332 ? -9.957 17.553 -8.937 1.00 87.69 332 ARG A O 1
ATOM 2521 N N . LEU A 1 333 ? -10.727 15.431 -8.980 1.00 87.62 333 LEU A N 1
ATOM 2522 C CA . LEU A 1 333 ? -9.444 14.805 -9.294 1.00 87.62 333 LEU A CA 1
ATOM 2523 C C . LEU A 1 333 ? -8.865 15.328 -10.613 1.00 87.62 333 LEU A C 1
ATOM 2525 O O . LEU A 1 333 ? -7.663 15.503 -10.706 1.00 87.62 333 LEU A O 1
ATOM 2529 N N . ALA A 1 334 ? -9.698 15.675 -11.598 1.00 88.81 334 ALA A N 1
ATOM 2530 C CA . ALA A 1 334 ? -9.237 16.258 -12.860 1.00 88.81 334 ALA A CA 1
ATOM 2531 C C . ALA A 1 334 ? -8.546 17.610 -12.690 1.00 88.81 334 ALA A C 1
ATOM 2533 O O . ALA A 1 334 ? -7.642 17.948 -13.449 1.00 88.81 334 ALA A O 1
ATOM 2534 N N . ARG A 1 335 ? -8.939 18.381 -11.671 1.00 83.12 335 ARG A N 1
ATOM 2535 C CA . ARG A 1 335 ? -8.262 19.638 -11.333 1.00 83.12 335 ARG A CA 1
ATOM 2536 C C . ARG A 1 335 ? -6.924 19.416 -10.628 1.00 83.12 335 ARG A C 1
ATOM 2538 O O . ARG A 1 335 ? -6.092 20.309 -10.677 1.00 83.12 335 ARG A O 1
ATOM 2545 N N . GLU A 1 336 ? -6.745 18.268 -9.981 1.00 76.81 336 GLU A N 1
ATOM 2546 C CA . GLU A 1 336 ? -5.560 17.921 -9.181 1.00 76.81 336 GLU A CA 1
ATOM 2547 C C . GLU A 1 336 ? -4.542 17.084 -9.978 1.00 76.81 336 GLU A C 1
ATOM 2549 O O . GLU A 1 336 ? -3.339 17.205 -9.774 1.00 76.81 336 GLU A O 1
ATOM 2554 N N . HIS A 1 337 ? -5.011 16.238 -10.898 1.00 77.12 337 HIS A N 1
ATOM 2555 C CA . HIS A 1 337 ? -4.215 15.204 -11.569 1.00 77.12 337 HIS A CA 1
ATOM 2556 C C . HIS A 1 337 ? -4.326 15.228 -13.104 1.00 77.12 337 HIS A C 1
ATOM 2558 O O . HIS A 1 337 ? -3.677 14.430 -13.779 1.00 77.12 337 HIS A O 1
ATOM 2564 N N . GLY A 1 338 ? -5.13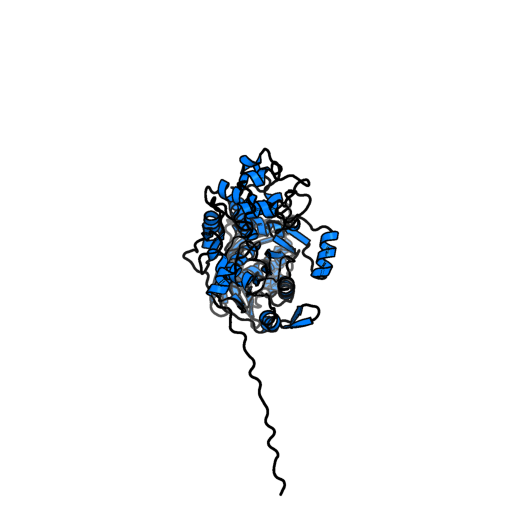3 16.126 -13.678 1.00 82.88 338 GLY A N 1
ATOM 2565 C CA . GLY A 1 338 ? -5.380 16.171 -15.120 1.00 82.88 338 GLY A CA 1
ATOM 2566 C C . GLY A 1 338 ? -6.289 15.038 -15.611 1.00 82.88 338 GLY A C 1
ATOM 2567 O O . GLY A 1 338 ? -7.179 14.584 -14.898 1.00 82.88 338 GLY A O 1
ATOM 2568 N N . ASP A 1 339 ? -6.095 14.593 -16.853 1.00 85.62 339 ASP A N 1
ATOM 2569 C CA . ASP A 1 339 ? -7.034 13.679 -17.526 1.00 85.62 339 ASP A CA 1
ATOM 2570 C C . ASP A 1 339 ? -6.836 12.184 -17.173 1.00 85.62 339 ASP A C 1
ATOM 2572 O O . ASP A 1 339 ? -7.719 11.368 -17.446 1.00 85.62 339 ASP A O 1
ATOM 2576 N N . ASP A 1 340 ? -5.705 11.801 -16.564 1.00 90.12 340 ASP A N 1
ATOM 2577 C CA . ASP A 1 340 ? -5.406 10.412 -16.166 1.00 90.12 340 ASP A CA 1
ATOM 2578 C C . ASP A 1 340 ? -5.981 10.088 -14.779 1.00 90.12 340 ASP A C 1
ATOM 2580 O O . ASP A 1 340 ? -5.302 10.110 -13.749 1.00 90.12 340 ASP A O 1
ATOM 2584 N N . LEU A 1 341 ? -7.284 9.814 -14.757 1.00 93.19 341 LEU A N 1
ATOM 2585 C CA . LEU A 1 341 ? -8.047 9.708 -13.520 1.00 93.19 341 LEU A CA 1
ATOM 2586 C C . LEU A 1 341 ? -8.149 8.276 -12.984 1.00 93.19 341 LEU A C 1
ATOM 2588 O O . LEU A 1 341 ? -8.514 7.361 -13.729 1.00 93.19 341 LEU A O 1
ATOM 2592 N N . PRO A 1 342 ? -7.977 8.075 -11.665 1.00 94.50 342 PRO A N 1
ATOM 2593 C CA . PRO A 1 342 ? -8.384 6.833 -11.031 1.00 94.50 342 PRO A CA 1
ATOM 2594 C C . PRO A 1 342 ? -9.913 6.764 -11.005 1.00 94.50 342 PRO A C 1
ATOM 2596 O O . PRO A 1 342 ? -10.589 7.679 -10.531 1.00 94.50 342 PRO A O 1
ATOM 2599 N N . THR A 1 343 ? -10.488 5.671 -11.492 1.00 94.69 343 THR A N 1
ATOM 2600 C CA . THR A 1 343 ? -11.946 5.542 -11.661 1.00 94.69 343 THR A CA 1
ATOM 2601 C C . THR A 1 343 ? -12.630 4.958 -10.428 1.00 94.69 343 THR A C 1
ATOM 2603 O O . THR A 1 343 ? -13.848 5.093 -10.262 1.00 94.69 343 THR A O 1
ATOM 2606 N N . ARG A 1 344 ? -11.861 4.303 -9.550 1.00 96.50 344 ARG A N 1
ATOM 2607 C CA . ARG A 1 344 ? -12.371 3.524 -8.418 1.00 96.50 344 ARG A CA 1
ATOM 2608 C C . ARG A 1 344 ? -11.523 3.686 -7.158 1.00 96.50 344 ARG A C 1
ATOM 2610 O O . ARG A 1 344 ? -10.405 4.201 -7.192 1.00 96.50 344 ARG A O 1
ATOM 2617 N N . ALA A 1 345 ? -12.091 3.224 -6.052 1.00 97.31 345 ALA A N 1
ATOM 2618 C CA . ALA A 1 345 ? -11.424 2.968 -4.782 1.00 97.31 345 ALA A CA 1
ATOM 2619 C C . ALA A 1 345 ? -11.973 1.655 -4.208 1.00 97.31 345 ALA A C 1
ATOM 2621 O O . ALA A 1 345 ? -13.157 1.362 -4.372 1.00 97.31 345 ALA A O 1
ATOM 2622 N N . GLY A 1 346 ? -11.141 0.851 -3.559 1.00 97.69 346 GLY A N 1
ATOM 2623 C CA . GLY A 1 346 ? -11.558 -0.464 -3.077 1.00 97.69 346 GLY A CA 1
ATOM 2624 C C . GLY A 1 346 ? -10.446 -1.174 -2.328 1.00 97.69 346 GLY A C 1
ATOM 2625 O O . GLY A 1 346 ? -9.274 -0.844 -2.500 1.00 97.69 346 GLY A O 1
ATOM 2626 N N . TRP A 1 347 ? -10.797 -2.130 -1.473 1.00 98.38 347 TRP A N 1
ATOM 2627 C CA . TRP A 1 347 ? -9.838 -2.907 -0.684 1.00 98.38 347 TRP A CA 1
ATOM 2628 C C . TRP A 1 347 ? -8.791 -2.052 0.046 1.00 98.38 347 TRP A C 1
ATOM 2630 O O . TRP A 1 347 ? -7.600 -2.369 0.100 1.00 98.38 347 TRP A O 1
ATOM 2640 N N . GLN A 1 348 ? -9.258 -0.954 0.635 1.00 98.56 348 GLN A N 1
ATOM 2641 C CA . GLN A 1 348 ? -8.481 0.064 1.338 1.00 98.56 348 GLN A CA 1
ATOM 2642 C C . GLN A 1 348 ? -7.556 0.917 0.457 1.00 98.56 348 GLN A C 1
ATOM 2644 O O . GLN A 1 348 ? -6.974 1.854 1.001 1.00 98.56 348 GLN A O 1
ATOM 2649 N N . TRP A 1 349 ? -7.450 0.667 -0.853 1.00 98.62 349 TRP A N 1
ATOM 2650 C CA . TRP A 1 349 ? -6.760 1.542 -1.806 1.00 98.62 349 TRP A CA 1
ATOM 2651 C C . TRP A 1 349 ? -7.572 2.806 -2.077 1.00 98.62 349 TRP A C 1
ATOM 2653 O O . TRP A 1 349 ? -8.783 2.742 -2.301 1.00 98.62 349 TRP A O 1
ATOM 2663 N N . ASP A 1 350 ? -6.894 3.954 -2.076 1.00 96.62 350 ASP A N 1
ATOM 2664 C CA . ASP A 1 350 ? -7.542 5.251 -2.277 1.00 96.62 350 ASP A CA 1
ATOM 2665 C C . ASP A 1 350 ? -7.857 5.475 -3.747 1.00 96.62 350 ASP A C 1
ATOM 2667 O O . ASP A 1 350 ? -8.897 6.030 -4.090 1.00 96.62 350 ASP A O 1
ATOM 2671 N N . GLN A 1 351 ? -6.953 5.056 -4.625 1.00 96.62 351 GLN A N 1
ATOM 2672 C CA . GLN A 1 351 ? -7.048 5.306 -6.053 1.00 96.62 351 GLN A CA 1
ATOM 2673 C C . GLN A 1 351 ? -6.709 4.026 -6.809 1.00 96.62 351 GLN A C 1
ATOM 2675 O O . GLN A 1 351 ? -5.668 3.421 -6.566 1.00 96.62 351 GLN A O 1
ATOM 2680 N N . VAL A 1 352 ? -7.608 3.615 -7.700 1.00 97.75 352 VAL A N 1
ATOM 2681 C CA . VAL A 1 352 ? -7.441 2.465 -8.591 1.00 97.75 352 VAL A CA 1
ATOM 2682 C C . VAL A 1 352 ? -7.739 2.927 -10.015 1.00 97.75 352 VAL A C 1
ATOM 2684 O O . VAL A 1 352 ? -8.848 3.393 -10.299 1.00 97.75 352 VAL A O 1
ATOM 2687 N N . TRP A 1 353 ? -6.745 2.816 -10.893 1.00 96.38 353 TRP A N 1
ATOM 2688 C CA . TRP A 1 353 ? -6.857 3.125 -12.319 1.00 96.38 353 TRP A CA 1
ATOM 2689 C C . TRP A 1 353 ? -7.340 1.905 -13.109 1.00 96.38 353 TRP A C 1
ATOM 2691 O O . TRP A 1 353 ? -7.220 0.757 -12.673 1.00 96.38 353 TRP A O 1
ATOM 2701 N N . ASP A 1 354 ? -7.885 2.149 -14.300 1.00 92.62 354 ASP A N 1
ATOM 2702 C CA . ASP A 1 354 ? -8.384 1.083 -15.178 1.00 92.62 354 ASP A CA 1
ATOM 2703 C C . ASP A 1 354 ? -7.260 0.206 -15.754 1.00 92.62 354 ASP A C 1
ATOM 2705 O O . ASP A 1 354 ? -7.504 -0.946 -16.112 1.00 92.62 354 ASP A O 1
ATOM 2709 N N . ASP A 1 355 ? -6.024 0.713 -15.798 1.00 90.19 355 ASP A N 1
ATOM 2710 C CA . ASP A 1 355 ? -4.835 -0.071 -16.156 1.00 90.19 355 ASP A CA 1
ATOM 2711 C C . ASP A 1 355 ? -4.317 -0.952 -15.003 1.00 90.19 355 ASP A C 1
ATOM 2713 O O . ASP A 1 355 ? -3.392 -1.739 -15.186 1.00 90.19 355 ASP A O 1
ATOM 2717 N N . GLY A 1 356 ? -4.943 -0.874 -13.825 1.00 91.88 356 GLY A N 1
ATOM 2718 C CA . GLY A 1 356 ? -4.584 -1.660 -12.649 1.00 91.88 356 GLY A CA 1
ATOM 2719 C C . GLY A 1 356 ? -3.565 -0.995 -11.727 1.00 91.88 356 GLY A C 1
ATOM 2720 O O . GLY A 1 356 ? -3.221 -1.599 -10.710 1.00 91.88 356 GLY A O 1
ATOM 2721 N N . GLY A 1 357 ? -3.114 0.230 -12.026 1.00 96.94 357 GLY A N 1
ATOM 2722 C CA . GLY A 1 357 ? -2.374 1.046 -11.066 1.00 96.94 357 GLY A CA 1
ATOM 2723 C C . GLY A 1 357 ? -3.191 1.266 -9.789 1.00 96.94 357 GLY A C 1
ATOM 2724 O O . GLY A 1 357 ? -4.409 1.455 -9.843 1.00 96.94 357 GLY A O 1
ATOM 2725 N N . MET A 1 358 ? -2.536 1.224 -8.631 1.00 98.50 358 MET A N 1
ATOM 2726 C CA . MET A 1 358 ? -3.168 1.390 -7.322 1.00 98.50 358 MET A CA 1
ATOM 2727 C C . MET A 1 358 ? -2.316 2.290 -6.432 1.00 98.50 358 MET A C 1
ATOM 2729 O O . MET A 1 358 ? -1.096 2.140 -6.379 1.00 98.50 358 MET A O 1
ATOM 2733 N N . PHE A 1 359 ? -2.957 3.199 -5.701 1.00 98.56 359 PHE A N 1
ATOM 2734 C CA . PHE A 1 359 ? -2.280 4.108 -4.781 1.00 98.56 359 PHE A CA 1
ATOM 2735 C C . PHE A 1 359 ? -2.967 4.201 -3.420 1.00 98.56 359 PHE A C 1
ATOM 2737 O O . PHE A 1 359 ? -4.200 4.257 -3.313 1.00 98.56 359 PHE A O 1
ATOM 2744 N N . LYS A 1 360 ? -2.135 4.229 -2.375 1.00 98.44 360 LYS A N 1
ATOM 2745 C CA . LYS A 1 360 ? -2.521 4.539 -1.003 1.00 98.44 360 LYS A CA 1
ATOM 2746 C C . LYS A 1 360 ? -1.684 5.694 -0.472 1.00 98.44 360 LYS A C 1
ATOM 2748 O O . LYS A 1 360 ? -0.458 5.582 -0.415 1.00 98.44 360 LYS A O 1
ATOM 2753 N N . GLY A 1 361 ? -2.364 6.745 -0.027 1.00 96.56 361 GLY A N 1
ATOM 2754 C CA . GLY A 1 361 ? -1.749 7.876 0.654 1.00 96.56 361 GLY A CA 1
ATOM 2755 C C . GLY A 1 361 ? -1.793 7.724 2.168 1.00 96.56 361 GLY A C 1
ATOM 2756 O O . GLY A 1 361 ? -2.625 7.002 2.733 1.00 96.56 361 GLY A O 1
ATOM 2757 N N . GLY A 1 362 ? -0.887 8.427 2.833 1.00 94.56 362 GLY A N 1
ATOM 2758 C CA . GLY A 1 362 ? -0.906 8.639 4.266 1.00 94.56 362 GLY A CA 1
ATOM 2759 C C . GLY A 1 362 ? -0.864 10.122 4.622 1.00 94.56 362 GLY A C 1
ATOM 2760 O O . GLY A 1 362 ? -0.299 10.932 3.894 1.00 94.56 362 GLY A O 1
ATOM 2761 N N . TYR A 1 363 ? -1.463 10.443 5.767 1.00 91.00 363 TYR A N 1
ATOM 2762 C CA . TYR A 1 363 ? -1.473 11.783 6.346 1.00 91.00 363 TYR A CA 1
ATOM 2763 C C . TYR A 1 363 ? -0.044 12.341 6.454 1.00 91.00 363 TYR A C 1
ATOM 2765 O O . TYR A 1 363 ? 0.824 11.655 6.984 1.00 91.00 363 TYR A O 1
ATOM 2773 N N . LEU A 1 364 ? 0.199 13.552 5.943 1.00 89.94 364 LEU A N 1
ATOM 2774 C CA . LEU A 1 364 ? 1.520 14.203 5.858 1.00 89.94 364 LEU A CA 1
ATOM 2775 C C . LEU A 1 364 ? 2.524 13.623 4.841 1.00 89.94 364 LEU A C 1
ATOM 2777 O O . LEU A 1 364 ? 3.692 13.996 4.877 1.00 89.94 364 LEU A O 1
ATOM 2781 N N . GLY A 1 365 ? 2.084 12.827 3.862 1.00 92.25 365 GLY A N 1
ATOM 2782 C CA . GLY A 1 365 ? 2.776 12.769 2.565 1.00 92.25 365 GLY A CA 1
ATOM 2783 C C . GLY A 1 365 ? 3.484 11.474 2.188 1.00 92.25 365 GLY A C 1
ATOM 2784 O O . GLY A 1 365 ? 4.002 11.385 1.079 1.00 92.25 365 GLY A O 1
ATOM 2785 N N . GLN A 1 366 ? 3.493 10.445 3.030 1.00 96.81 366 GLN A N 1
ATOM 2786 C CA . GLN A 1 366 ? 3.939 9.111 2.608 1.00 96.81 366 GLN A CA 1
ATOM 2787 C C . GLN A 1 366 ? 2.951 8.426 1.665 1.00 96.81 366 GLN A C 1
ATOM 2789 O O . GLN A 1 366 ? 1.740 8.664 1.704 1.00 96.81 366 GLN A O 1
ATOM 2794 N N . GLY A 1 367 ? 3.467 7.506 0.856 1.00 98.31 367 GLY A N 1
ATOM 2795 C CA . GLY A 1 367 ? 2.647 6.813 -0.117 1.00 98.31 367 GLY A CA 1
ATOM 2796 C C . GLY A 1 367 ? 3.235 5.512 -0.630 1.00 98.31 367 GLY A C 1
ATOM 2797 O O . GLY A 1 367 ? 4.435 5.237 -0.541 1.00 98.31 367 GLY A O 1
ATOM 2798 N N . LEU A 1 368 ? 2.330 4.697 -1.161 1.00 98.94 368 LEU A N 1
ATOM 2799 C CA . LEU A 1 368 ? 2.634 3.461 -1.859 1.00 98.94 368 LEU A CA 1
ATOM 2800 C C . LEU A 1 368 ? 1.823 3.429 -3.151 1.00 98.94 368 LEU A C 1
ATOM 2802 O O . LEU A 1 368 ? 0.595 3.343 -3.114 1.00 98.94 368 LEU A O 1
ATOM 2806 N N . TYR A 1 369 ? 2.522 3.484 -4.278 1.00 98.88 369 TYR A N 1
ATOM 2807 C CA . TYR A 1 369 ? 1.980 3.238 -5.606 1.00 98.88 369 TYR A CA 1
ATOM 2808 C C . TYR A 1 369 ? 2.472 1.879 -6.103 1.00 98.88 369 TYR A C 1
ATOM 2810 O O . TYR A 1 369 ? 3.663 1.567 -6.014 1.00 98.88 369 TYR A O 1
ATOM 2818 N N . VAL A 1 370 ? 1.567 1.068 -6.637 1.00 98.81 370 VAL A N 1
ATOM 2819 C CA . VAL A 1 370 ? 1.895 -0.223 -7.245 1.00 98.81 370 VAL A CA 1
ATOM 2820 C C . VAL A 1 370 ? 1.185 -0.378 -8.578 1.00 98.81 370 VAL A C 1
ATOM 2822 O O . VAL A 1 370 ? 0.060 0.079 -8.760 1.00 98.81 370 VAL A O 1
ATOM 2825 N N . ASP A 1 371 ? 1.839 -1.061 -9.504 1.00 97.38 371 ASP A N 1
ATOM 2826 C CA . ASP A 1 371 ? 1.302 -1.372 -10.820 1.00 97.38 371 ASP A CA 1
ATOM 2827 C C . ASP A 1 371 ? 1.652 -2.830 -11.157 1.00 97.38 371 ASP A C 1
ATOM 2829 O O . ASP A 1 371 ? 2.794 -3.136 -11.528 1.00 97.38 371 ASP A O 1
ATOM 2833 N N . PRO A 1 372 ? 0.688 -3.758 -10.995 1.00 91.19 372 PRO A N 1
ATOM 2834 C CA . PRO A 1 372 ? 0.905 -5.173 -11.266 1.00 91.19 372 PRO A CA 1
ATOM 2835 C C . PRO A 1 372 ? 1.208 -5.476 -12.736 1.00 91.19 372 PRO A C 1
ATOM 2837 O O . PRO A 1 372 ? 1.867 -6.473 -13.019 1.00 91.19 372 PRO A O 1
ATOM 2840 N N . GLN A 1 373 ? 0.744 -4.648 -13.681 1.00 87.38 373 GLN A N 1
ATOM 2841 C CA . GLN A 1 373 ? 0.986 -4.870 -15.107 1.00 87.38 373 GLN A CA 1
ATOM 2842 C C . GLN A 1 373 ? 2.447 -4.591 -15.473 1.00 87.38 373 GLN A C 1
ATOM 2844 O O . GLN A 1 373 ? 3.024 -5.313 -16.288 1.00 87.38 373 GLN A O 1
ATOM 2849 N N . ARG A 1 374 ? 3.042 -3.564 -14.860 1.00 89.50 374 ARG A N 1
ATOM 2850 C CA . ARG A 1 374 ? 4.434 -3.134 -15.093 1.00 89.50 374 ARG A CA 1
ATOM 2851 C C . ARG A 1 374 ? 5.434 -3.733 -14.101 1.00 89.50 374 ARG A C 1
ATOM 2853 O O . ARG A 1 374 ? 6.629 -3.449 -14.176 1.00 89.50 374 ARG A O 1
ATOM 2860 N N . ASP A 1 375 ? 4.941 -4.556 -13.176 1.00 92.56 375 ASP A N 1
ATOM 2861 C CA . ASP A 1 375 ? 5.677 -5.099 -12.034 1.00 92.56 375 ASP A CA 1
ATOM 2862 C C . ASP A 1 375 ? 6.439 -4.014 -11.245 1.00 92.56 375 ASP A C 1
ATOM 2864 O O . ASP A 1 375 ? 7.596 -4.188 -10.841 1.00 92.56 375 ASP A O 1
ATOM 2868 N N . LEU A 1 376 ? 5.779 -2.864 -11.080 1.00 97.62 376 LEU A N 1
ATOM 2869 C CA . LEU A 1 376 ? 6.344 -1.614 -10.583 1.00 97.62 376 LEU A CA 1
ATOM 2870 C C . LEU A 1 376 ? 5.824 -1.310 -9.177 1.00 97.62 376 LEU A C 1
ATOM 2872 O O . LEU A 1 376 ? 4.625 -1.383 -8.905 1.00 97.62 376 LEU A O 1
ATOM 2876 N N . VAL A 1 377 ? 6.737 -0.918 -8.293 1.00 98.81 377 VAL A N 1
ATOM 2877 C CA . VAL A 1 377 ? 6.434 -0.403 -6.955 1.00 98.81 377 VAL A CA 1
ATOM 2878 C C . VAL A 1 377 ? 7.162 0.920 -6.777 1.00 98.81 377 VAL A C 1
ATOM 2880 O O . VAL A 1 377 ? 8.375 0.983 -6.957 1.00 98.81 377 VAL A O 1
ATOM 2883 N N . ILE A 1 378 ? 6.442 1.964 -6.380 1.00 98.88 378 ILE A N 1
ATOM 2884 C CA . ILE A 1 378 ? 7.010 3.249 -5.973 1.00 98.88 378 ILE A CA 1
ATOM 2885 C C . ILE A 1 378 ? 6.547 3.503 -4.541 1.00 98.88 378 ILE A C 1
ATOM 2887 O O . ILE A 1 378 ? 5.353 3.635 -4.283 1.00 98.88 378 ILE A O 1
ATOM 2891 N N . ALA A 1 379 ? 7.486 3.531 -3.602 1.00 98.88 379 ALA A N 1
ATOM 2892 C CA . ALA A 1 379 ? 7.209 3.779 -2.192 1.00 98.88 379 ALA A CA 1
ATOM 2893 C C . ALA A 1 379 ? 7.999 4.997 -1.724 1.00 98.88 379 ALA A C 1
ATOM 2895 O O . ALA A 1 379 ? 9.146 5.191 -2.134 1.00 98.88 379 ALA A O 1
ATOM 2896 N N . TRP A 1 380 ? 7.398 5.810 -0.864 1.00 98.81 380 TRP A N 1
ATOM 2897 C CA . TRP A 1 380 ? 8.053 6.989 -0.316 1.00 98.81 380 TRP A CA 1
ATOM 2898 C C . TRP A 1 380 ? 7.530 7.327 1.073 1.00 98.81 380 TRP A C 1
ATOM 2900 O O . TRP A 1 380 ? 6.402 6.987 1.441 1.00 98.81 380 TRP A O 1
ATOM 2910 N N . TYR A 1 381 ? 8.371 8.027 1.824 1.00 98.62 381 TYR A N 1
ATOM 2911 C CA . TYR A 1 381 ? 7.989 8.696 3.056 1.00 98.62 381 TYR A CA 1
ATOM 2912 C C . TYR A 1 381 ? 8.170 10.196 2.892 1.00 98.62 381 TYR A C 1
ATOM 2914 O O . TYR A 1 381 ? 9.133 10.630 2.257 1.00 98.62 381 TYR A O 1
ATOM 2922 N N . GLY A 1 382 ? 7.252 10.964 3.464 1.00 96.69 382 GLY A N 1
ATOM 2923 C CA . GLY A 1 382 ? 7.345 12.411 3.533 1.00 96.69 382 GLY A CA 1
ATOM 2924 C C . GLY A 1 382 ? 6.831 12.928 4.869 1.00 96.69 382 GLY A C 1
ATOM 2925 O O . GLY A 1 382 ? 6.128 12.215 5.589 1.00 96.69 382 GLY A O 1
ATOM 2926 N N . THR A 1 383 ? 7.184 14.176 5.155 1.00 95.25 383 THR A N 1
ATOM 2927 C CA . THR A 1 383 ? 6.769 14.920 6.337 1.00 95.25 383 THR A CA 1
ATOM 2928 C C . THR A 1 383 ? 6.213 16.267 5.884 1.00 95.25 383 THR A C 1
ATOM 2930 O O . THR A 1 383 ? 6.957 17.207 5.600 1.00 95.25 383 THR A O 1
ATOM 2933 N N . GLY A 1 384 ? 4.887 16.347 5.811 1.00 90.25 384 GLY A N 1
ATOM 2934 C CA . GLY A 1 384 ? 4.136 17.541 5.436 1.00 90.25 384 GLY A CA 1
ATOM 2935 C C . GLY A 1 384 ? 4.284 18.716 6.408 1.00 90.25 384 GLY A C 1
ATOM 2936 O O . GLY A 1 384 ? 4.846 18.607 7.503 1.00 90.25 384 GLY A O 1
ATOM 2937 N N . ILE A 1 385 ? 3.775 19.873 5.985 1.00 83.94 385 ILE A N 1
ATOM 2938 C CA . ILE A 1 385 ? 3.965 21.147 6.696 1.00 83.94 385 ILE A CA 1
ATOM 2939 C C . ILE A 1 385 ? 3.007 21.288 7.879 1.00 83.94 385 ILE A C 1
ATOM 2941 O O . ILE A 1 385 ? 3.382 21.845 8.909 1.00 83.94 385 ILE A O 1
ATOM 2945 N N . ASN A 1 386 ? 1.758 20.866 7.719 1.00 76.44 386 ASN A N 1
ATOM 2946 C CA . ASN A 1 386 ? 0.702 21.067 8.703 1.00 76.44 386 ASN A CA 1
ATOM 2947 C C . ASN A 1 386 ? -0.489 20.134 8.412 1.00 76.44 386 ASN A C 1
ATOM 2949 O O . ASN A 1 386 ? -0.439 19.291 7.518 1.00 76.44 386 ASN A O 1
ATOM 2953 N N . TYR A 1 387 ? -1.573 20.339 9.160 1.00 66.94 387 TYR A N 1
ATOM 2954 C CA . TYR A 1 387 ? -2.816 19.582 9.055 1.00 66.94 387 TYR A CA 1
ATOM 2955 C C . TYR A 1 387 ? -3.505 19.570 7.696 1.00 66.94 387 TYR A C 1
ATOM 2957 O O . TYR A 1 387 ? -4.178 18.595 7.375 1.00 66.94 387 TYR A O 1
ATOM 2965 N N . ASP A 1 388 ? -3.360 20.632 6.912 1.00 69.25 388 ASP A N 1
ATOM 2966 C CA . ASP A 1 388 ? -4.059 20.804 5.640 1.00 69.25 388 ASP A CA 1
ATOM 2967 C C . ASP A 1 388 ? -3.517 19.858 4.545 1.00 69.25 388 ASP A C 1
ATOM 2969 O O . ASP A 1 388 ? -3.888 19.976 3.383 1.00 69.25 388 ASP A O 1
ATOM 2973 N N . GLU A 1 389 ? -2.675 18.887 4.930 1.00 67.56 389 GLU A N 1
ATOM 2974 C CA . GLU A 1 389 ? -2.065 17.862 4.084 1.00 67.56 389 GLU A CA 1
ATOM 2975 C C . GLU A 1 389 ? -1.176 18.445 2.977 1.00 67.56 389 GLU A C 1
ATOM 2977 O O . GLU A 1 389 ? -0.943 17.797 1.959 1.00 67.56 389 GLU A O 1
ATOM 2982 N N . ASP A 1 390 ? -0.611 19.635 3.216 1.00 76.88 390 ASP A N 1
ATOM 2983 C CA . ASP A 1 390 ? 0.453 20.217 2.396 1.00 76.88 390 ASP A CA 1
ATOM 2984 C C . ASP A 1 390 ? 1.663 19.265 2.398 1.00 76.88 390 ASP A C 1
ATOM 2986 O O . ASP A 1 390 ? 2.460 19.226 3.347 1.00 76.88 390 ASP A O 1
ATOM 2990 N N . ALA A 1 391 ? 1.762 18.461 1.342 1.00 85.19 391 ALA A N 1
ATOM 2991 C CA . ALA A 1 391 ? 2.655 17.320 1.220 1.00 85.19 391 ALA A CA 1
ATOM 2992 C C . ALA A 1 391 ? 3.352 17.293 -0.148 1.00 85.19 391 ALA A C 1
ATOM 2994 O O . ALA A 1 391 ? 3.125 18.133 -1.011 1.00 85.19 391 ALA A O 1
ATOM 2995 N N . THR A 1 392 ? 4.235 16.314 -0.321 1.00 90.50 392 THR A N 1
ATOM 2996 C CA . THR A 1 392 ? 4.983 16.076 -1.559 1.00 90.50 392 THR A CA 1
ATOM 2997 C C . THR A 1 392 ? 4.074 15.696 -2.744 1.00 90.50 392 THR A C 1
ATOM 2999 O O . THR A 1 392 ? 3.146 14.899 -2.594 1.00 90.50 392 THR A O 1
ATOM 3002 N N . ASP A 1 393 ? 4.398 16.177 -3.952 1.00 92.06 393 ASP A N 1
ATOM 3003 C CA . ASP A 1 393 ? 3.724 15.831 -5.223 1.00 92.06 393 ASP A CA 1
ATOM 3004 C C . ASP A 1 393 ? 4.003 14.405 -5.739 1.00 92.06 393 ASP A C 1
ATOM 3006 O O . ASP A 1 393 ? 3.626 14.041 -6.862 1.00 92.06 393 ASP A O 1
ATOM 3010 N N . MET A 1 394 ? 4.653 13.566 -4.928 1.00 95.62 394 MET A N 1
ATOM 3011 C CA . MET A 1 394 ? 5.138 12.243 -5.319 1.00 95.62 394 MET A CA 1
ATOM 3012 C C . MET A 1 394 ? 4.072 11.333 -5.933 1.00 95.62 394 MET A C 1
ATOM 3014 O O . MET A 1 394 ? 4.426 10.492 -6.751 1.00 95.62 394 MET A O 1
ATOM 3018 N N . LEU A 1 395 ? 2.785 11.475 -5.597 1.00 94.94 395 LEU A N 1
ATOM 3019 C CA . LEU A 1 395 ? 1.724 10.723 -6.278 1.00 94.94 395 LEU A CA 1
ATOM 3020 C C . LEU A 1 395 ? 1.649 11.075 -7.771 1.00 94.94 395 LEU A C 1
ATOM 3022 O O . LEU A 1 395 ? 1.668 10.180 -8.618 1.00 94.94 395 LEU A O 1
ATOM 3026 N N . SER A 1 396 ? 1.561 12.370 -8.085 1.00 93.62 396 SER A N 1
ATOM 3027 C CA . SER A 1 396 ? 1.498 12.854 -9.467 1.00 93.62 396 SER A CA 1
ATOM 3028 C C . SER A 1 396 ? 2.750 12.421 -10.227 1.00 93.62 396 SER A C 1
ATOM 3030 O O . SER A 1 396 ? 2.662 11.837 -11.307 1.00 93.62 396 SER A O 1
ATOM 3032 N N . VAL A 1 397 ? 3.919 12.600 -9.606 1.00 96.19 397 VAL A N 1
ATOM 3033 C CA . VAL A 1 397 ? 5.212 12.172 -10.153 1.00 96.19 397 VAL A CA 1
ATOM 3034 C C . VAL A 1 397 ? 5.247 10.657 -10.382 1.00 96.19 397 VAL A C 1
ATOM 3036 O O . VAL A 1 397 ? 5.602 10.208 -11.470 1.00 96.19 397 VAL A O 1
ATOM 3039 N N . ALA A 1 398 ? 4.830 9.846 -9.407 1.00 97.50 398 ALA A N 1
ATOM 3040 C CA . ALA A 1 398 ? 4.804 8.388 -9.514 1.00 97.50 398 ALA A CA 1
ATOM 3041 C C . ALA A 1 398 ? 3.913 7.917 -10.668 1.00 97.50 398 ALA A C 1
ATOM 3043 O O . ALA A 1 398 ? 4.309 7.018 -11.415 1.00 97.50 398 ALA A O 1
ATOM 3044 N N . ARG A 1 399 ? 2.743 8.542 -10.853 1.00 95.38 399 ARG A N 1
ATOM 3045 C CA . ARG A 1 399 ? 1.843 8.199 -11.955 1.00 95.38 399 ARG A CA 1
ATOM 3046 C C . ARG A 1 399 ? 2.439 8.582 -13.309 1.00 95.38 399 ARG A C 1
ATOM 3048 O O . ARG A 1 399 ? 2.453 7.735 -14.199 1.00 95.38 399 ARG A O 1
ATOM 3055 N N . GLN A 1 400 ? 3.013 9.782 -13.442 1.00 95.44 400 GLN A N 1
ATOM 3056 C CA . GLN A 1 400 ? 3.726 10.209 -14.656 1.00 95.44 400 GLN A CA 1
ATOM 3057 C C . GLN A 1 400 ? 4.850 9.231 -15.028 1.00 95.44 400 GLN A C 1
ATOM 3059 O O . GLN A 1 400 ? 4.960 8.816 -16.181 1.00 95.44 400 GLN A O 1
ATOM 3064 N N . LEU A 1 401 ? 5.645 8.797 -14.045 1.00 96.38 401 LEU A N 1
ATOM 3065 C CA . LEU A 1 401 ? 6.691 7.797 -14.250 1.00 96.38 401 LEU A CA 1
ATOM 3066 C C . LEU A 1 401 ? 6.111 6.451 -14.698 1.00 96.38 401 LEU A C 1
ATOM 3068 O O . LEU A 1 401 ? 6.630 5.855 -15.642 1.00 96.38 401 LEU A O 1
ATOM 3072 N N . ALA A 1 402 ? 5.035 5.978 -14.067 1.00 95.31 402 ALA A N 1
ATOM 3073 C CA . ALA A 1 402 ? 4.411 4.701 -14.405 1.00 95.31 402 ALA A CA 1
ATOM 3074 C C . ALA A 1 402 ? 3.907 4.656 -15.858 1.00 95.31 402 ALA A C 1
ATOM 3076 O O . ALA A 1 402 ? 4.111 3.651 -16.539 1.00 95.31 402 ALA A O 1
ATOM 3077 N N . VAL A 1 403 ? 3.315 5.747 -16.357 1.00 93.25 403 VAL A N 1
ATOM 3078 C CA . VAL A 1 403 ? 2.743 5.823 -17.717 1.00 93.25 403 VAL A CA 1
ATOM 3079 C C . VAL A 1 403 ? 3.704 6.379 -18.777 1.00 93.25 403 VAL A C 1
ATOM 3081 O O . VAL A 1 403 ? 3.337 6.497 -19.943 1.00 93.25 403 VAL A O 1
ATOM 3084 N N . SER A 1 404 ? 4.948 6.689 -18.403 1.00 92.06 404 SER A N 1
ATOM 3085 C CA . SER A 1 404 ? 5.971 7.263 -19.297 1.00 92.06 404 SER A CA 1
ATOM 3086 C C . SER A 1 404 ? 6.481 6.315 -20.393 1.00 92.06 404 SER A C 1
ATOM 3088 O O . SER A 1 404 ? 7.179 6.745 -21.311 1.00 92.06 404 SER A O 1
ATOM 3090 N N . GLY A 1 405 ? 6.196 5.016 -20.278 1.00 87.38 405 GLY A N 1
ATOM 3091 C CA . GLY A 1 405 ? 6.774 3.967 -21.119 1.00 87.38 405 GLY A CA 1
ATOM 3092 C C . GLY A 1 405 ? 8.104 3.396 -20.614 1.00 87.38 405 GLY A C 1
ATOM 3093 O O . GLY A 1 405 ? 8.537 2.353 -21.104 1.00 87.38 405 GLY A O 1
ATOM 3094 N N . LEU A 1 406 ? 8.718 3.997 -19.583 1.00 87.25 406 LEU A N 1
ATOM 3095 C CA . LEU A 1 406 ? 9.977 3.522 -18.979 1.00 87.25 406 LEU A CA 1
ATOM 3096 C C . LEU A 1 406 ? 9.886 2.093 -18.422 1.00 87.25 406 LEU A C 1
ATOM 3098 O O . LEU A 1 406 ? 10.894 1.393 -18.327 1.00 87.25 406 LEU A O 1
ATOM 3102 N N . PHE A 1 407 ? 8.676 1.658 -18.063 1.00 85.94 407 PHE A N 1
ATOM 3103 C CA . PHE A 1 407 ? 8.416 0.361 -17.438 1.00 85.94 407 PHE A CA 1
ATOM 3104 C C . PHE A 1 407 ? 7.571 -0.584 -18.308 1.00 85.94 407 PHE A C 1
ATOM 3106 O O . PHE A 1 407 ? 7.261 -1.689 -17.869 1.00 85.94 407 PHE A O 1
ATOM 3113 N N . ASP A 1 408 ? 7.228 -0.189 -19.541 1.00 72.88 408 ASP A N 1
ATOM 3114 C CA . ASP A 1 408 ? 6.384 -0.986 -20.450 1.00 72.88 408 ASP A CA 1
ATOM 3115 C C . ASP A 1 408 ? 7.132 -2.184 -21.053 1.00 72.88 408 ASP A C 1
ATOM 3117 O O . ASP A 1 408 ? 6.530 -3.156 -21.515 1.00 72.88 408 ASP A O 1
ATOM 3121 N N . THR A 1 409 ? 8.465 -2.130 -21.047 1.00 53.88 409 THR A N 1
ATOM 3122 C CA . THR A 1 409 ? 9.296 -3.276 -21.410 1.00 53.88 409 THR A CA 1
ATOM 3123 C C . THR A 1 409 ? 9.608 -4.052 -20.133 1.00 53.88 409 THR A C 1
ATOM 3125 O O . THR A 1 409 ? 10.168 -3.458 -19.204 1.00 53.88 409 THR A O 1
ATOM 3128 N N . PRO A 1 410 ? 9.314 -5.368 -20.063 1.00 45.38 410 PRO A N 1
ATOM 3129 C CA . PRO A 1 410 ? 9.809 -6.198 -18.974 1.00 45.38 410 PRO A CA 1
ATOM 3130 C C . PRO A 1 410 ? 11.319 -5.966 -18.867 1.00 45.38 410 PRO A C 1
ATOM 3132 O O . PRO A 1 410 ? 11.989 -5.961 -19.907 1.00 45.38 410 PRO A O 1
ATOM 3135 N N . PRO A 1 411 ? 11.875 -5.734 -17.666 1.00 39.53 411 PRO A N 1
ATOM 3136 C CA . PRO A 1 411 ? 13.271 -5.348 -17.535 1.00 39.53 411 PRO A CA 1
ATOM 3137 C C . PRO A 1 411 ? 14.166 -6.338 -18.288 1.00 39.53 411 PRO A C 1
ATOM 3139 O O . PRO A 1 411 ? 13.875 -7.536 -18.335 1.00 39.53 411 PRO A O 1
ATOM 3142 N N . GLN A 1 412 ? 15.299 -5.870 -18.826 1.00 38.12 412 GLN A N 1
ATOM 3143 C CA . GLN A 1 412 ? 16.331 -6.732 -19.437 1.00 38.12 412 GLN A CA 1
ATOM 3144 C C . GLN A 1 412 ? 16.832 -7.856 -18.496 1.00 38.12 412 GLN A C 1
ATOM 3146 O O . GLN A 1 412 ? 17.488 -8.787 -18.959 1.00 38.12 412 GLN A O 1
ATOM 3151 N N . ASN A 1 413 ? 16.465 -7.787 -17.208 1.00 38.97 413 ASN A N 1
ATOM 3152 C CA . ASN A 1 413 ? 16.678 -8.776 -16.150 1.00 38.97 413 ASN A CA 1
ATOM 3153 C C . ASN A 1 413 ? 15.360 -9.286 -15.516 1.00 38.97 413 ASN A C 1
ATOM 3155 O O . ASN A 1 413 ? 15.342 -9.666 -14.349 1.00 38.97 413 ASN A O 1
ATOM 3159 N N . SER A 1 414 ? 14.238 -9.295 -16.240 1.00 47.91 414 SER A N 1
ATOM 3160 C CA . SER A 1 414 ? 13.113 -10.162 -15.865 1.00 47.91 414 SER A CA 1
ATOM 3161 C C . SER A 1 414 ? 13.648 -11.591 -15.767 1.00 47.91 414 SER A C 1
ATOM 3163 O O . SER A 1 414 ? 14.511 -11.989 -16.563 1.00 47.91 414 SER A O 1
ATOM 3165 N N . SER A 1 415 ? 13.210 -12.359 -14.760 1.00 69.62 415 SER A N 1
ATOM 3166 C CA . SER A 1 415 ? 13.599 -13.768 -14.700 1.00 69.62 415 SER A CA 1
ATOM 3167 C C . SER A 1 415 ? 13.279 -14.372 -16.066 1.00 69.62 415 SER A C 1
ATOM 3169 O O . SER A 1 415 ? 12.236 -14.081 -16.653 1.00 69.62 415 SER A O 1
ATOM 3171 N N . LEU A 1 416 ? 14.202 -15.147 -16.634 1.00 79.38 416 LEU A N 1
ATOM 3172 C CA . LEU A 1 416 ? 14.002 -15.735 -17.961 1.00 79.38 416 LEU A CA 1
ATOM 3173 C C . LEU A 1 416 ? 12.648 -16.466 -18.050 1.00 79.38 416 LEU A C 1
ATOM 3175 O O . LEU A 1 416 ? 12.019 -16.472 -19.103 1.00 79.38 416 LEU A O 1
ATOM 3179 N N . THR A 1 417 ? 12.178 -16.989 -16.913 1.00 81.12 417 THR A N 1
ATOM 3180 C CA . THR A 1 417 ? 10.831 -17.515 -16.693 1.00 81.12 417 THR A CA 1
ATOM 3181 C C . THR A 1 417 ? 9.726 -16.522 -17.039 1.00 81.12 417 THR A C 1
ATOM 3183 O O . THR A 1 417 ? 8.867 -16.864 -17.840 1.00 81.12 417 THR A O 1
ATOM 3186 N N . ALA A 1 418 ? 9.748 -15.297 -16.508 1.00 77.25 418 ALA A N 1
ATOM 3187 C CA . ALA A 1 418 ? 8.737 -14.280 -16.801 1.00 77.25 418 ALA A CA 1
ATOM 3188 C C . ALA A 1 418 ? 8.741 -13.866 -18.285 1.00 77.25 418 ALA A C 1
ATOM 3190 O O . ALA A 1 418 ? 7.681 -13.699 -18.888 1.00 77.25 418 ALA A O 1
ATOM 3191 N N . VAL A 1 419 ? 9.926 -13.768 -18.907 1.00 85.38 419 VAL A N 1
ATOM 3192 C CA . VAL A 1 419 ? 10.040 -13.494 -20.353 1.00 85.38 419 VAL A CA 1
ATOM 3193 C C . VAL A 1 419 ? 9.386 -14.602 -21.174 1.00 85.38 419 VAL A C 1
ATOM 3195 O O . VAL A 1 419 ? 8.632 -14.325 -22.107 1.00 85.38 419 VAL A O 1
ATOM 3198 N N . ILE A 1 420 ? 9.668 -15.856 -20.826 1.00 91.12 420 ILE A N 1
ATOM 3199 C CA . ILE A 1 420 ? 9.112 -17.030 -21.500 1.00 91.12 420 ILE A CA 1
ATOM 3200 C C . ILE A 1 420 ? 7.602 -17.137 -21.262 1.00 91.12 420 ILE A C 1
ATOM 3202 O O . ILE A 1 420 ? 6.861 -17.330 -22.218 1.00 91.12 420 ILE A O 1
ATOM 3206 N N . GLN A 1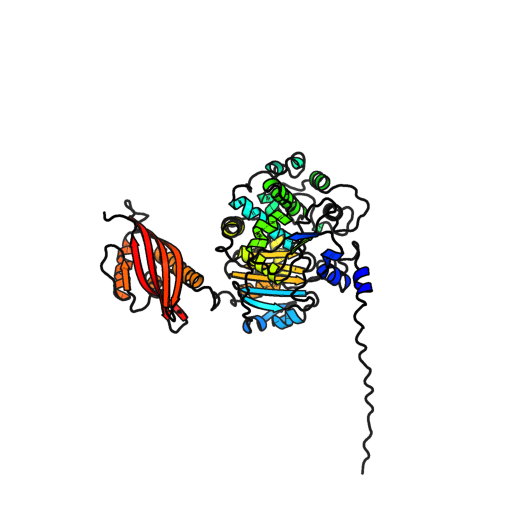 421 ? 7.116 -16.893 -20.043 1.00 87.38 421 GLN A N 1
ATOM 3207 C CA . GLN A 1 421 ? 5.682 -16.865 -19.731 1.00 87.38 421 GLN A CA 1
ATOM 3208 C C . GLN A 1 421 ? 4.939 -15.796 -20.545 1.00 87.38 421 GLN A C 1
ATOM 3210 O O . GLN A 1 421 ? 3.888 -16.074 -21.119 1.00 87.38 421 GLN A O 1
ATOM 3215 N N . ALA A 1 422 ? 5.503 -14.593 -20.691 1.00 84.00 422 ALA A N 1
ATOM 3216 C CA . ALA A 1 422 ? 4.924 -13.558 -21.550 1.00 84.00 422 ALA A CA 1
ATOM 3217 C C . ALA A 1 422 ? 4.894 -13.974 -23.037 1.00 84.00 422 ALA A C 1
ATOM 3219 O O . ALA A 1 422 ? 3.929 -13.686 -23.760 1.00 84.00 422 ALA A O 1
ATOM 3220 N N . ARG A 1 423 ? 5.927 -14.688 -23.510 1.00 93.31 423 ARG A N 1
ATOM 3221 C CA . ARG A 1 423 ? 5.954 -15.264 -24.866 1.00 93.31 423 ARG A CA 1
ATOM 3222 C C . ARG A 1 423 ? 4.912 -16.377 -25.028 1.00 93.31 423 ARG A C 1
ATOM 3224 O O . ARG A 1 423 ? 4.229 -16.383 -26.051 1.00 93.31 423 ARG A O 1
ATOM 3231 N N . ASN A 1 424 ? 4.707 -17.220 -24.016 1.00 94.31 424 ASN A N 1
ATOM 3232 C CA . ASN A 1 424 ? 3.651 -18.236 -23.995 1.00 94.31 424 ASN A CA 1
ATOM 3233 C C . ASN A 1 424 ? 2.263 -17.608 -24.059 1.00 94.31 424 ASN A C 1
ATOM 3235 O O . ASN A 1 424 ? 1.482 -17.978 -24.927 1.00 94.31 424 ASN A O 1
ATOM 3239 N N . HIS A 1 425 ? 1.979 -16.580 -23.259 1.00 88.69 425 HIS A N 1
ATOM 3240 C CA . HIS A 1 425 ? 0.705 -15.860 -23.350 1.00 88.69 425 HIS A CA 1
ATOM 3241 C C . HIS A 1 425 ? 0.476 -15.233 -24.729 1.00 88.69 425 HIS A C 1
ATOM 3243 O O . HIS A 1 425 ? -0.641 -15.230 -25.249 1.00 88.69 425 HIS A O 1
ATOM 3249 N N . THR A 1 426 ? 1.541 -14.741 -25.371 1.00 91.06 426 THR A N 1
ATOM 3250 C CA . THR A 1 426 ? 1.455 -14.253 -26.754 1.00 91.06 426 THR A CA 1
ATOM 3251 C C . THR A 1 426 ? 1.107 -15.381 -27.729 1.00 91.06 426 THR A C 1
ATOM 3253 O O . THR A 1 426 ? 0.310 -15.164 -28.645 1.00 91.06 426 THR A O 1
ATOM 3256 N N . TYR A 1 427 ? 1.669 -16.575 -27.528 1.00 95.56 427 TYR A N 1
ATOM 3257 C CA . TYR A 1 427 ? 1.352 -17.767 -28.311 1.00 95.56 427 TYR A CA 1
ATOM 3258 C C . TYR A 1 427 ? -0.104 -18.198 -28.105 1.00 95.56 427 TYR A C 1
ATOM 3260 O O . TYR A 1 427 ? -0.829 -18.348 -29.084 1.00 95.56 427 TYR A O 1
ATOM 3268 N N . GLU A 1 428 ? -0.563 -18.339 -26.859 1.00 91.75 428 GLU A N 1
ATOM 3269 C CA . GLU A 1 428 ? -1.942 -18.713 -26.507 1.00 91.75 428 GLU A CA 1
ATOM 3270 C C . GLU A 1 428 ? -2.963 -17.764 -27.145 1.00 91.75 428 GLU A C 1
ATOM 3272 O O . GLU A 1 428 ? -3.940 -18.198 -27.762 1.00 91.75 428 GLU A O 1
ATOM 3277 N N . ALA A 1 429 ? -2.711 -16.453 -27.054 1.00 87.56 429 ALA A N 1
ATOM 3278 C CA . ALA A 1 429 ? -3.566 -15.434 -27.649 1.00 87.56 429 ALA A CA 1
ATOM 3279 C C . ALA A 1 429 ? -3.610 -15.545 -29.181 1.00 87.56 429 ALA A C 1
ATOM 3281 O O . ALA A 1 429 ? -4.694 -15.500 -29.768 1.00 87.56 429 ALA A O 1
ATOM 3282 N N . ALA A 1 430 ? -2.455 -15.728 -29.831 1.00 92.31 430 ALA A N 1
ATOM 3283 C CA . ALA A 1 430 ? -2.378 -15.915 -31.279 1.00 92.31 430 ALA A CA 1
ATOM 3284 C C . ALA A 1 430 ? -3.051 -17.225 -31.726 1.00 92.31 430 ALA A C 1
ATOM 3286 O O . ALA A 1 430 ? -3.745 -17.244 -32.740 1.00 92.31 430 ALA A O 1
ATOM 3287 N N . PHE A 1 431 ? -2.915 -18.295 -30.940 1.00 92.94 431 PHE A N 1
ATOM 3288 C CA . PHE A 1 431 ? -3.531 -19.595 -31.192 1.00 92.94 431 PHE A CA 1
ATOM 3289 C C . PHE A 1 431 ? -5.057 -19.524 -31.115 1.00 92.94 431 PHE A C 1
ATOM 3291 O O . PHE A 1 431 ? -5.747 -19.967 -32.034 1.00 92.94 431 PHE A O 1
ATOM 3298 N N . LYS A 1 432 ? -5.589 -18.887 -30.066 1.00 89.12 432 LYS A N 1
ATOM 3299 C CA . LYS A 1 432 ? -7.028 -18.639 -29.895 1.00 89.12 432 LYS A CA 1
ATOM 3300 C C . LYS A 1 432 ? -7.599 -17.750 -31.003 1.00 89.12 432 LYS A C 1
ATOM 3302 O O . LYS A 1 432 ? -8.717 -17.976 -31.459 1.00 89.12 432 LYS A O 1
ATOM 3307 N N . ALA A 1 433 ? -6.839 -16.742 -31.436 1.00 90.00 433 ALA A N 1
ATOM 3308 C CA . ALA A 1 433 ? -7.213 -15.850 -32.534 1.00 90.00 433 ALA A CA 1
ATOM 3309 C C . ALA A 1 433 ? -7.023 -16.475 -33.930 1.00 90.00 433 ALA A C 1
ATOM 3311 O O . ALA A 1 433 ? -7.410 -15.863 -34.923 1.00 90.00 433 ALA A O 1
ATOM 3312 N N . GLN A 1 434 ? -6.431 -17.671 -34.010 1.00 92.19 434 GLN A N 1
ATOM 3313 C CA . GLN A 1 434 ? -6.042 -18.341 -35.253 1.00 92.19 434 GLN A CA 1
ATOM 3314 C C . GLN A 1 434 ? -5.108 -17.491 -36.145 1.00 92.19 434 GLN A C 1
ATOM 3316 O O . GLN A 1 434 ? -5.117 -17.595 -37.373 1.00 92.19 434 GLN A O 1
ATOM 3321 N N . ASP A 1 435 ? -4.277 -16.648 -35.526 1.00 93.69 435 ASP A N 1
ATOM 3322 C CA . ASP A 1 435 ? -3.347 -15.734 -36.193 1.00 93.69 435 ASP A CA 1
ATOM 3323 C C . ASP A 1 435 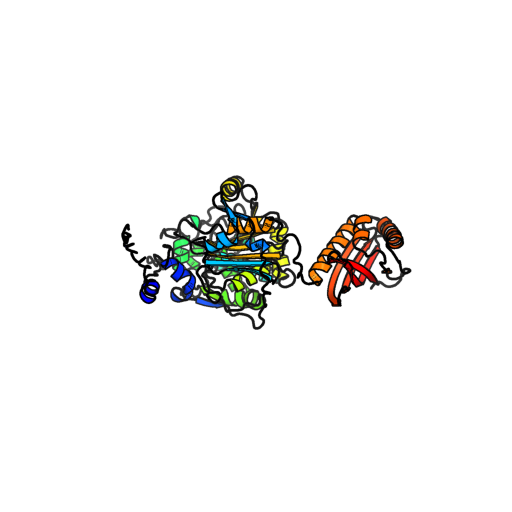? -2.043 -16.463 -36.560 1.00 93.69 435 ASP A C 1
ATOM 3325 O O . ASP A 1 435 ? -1.038 -16.427 -35.844 1.00 93.69 435 ASP A O 1
ATOM 3329 N N . ILE A 1 436 ? -2.076 -17.164 -37.698 1.00 95.50 436 ILE A N 1
ATOM 3330 C CA . ILE A 1 436 ? -0.932 -17.920 -38.226 1.00 95.50 436 ILE A CA 1
ATOM 3331 C C . ILE A 1 436 ? 0.325 -17.043 -38.394 1.00 95.50 436 ILE A C 1
ATOM 3333 O O . ILE A 1 436 ? 1.392 -17.478 -37.957 1.00 95.50 436 ILE A O 1
ATOM 3337 N N . PRO A 1 437 ? 0.275 -15.836 -39.001 1.00 95.56 437 PRO A N 1
ATOM 3338 C CA . PRO A 1 437 ? 1.447 -14.963 -39.078 1.00 95.56 437 PRO A CA 1
ATOM 3339 C C . PRO A 1 437 ? 2.081 -14.668 -37.717 1.00 95.56 437 PRO A C 1
ATOM 3341 O O . PRO A 1 437 ? 3.303 -14.768 -37.588 1.00 95.56 437 PRO A O 1
ATOM 3344 N N . ARG A 1 438 ? 1.269 -14.355 -36.700 1.00 93.44 438 ARG A N 1
ATOM 3345 C CA . ARG A 1 438 ? 1.768 -14.064 -35.352 1.00 93.44 438 ARG A CA 1
ATOM 3346 C C . ARG A 1 438 ? 2.346 -15.294 -34.664 1.00 93.44 438 ARG A C 1
ATOM 3348 O O . ARG A 1 438 ? 3.383 -15.170 -34.022 1.00 93.44 438 ARG A O 1
ATOM 3355 N N . LEU A 1 439 ? 1.744 -16.471 -34.844 1.00 96.38 439 LEU A N 1
ATOM 3356 C CA . LEU A 1 439 ? 2.312 -17.733 -34.356 1.00 96.38 439 LEU A CA 1
ATOM 3357 C C . LEU A 1 439 ? 3.688 -17.994 -34.976 1.00 96.38 439 LEU A C 1
ATOM 3359 O O . LEU A 1 439 ? 4.643 -18.281 -34.263 1.00 96.38 439 LEU A O 1
ATOM 3363 N N . LEU A 1 440 ? 3.827 -17.844 -36.295 1.00 96.94 440 LEU A N 1
ATOM 3364 C CA . LEU A 1 440 ? 5.103 -18.075 -36.980 1.00 96.94 440 LEU A CA 1
ATOM 3365 C C . LEU A 1 440 ? 6.192 -17.087 -36.545 1.00 96.94 440 LEU A C 1
ATOM 3367 O O . LEU A 1 440 ? 7.344 -17.490 -36.424 1.00 96.94 440 LEU A O 1
ATOM 3371 N N . ALA A 1 441 ? 5.836 -15.834 -36.246 1.00 95.50 441 ALA A N 1
ATOM 3372 C CA . ALA A 1 441 ? 6.778 -14.819 -35.765 1.00 95.50 441 ALA A CA 1
ATOM 3373 C C . ALA A 1 441 ? 7.408 -15.145 -34.394 1.00 95.50 441 ALA A C 1
ATOM 3375 O O . ALA A 1 441 ? 8.408 -14.537 -34.024 1.00 95.50 441 ALA A O 1
ATOM 3376 N N . LEU A 1 442 ? 6.845 -16.099 -33.642 1.00 96.56 442 LEU A N 1
ATOM 3377 C CA . LEU A 1 442 ? 7.387 -16.558 -32.359 1.00 96.56 442 LEU A CA 1
ATOM 3378 C C . LEU A 1 442 ? 8.439 -17.669 -32.498 1.00 96.56 442 LEU A C 1
ATOM 3380 O O . LEU A 1 442 ? 8.975 -18.112 -31.485 1.00 96.56 442 LEU A O 1
ATOM 3384 N N . HIS A 1 443 ? 8.748 -18.126 -33.714 1.00 98.25 443 HIS A N 1
ATOM 3385 C CA . HIS A 1 443 ? 9.648 -19.253 -33.966 1.00 98.25 443 HIS A CA 1
ATOM 3386 C C . HIS A 1 443 ? 10.904 -18.826 -34.733 1.00 98.25 443 HIS A C 1
ATOM 3388 O O . HIS A 1 443 ? 10.913 -17.812 -35.429 1.00 98.25 443 HIS A O 1
ATOM 3394 N N . THR A 1 444 ? 11.974 -19.618 -34.634 1.00 97.75 444 THR A N 1
ATOM 3395 C CA . THR A 1 444 ? 13.140 -19.460 -35.515 1.00 97.75 444 THR A CA 1
ATOM 3396 C C . THR A 1 444 ? 12.841 -19.978 -36.926 1.00 97.75 444 THR A C 1
ATOM 3398 O O . THR A 1 444 ? 12.006 -20.864 -37.118 1.00 97.75 444 THR A O 1
ATOM 3401 N N . ASP A 1 445 ? 13.572 -19.480 -37.929 1.00 95.81 445 ASP A N 1
ATOM 3402 C CA . ASP A 1 445 ? 13.431 -19.932 -39.325 1.00 95.81 445 ASP A CA 1
ATOM 3403 C C . ASP A 1 445 ? 13.633 -21.452 -39.483 1.00 95.81 445 ASP A C 1
ATOM 3405 O O . ASP A 1 445 ? 12.987 -22.104 -40.309 1.00 95.81 445 ASP A O 1
ATOM 3409 N N . ASP A 1 446 ? 14.513 -22.022 -38.657 1.00 96.44 446 ASP A N 1
ATOM 3410 C CA . ASP A 1 446 ? 14.896 -23.433 -38.621 1.00 96.44 446 ASP A CA 1
ATOM 3411 C C . ASP A 1 446 ? 14.232 -24.222 -37.473 1.00 96.44 446 ASP A C 1
ATOM 3413 O O . ASP A 1 446 ? 14.790 -25.213 -36.981 1.00 96.44 446 ASP A O 1
ATOM 3417 N N . VAL A 1 447 ? 13.050 -23.780 -37.034 1.00 98.06 447 VAL A N 1
ATOM 3418 C CA . VAL A 1 447 ? 12.251 -24.436 -35.993 1.00 98.06 447 VAL A CA 1
ATOM 3419 C C . VAL A 1 447 ? 12.046 -25.924 -36.276 1.00 98.06 447 VAL A C 1
ATOM 3421 O O . VAL A 1 447 ? 11.867 -26.353 -37.419 1.00 98.06 447 VAL A O 1
ATOM 3424 N N . VAL A 1 448 ? 12.035 -26.726 -35.214 1.00 98.06 448 VAL A N 1
ATOM 3425 C CA . VAL A 1 448 ? 11.623 -28.129 -35.275 1.00 98.06 448 VAL A CA 1
ATOM 3426 C C . VAL A 1 448 ? 10.494 -28.356 -34.282 1.00 98.06 448 VAL A C 1
ATOM 3428 O O . VAL A 1 448 ? 10.692 -28.164 -33.085 1.00 98.06 448 VAL A O 1
ATOM 3431 N N . PHE A 1 449 ? 9.351 -28.807 -34.789 1.00 96.81 449 PHE A N 1
ATOM 3432 C CA . PHE A 1 449 ? 8.172 -29.139 -33.998 1.00 96.81 449 PHE A CA 1
ATOM 3433 C C . PHE A 1 449 ? 7.934 -30.653 -34.011 1.00 96.81 449 PHE A C 1
ATOM 3435 O O . PHE A 1 449 ? 7.927 -31.293 -35.068 1.00 96.81 449 PHE A O 1
ATOM 3442 N N . MET A 1 450 ? 7.781 -31.236 -32.825 1.00 95.81 450 MET A N 1
ATOM 3443 C CA . MET A 1 450 ? 7.603 -32.669 -32.596 1.00 95.81 450 MET A CA 1
ATOM 3444 C C . MET A 1 450 ? 6.414 -32.878 -31.668 1.00 95.81 450 MET A C 1
ATOM 3446 O O . MET A 1 450 ? 6.549 -32.837 -30.449 1.00 95.81 450 MET A O 1
ATOM 3450 N N . SER A 1 451 ? 5.249 -33.124 -32.254 1.00 90.31 451 SER A N 1
ATOM 3451 C CA . SER A 1 451 ? 4.052 -33.471 -31.494 1.00 90.31 451 SER A CA 1
ATOM 3452 C C . SER A 1 451 ? 3.868 -34.975 -31.393 1.00 90.31 451 SER A C 1
ATOM 3454 O O . SER A 1 451 ? 4.309 -35.752 -32.247 1.00 90.31 451 SER A O 1
ATOM 3456 N N . SER A 1 452 ? 3.181 -35.385 -30.331 1.00 88.12 452 SER A N 1
ATOM 3457 C CA . SER A 1 452 ? 2.776 -36.773 -30.149 1.00 88.12 452 SER A CA 1
ATOM 3458 C C . SER A 1 452 ? 1.999 -37.284 -31.366 1.00 88.12 452 SER A C 1
ATOM 3460 O O . SER A 1 452 ? 1.137 -36.600 -31.916 1.00 88.12 452 SER A O 1
ATOM 3462 N N . HIS A 1 453 ? 2.322 -38.508 -31.789 1.00 86.38 453 HIS A N 1
ATOM 3463 C CA . HIS A 1 453 ? 1.641 -39.232 -32.873 1.00 86.38 453 HIS A CA 1
ATOM 3464 C C . HIS A 1 453 ? 1.745 -38.610 -34.276 1.00 86.38 453 HIS A C 1
ATOM 3466 O O . HIS A 1 453 ? 1.032 -39.042 -35.182 1.00 86.38 453 HIS A O 1
ATOM 3472 N N . ARG A 1 454 ? 2.633 -37.633 -34.492 1.00 85.19 454 ARG A N 1
ATOM 3473 C CA . ARG A 1 454 ? 2.836 -36.991 -35.799 1.00 85.19 454 ARG A CA 1
ATOM 3474 C C . ARG A 1 454 ? 4.292 -37.065 -36.245 1.00 85.19 454 ARG A C 1
ATOM 3476 O O . ARG A 1 454 ? 5.206 -37.251 -35.443 1.00 85.19 454 ARG A O 1
ATOM 3483 N N . GLU A 1 455 ? 4.508 -36.927 -37.552 1.00 91.00 455 GLU A N 1
ATOM 3484 C CA . GLU A 1 455 ? 5.858 -36.745 -38.079 1.00 91.00 455 GLU A CA 1
ATOM 3485 C C . GLU A 1 455 ? 6.427 -35.392 -37.648 1.00 91.00 455 GLU A C 1
ATOM 3487 O O . GLU A 1 455 ? 5.713 -34.399 -37.502 1.00 91.00 455 GLU A O 1
ATOM 3492 N N . ARG A 1 456 ? 7.747 -35.356 -37.469 1.00 95.12 456 ARG A N 1
ATOM 3493 C CA . ARG A 1 456 ? 8.468 -34.134 -37.130 1.00 95.12 456 ARG A CA 1
ATOM 3494 C C . ARG A 1 456 ? 8.338 -33.102 -38.247 1.00 95.12 456 ARG A C 1
ATOM 3496 O O . ARG A 1 456 ? 8.707 -33.366 -39.390 1.00 95.12 456 ARG A O 1
ATOM 3503 N N . VAL A 1 457 ? 7.957 -31.891 -37.870 1.00 97.00 457 VAL A N 1
ATOM 3504 C CA . VAL A 1 457 ? 7.866 -30.725 -38.747 1.00 97.00 457 VAL A CA 1
ATOM 3505 C C . VAL A 1 457 ? 9.153 -29.906 -38.638 1.00 97.00 457 VAL A C 1
ATOM 3507 O O . VAL A 1 457 ? 9.660 -29.683 -37.540 1.00 97.00 457 VAL A O 1
ATOM 3510 N N . VAL A 1 458 ? 9.710 -29.480 -39.776 1.00 97.44 458 VAL A N 1
ATOM 3511 C CA . VAL A 1 458 ? 10.972 -28.723 -39.834 1.00 97.44 458 VAL A CA 1
ATOM 3512 C C . VAL A 1 458 ? 10.806 -27.479 -40.703 1.00 97.44 458 VAL A C 1
ATOM 3514 O O . VAL A 1 458 ? 10.412 -27.592 -41.864 1.00 97.44 458 VAL A O 1
ATOM 3517 N N . GLY A 1 459 ? 11.163 -26.319 -40.153 1.00 97.38 459 GLY A N 1
ATOM 3518 C CA . GLY A 1 459 ? 11.119 -25.013 -40.807 1.00 97.38 459 GLY A CA 1
ATOM 3519 C C . GLY A 1 459 ? 9.736 -24.353 -40.799 1.00 97.38 459 GLY A C 1
ATOM 3520 O O . GLY A 1 459 ? 8.700 -25.019 -40.715 1.00 97.38 459 GLY A O 1
ATOM 3521 N N . LEU A 1 460 ? 9.724 -23.021 -40.923 1.00 96.62 460 LEU A N 1
ATOM 3522 C CA . LEU A 1 460 ? 8.507 -22.201 -40.822 1.00 96.62 460 LEU A CA 1
ATOM 3523 C C . LEU A 1 460 ? 7.431 -22.533 -41.865 1.00 96.62 460 LEU A C 1
ATOM 3525 O O . LEU A 1 460 ? 6.243 -22.442 -41.564 1.00 96.62 460 LEU A O 1
ATOM 3529 N N . GLU A 1 461 ? 7.813 -22.914 -43.086 1.00 95.81 461 GLU A N 1
ATOM 3530 C CA . GLU A 1 461 ? 6.849 -23.245 -44.147 1.00 95.81 461 GLU A CA 1
ATOM 3531 C C . GLU A 1 461 ? 6.033 -24.497 -43.799 1.00 95.81 461 GLU A C 1
ATOM 3533 O O . GLU A 1 461 ? 4.804 -24.495 -43.887 1.00 95.81 461 GLU A O 1
ATOM 3538 N N . ASN A 1 462 ? 6.703 -25.546 -43.319 1.00 96.75 462 ASN A N 1
ATOM 3539 C CA . ASN A 1 462 ? 6.028 -26.773 -42.909 1.00 96.75 462 ASN A CA 1
ATOM 3540 C C . ASN A 1 462 ? 5.254 -26.571 -41.599 1.00 96.75 462 ASN A C 1
ATOM 3542 O O . ASN A 1 462 ? 4.159 -27.115 -41.445 1.00 96.75 462 ASN A O 1
ATOM 3546 N N . LEU A 1 463 ? 5.771 -25.744 -40.681 1.00 96.81 463 LEU A N 1
ATOM 3547 C CA . LEU A 1 463 ? 5.045 -25.358 -39.469 1.00 96.81 463 LEU A CA 1
ATOM 3548 C C . LEU A 1 463 ? 3.753 -24.608 -39.803 1.00 96.81 463 LEU A C 1
ATOM 3550 O O . LEU A 1 463 ? 2.704 -24.920 -39.246 1.00 96.81 463 LEU A O 1
ATOM 3554 N N . ARG A 1 464 ? 3.794 -23.685 -40.772 1.00 96.94 464 ARG A N 1
ATOM 3555 C CA . ARG A 1 464 ? 2.606 -22.988 -41.277 1.00 96.94 464 ARG A CA 1
ATOM 3556 C C . ARG A 1 464 ? 1.549 -23.971 -41.761 1.00 96.94 464 ARG A C 1
ATOM 3558 O O . ARG A 1 464 ? 0.385 -23.823 -41.394 1.00 96.94 464 ARG A O 1
ATOM 3565 N N . ALA A 1 465 ? 1.939 -24.950 -42.577 1.00 94.75 465 ALA A N 1
ATOM 3566 C CA . ALA A 1 465 ? 1.021 -25.969 -43.077 1.00 94.75 465 ALA A CA 1
ATOM 3567 C C . ALA A 1 465 ? 0.405 -26.790 -41.929 1.00 94.75 465 ALA A C 1
ATOM 3569 O O . ALA A 1 465 ? -0.810 -26.982 -41.907 1.00 94.75 465 ALA A O 1
ATOM 3570 N N . SER A 1 466 ? 1.220 -27.194 -40.946 1.00 93.06 466 SER A N 1
ATOM 3571 C CA . SER A 1 466 ? 0.762 -27.933 -39.761 1.00 93.06 466 SER A CA 1
ATOM 3572 C C . SER A 1 466 ? -0.244 -27.131 -38.928 1.00 93.06 466 SER A C 1
ATOM 3574 O O . SER A 1 466 ? -1.339 -27.619 -38.659 1.00 93.06 466 SER A O 1
ATOM 3576 N N . LEU A 1 467 ? 0.085 -25.885 -38.569 1.00 92.94 467 LEU A N 1
ATOM 3577 C CA . LEU A 1 467 ? -0.786 -25.016 -37.768 1.00 92.94 467 LEU A CA 1
ATOM 3578 C C . LEU A 1 467 ? -2.084 -24.666 -38.507 1.00 92.94 467 LEU A C 1
ATOM 3580 O O . LEU A 1 467 ? -3.149 -24.626 -37.901 1.00 92.94 467 LEU A O 1
ATOM 3584 N N . THR A 1 468 ? -2.016 -24.455 -39.826 1.00 93.44 468 THR A N 1
ATOM 3585 C CA . THR A 1 468 ? -3.206 -24.175 -40.647 1.00 93.44 468 THR A CA 1
ATOM 3586 C C . THR A 1 468 ? -4.160 -25.367 -40.654 1.00 93.44 468 THR A C 1
ATOM 3588 O O . THR A 1 468 ? -5.367 -25.188 -40.505 1.00 93.44 468 THR A O 1
ATOM 3591 N N . ALA A 1 469 ? -3.633 -26.587 -40.799 1.00 89.38 469 ALA A N 1
ATOM 3592 C CA . ALA A 1 469 ? -4.444 -27.797 -40.733 1.00 89.38 469 ALA A CA 1
ATOM 3593 C C . ALA A 1 469 ? -5.080 -27.965 -39.344 1.00 89.38 469 ALA A C 1
ATOM 3595 O O . ALA A 1 469 ? -6.273 -28.244 -39.248 1.00 89.38 469 ALA A O 1
ATOM 3596 N N . GLU A 1 470 ? -4.315 -27.735 -38.278 1.00 87.69 470 GLU A N 1
ATOM 3597 C CA . GLU A 1 470 ? -4.786 -27.871 -36.899 1.00 87.69 470 GLU A CA 1
ATOM 3598 C C . GLU A 1 470 ? -5.896 -26.874 -36.542 1.00 87.69 470 GLU A C 1
ATOM 3600 O O . GLU A 1 470 ? -6.943 -27.259 -36.019 1.00 87.69 470 GLU A O 1
ATOM 3605 N N . LEU A 1 471 ? -5.717 -25.602 -36.903 1.00 88.00 471 LEU A N 1
ATOM 3606 C CA . LEU A 1 471 ? -6.677 -24.536 -36.608 1.00 88.00 471 LEU A CA 1
ATOM 3607 C C . LEU A 1 471 ? -7.906 -24.554 -37.536 1.00 88.00 471 LEU A C 1
ATOM 3609 O O . LEU A 1 471 ? -8.920 -23.927 -37.231 1.00 88.00 471 LEU A O 1
ATOM 3613 N N . SER A 1 472 ? -7.875 -25.322 -38.632 1.00 85.94 472 SER A N 1
ATOM 3614 C CA . SER A 1 472 ? -9.039 -25.500 -39.517 1.00 85.94 472 SER A CA 1
ATOM 3615 C C . SER A 1 472 ? -10.189 -26.303 -38.887 1.00 85.94 472 SER A C 1
ATOM 3617 O O . SER A 1 472 ? -11.297 -26.311 -39.423 1.00 85.94 472 SER A O 1
ATOM 3619 N N . LEU A 1 473 ? -9.954 -26.951 -37.737 1.00 80.44 473 LEU A N 1
ATOM 3620 C CA . LEU A 1 473 ? -10.923 -27.815 -37.053 1.00 80.44 473 LEU A CA 1
ATOM 3621 C C . LEU A 1 473 ? -12.031 -27.058 -36.296 1.00 80.44 473 LEU A C 1
ATOM 3623 O O . LEU A 1 473 ? -12.945 -27.693 -35.776 1.00 80.44 473 LEU A O 1
ATOM 3627 N N . GLY A 1 474 ? -11.985 -25.724 -36.243 1.00 79.62 474 GLY A N 1
ATOM 3628 C CA . GLY A 1 474 ? -12.950 -24.877 -35.532 1.00 79.62 474 GLY A CA 1
ATOM 3629 C C . GLY A 1 474 ? -12.304 -24.118 -34.374 1.00 79.62 474 GLY A C 1
ATOM 3630 O O . GLY A 1 474 ? -11.086 -23.972 -34.333 1.00 79.62 474 GLY A O 1
ATOM 3631 N N . SER A 1 475 ? -13.109 -23.616 -33.431 1.00 79.19 475 SER A N 1
ATOM 3632 C CA . SER A 1 475 ? -12.589 -22.832 -32.300 1.00 79.19 475 SER A CA 1
ATOM 3633 C C . SER A 1 475 ? -11.576 -23.636 -31.487 1.00 79.19 475 SER A C 1
ATOM 3635 O O . SER A 1 475 ? -11.840 -24.782 -31.127 1.00 79.19 475 SER A O 1
ATOM 3637 N N . SER A 1 476 ? -10.437 -23.027 -31.181 1.00 84.56 476 SER A N 1
ATOM 3638 C CA . SER A 1 476 ? -9.324 -23.665 -30.488 1.00 84.56 476 SER A CA 1
ATOM 3639 C C . SER A 1 476 ? -8.966 -22.914 -29.204 1.00 84.56 476 SER A C 1
ATOM 3641 O O . SER A 1 476 ? -9.098 -21.691 -29.120 1.00 84.56 476 SER A O 1
ATOM 3643 N N . ALA A 1 477 ? -8.528 -23.652 -28.187 1.00 86.44 477 ALA A N 1
ATOM 3644 C CA . ALA A 1 477 ? -8.020 -23.110 -26.934 1.00 86.44 477 ALA A CA 1
ATOM 3645 C C . ALA A 1 477 ? -6.755 -23.868 -26.539 1.00 86.44 477 ALA A C 1
ATOM 3647 O O . ALA A 1 477 ? -6.711 -25.090 -26.651 1.00 86.44 477 ALA A O 1
ATOM 3648 N N . LEU A 1 478 ? -5.743 -23.134 -26.095 1.00 92.69 478 LEU A N 1
ATOM 3649 C CA . LEU A 1 478 ? -4.487 -23.674 -25.600 1.00 92.69 478 LEU A CA 1
ATOM 3650 C C . LEU A 1 478 ? -4.137 -22.924 -24.319 1.00 92.69 478 LEU A C 1
ATOM 3652 O O . LEU A 1 478 ? -4.185 -21.693 -24.312 1.00 92.69 478 LEU A O 1
ATOM 3656 N N . THR A 1 479 ? -3.782 -23.673 -23.285 1.00 91.50 479 THR A N 1
ATOM 3657 C CA . THR A 1 479 ? -3.235 -23.157 -22.030 1.00 91.50 479 THR A CA 1
ATOM 3658 C C . THR A 1 479 ? -1.878 -23.807 -21.803 1.00 91.50 479 THR A C 1
ATOM 3660 O O . THR A 1 479 ? -1.760 -25.028 -21.895 1.00 91.50 479 THR A O 1
ATOM 3663 N N . LEU A 1 480 ? -0.866 -23.007 -21.496 1.00 92.94 480 LEU A N 1
ATOM 3664 C CA . LEU A 1 480 ? 0.508 -23.399 -21.221 1.00 92.94 480 LEU A CA 1
ATOM 3665 C C . LEU A 1 480 ? 0.854 -22.997 -19.787 1.00 92.94 480 LEU A C 1
ATOM 3667 O O . LEU A 1 480 ? 0.729 -21.844 -19.385 1.00 92.94 480 LEU A O 1
ATOM 3671 N N . THR A 1 481 ? 1.312 -23.960 -18.996 1.00 89.88 481 THR A N 1
ATOM 3672 C CA . THR A 1 481 ? 1.776 -23.740 -17.624 1.00 89.88 481 THR A CA 1
ATOM 3673 C C . THR A 1 481 ? 3.264 -24.040 -17.540 1.00 89.88 481 THR A C 1
ATOM 3675 O O . THR A 1 481 ? 3.666 -25.203 -17.468 1.00 89.88 481 THR A O 1
ATOM 3678 N N . THR A 1 482 ? 4.084 -22.991 -17.523 1.00 90.44 482 THR A N 1
ATOM 3679 C CA . THR A 1 482 ? 5.534 -23.099 -17.324 1.00 90.44 482 THR A CA 1
ATOM 3680 C C . THR A 1 482 ? 5.841 -23.625 -15.919 1.00 90.44 482 THR A C 1
ATOM 3682 O O . THR A 1 482 ? 5.371 -23.059 -14.932 1.00 90.44 482 THR A O 1
ATOM 3685 N N . GLN A 1 483 ? 6.648 -24.684 -15.818 1.00 75.56 483 GLN A N 1
ATOM 3686 C CA . GLN A 1 483 ? 7.069 -25.278 -14.542 1.00 75.56 483 GLN A CA 1
ATOM 3687 C C . GLN A 1 483 ? 8.541 -25.005 -14.229 1.00 75.56 483 GLN A C 1
ATOM 3689 O O . GLN A 1 483 ? 8.881 -24.696 -13.089 1.00 75.56 483 GLN A O 1
ATOM 3694 N N . GLU A 1 484 ? 9.413 -25.101 -15.232 1.00 81.19 484 GLU A N 1
ATOM 3695 C CA . GLU A 1 484 ? 10.850 -24.884 -15.080 1.00 81.19 484 GLU A CA 1
ATOM 3696 C C . GLU A 1 484 ? 11.401 -24.122 -16.282 1.00 81.19 484 GLU A C 1
ATOM 3698 O O . GLU A 1 484 ? 11.031 -24.396 -17.424 1.00 81.19 484 GLU A O 1
ATOM 3703 N N . VAL A 1 485 ? 12.330 -23.201 -16.022 1.00 87.00 485 VAL A N 1
ATOM 3704 C CA . VAL A 1 485 ? 13.131 -22.543 -17.052 1.00 87.00 485 VAL A CA 1
ATOM 3705 C C . VAL A 1 485 ? 14.598 -22.535 -16.641 1.00 87.00 485 VAL A C 1
ATOM 3707 O O . VAL A 1 485 ? 14.962 -21.965 -15.613 1.00 87.00 485 VAL A O 1
ATOM 3710 N N . THR A 1 486 ? 15.455 -23.095 -17.495 1.00 76.44 486 THR A N 1
ATOM 3711 C CA . THR A 1 486 ? 16.905 -23.155 -17.282 1.00 76.44 486 THR A CA 1
ATOM 3712 C C . THR A 1 486 ? 17.652 -22.517 -18.455 1.00 76.44 486 THR A C 1
ATOM 3714 O O . THR A 1 486 ? 17.511 -22.927 -19.608 1.00 76.44 486 THR A O 1
ATOM 3717 N N . ARG A 1 487 ? 18.491 -21.508 -18.177 1.00 83.94 487 ARG A N 1
ATOM 3718 C CA . ARG A 1 487 ? 19.309 -20.826 -19.198 1.00 83.94 487 ARG A CA 1
ATOM 3719 C C . ARG A 1 487 ? 20.611 -21.575 -19.477 1.00 83.94 487 ARG A C 1
ATOM 3721 O O . ARG A 1 487 ? 21.321 -21.958 -18.553 1.00 83.94 487 ARG A O 1
ATOM 3728 N N . SER A 1 488 ? 20.995 -21.655 -20.749 1.00 75.06 488 SER A N 1
ATOM 3729 C CA . SER A 1 488 ? 22.335 -22.062 -21.181 1.00 75.06 488 SER A CA 1
ATOM 3730 C C . SER A 1 488 ? 22.811 -21.200 -22.356 1.00 75.06 488 SER A C 1
ATOM 3732 O O . SER A 1 488 ? 22.485 -21.433 -23.523 1.00 75.06 488 SER A O 1
ATOM 3734 N N . GLY A 1 489 ? 23.573 -20.146 -22.047 1.00 81.50 489 GLY A N 1
ATOM 3735 C CA . GLY A 1 489 ? 24.071 -19.190 -23.039 1.00 81.50 489 GLY A CA 1
ATOM 3736 C C . GLY A 1 489 ? 22.942 -18.470 -23.787 1.00 81.50 489 GLY A C 1
ATOM 3737 O O . GLY A 1 489 ? 22.115 -17.793 -23.169 1.00 81.50 489 GLY A O 1
ATOM 3738 N N . LYS A 1 490 ? 22.924 -18.619 -25.120 1.00 88.94 490 LYS A N 1
ATOM 3739 C CA . LYS A 1 490 ? 21.880 -18.078 -26.015 1.00 88.94 490 LYS A CA 1
ATOM 3740 C C . LYS A 1 490 ? 20.621 -18.949 -26.103 1.00 88.94 490 LYS A C 1
ATOM 3742 O O . LYS A 1 490 ? 19.758 -18.674 -26.931 1.00 88.94 490 LYS A O 1
ATOM 3747 N N . PHE A 1 491 ? 20.554 -20.023 -25.321 1.00 93.19 491 PHE A N 1
ATOM 3748 C CA . PHE A 1 491 ? 19.422 -20.937 -25.282 1.00 93.19 491 PHE A CA 1
ATOM 3749 C C . PHE A 1 491 ? 18.761 -20.934 -23.903 1.00 93.19 491 PHE A C 1
ATOM 3751 O O . PHE A 1 491 ? 19.415 -20.668 -22.890 1.00 93.19 491 PHE A O 1
ATOM 3758 N N . ALA A 1 492 ? 17.475 -21.266 -23.875 1.00 92.44 492 ALA A N 1
ATOM 3759 C CA . ALA A 1 492 ? 16.736 -21.586 -22.662 1.00 92.44 492 ALA A CA 1
ATOM 3760 C C . ALA A 1 492 ? 15.994 -22.903 -22.866 1.00 92.44 492 ALA A C 1
ATOM 3762 O O . ALA A 1 492 ? 15.472 -23.142 -23.951 1.00 92.44 492 ALA A O 1
ATOM 3763 N N . LEU A 1 493 ? 15.959 -23.743 -21.841 1.00 92.06 493 LEU A N 1
ATOM 3764 C CA . LEU A 1 493 ? 15.105 -24.919 -21.789 1.00 92.06 493 LEU A CA 1
ATOM 3765 C C . LEU A 1 493 ? 13.907 -24.589 -20.910 1.00 92.06 493 LEU A C 1
ATOM 3767 O O . LEU A 1 493 ? 14.092 -24.141 -19.782 1.00 92.06 493 LEU A O 1
ATOM 3771 N N . GLU A 1 494 ? 12.712 -24.813 -21.428 1.00 97.00 494 GLU A N 1
ATOM 3772 C CA . GLU A 1 494 ? 11.461 -24.702 -20.700 1.00 97.00 494 GLU A CA 1
ATOM 3773 C C . GLU A 1 494 ? 10.802 -26.077 -20.609 1.00 97.00 494 GLU A C 1
ATOM 3775 O O . GLU A 1 494 ? 10.663 -26.766 -21.622 1.00 97.00 494 GLU A O 1
ATOM 3780 N N . LEU A 1 495 ? 10.376 -26.447 -19.404 1.00 92.56 495 LEU A N 1
ATOM 3781 C CA . LEU A 1 495 ? 9.507 -27.589 -19.146 1.00 92.56 495 LEU A CA 1
ATOM 3782 C C . LEU A 1 495 ? 8.166 -27.071 -18.619 1.00 92.56 495 LEU A C 1
ATOM 3784 O O . LEU A 1 495 ? 8.135 -26.204 -17.739 1.00 92.56 495 LEU A O 1
ATOM 3788 N N . GLY A 1 496 ? 7.062 -27.609 -19.123 1.00 92.88 496 GLY A N 1
ATOM 3789 C CA . GLY A 1 496 ? 5.737 -27.207 -18.670 1.00 92.88 496 GLY A CA 1
ATOM 3790 C C . GLY A 1 496 ? 4.641 -28.197 -19.026 1.00 92.88 496 GLY A C 1
ATOM 3791 O O . GLY A 1 496 ? 4.903 -29.290 -19.528 1.00 92.88 496 GLY A O 1
ATOM 3792 N N . ARG A 1 497 ? 3.398 -27.796 -18.754 1.00 94.88 497 ARG A N 1
ATOM 3793 C CA . ARG A 1 497 ? 2.185 -28.561 -19.074 1.00 94.88 497 ARG A CA 1
ATOM 3794 C C . ARG A 1 497 ? 1.308 -27.808 -20.053 1.00 94.88 497 ARG A C 1
ATOM 3796 O O . ARG A 1 497 ? 1.198 -26.590 -19.945 1.00 94.88 497 ARG A O 1
ATOM 3803 N N . TYR A 1 498 ? 0.654 -28.527 -20.955 1.00 96.06 498 TYR A N 1
ATOM 3804 C CA . TYR A 1 498 ? -0.333 -27.951 -21.860 1.00 96.06 498 TYR A CA 1
ATOM 3805 C C . TYR A 1 498 ? -1.715 -28.576 -21.675 1.00 96.06 498 TYR A C 1
ATOM 3807 O O . TYR A 1 498 ? -1.843 -29.765 -21.374 1.00 96.06 498 TYR A O 1
ATOM 3815 N N . GLU A 1 499 ? -2.739 -27.770 -21.931 1.00 93.69 499 GLU A N 1
ATOM 3816 C CA . GLU A 1 499 ? -4.118 -28.201 -22.148 1.00 93.69 499 GLU A CA 1
ATOM 3817 C C . GLU A 1 499 ? -4.588 -27.637 -23.488 1.00 93.69 499 GLU A C 1
ATOM 3819 O O . GLU A 1 499 ? -4.551 -26.428 -23.709 1.00 93.69 499 GLU A O 1
ATOM 3824 N N . LEU A 1 500 ? -5.008 -28.513 -24.395 1.00 92.12 500 LEU A N 1
ATOM 3825 C CA . LEU A 1 500 ? -5.392 -28.184 -25.761 1.00 92.12 500 LEU A CA 1
ATOM 3826 C C . LEU A 1 500 ? -6.831 -28.626 -26.018 1.00 92.12 500 LEU A C 1
ATOM 3828 O O . LEU A 1 500 ? -7.217 -29.758 -25.746 1.00 92.12 500 LEU A O 1
ATOM 3832 N N . THR A 1 501 ? -7.625 -27.739 -26.606 1.00 89.25 501 THR A N 1
ATOM 3833 C CA . THR A 1 501 ? -8.942 -28.052 -27.162 1.00 89.25 501 THR A CA 1
ATOM 3834 C C . THR A 1 501 ? -8.993 -27.598 -28.615 1.00 89.25 501 THR A C 1
ATOM 3836 O O . THR A 1 501 ? -8.762 -26.425 -28.905 1.00 89.25 501 THR A O 1
ATOM 3839 N N . LEU A 1 502 ? -9.333 -28.504 -29.529 1.00 86.69 502 LEU A N 1
ATOM 3840 C CA . LEU A 1 502 ? -9.513 -28.236 -30.957 1.00 86.69 502 LEU A CA 1
ATOM 3841 C C . LEU A 1 502 ? -10.963 -28.495 -31.368 1.00 86.69 502 LEU A C 1
ATOM 3843 O O . LEU A 1 502 ? -11.575 -29.481 -30.955 1.00 86.69 502 LEU A O 1
ATOM 3847 N N . GLY A 1 503 ? -11.514 -27.616 -32.206 1.00 83.75 503 GLY A N 1
ATOM 3848 C CA . GLY A 1 503 ? -12.885 -27.748 -32.699 1.00 83.75 503 GLY A CA 1
ATOM 3849 C C . GLY A 1 503 ? -13.948 -27.622 -31.606 1.00 83.75 503 GLY A C 1
ATOM 3850 O O . GLY A 1 503 ? -14.973 -28.296 -31.670 1.00 83.75 503 GLY A O 1
ATOM 3851 N N . GLY A 1 504 ? -13.727 -26.756 -30.613 1.00 78.69 504 GLY A N 1
ATOM 3852 C CA . GLY A 1 504 ? -14.595 -26.533 -29.448 1.00 78.69 504 GLY A CA 1
ATOM 3853 C C . GLY A 1 504 ? -16.049 -26.163 -29.771 1.00 78.69 504 GLY A C 1
ATOM 3854 O O . GLY A 1 504 ? -16.934 -26.371 -28.950 1.00 78.69 504 GLY A O 1
ATOM 3855 N N . ASN A 1 505 ? -16.315 -25.639 -30.969 1.00 80.19 505 ASN A N 1
ATOM 3856 C CA . ASN A 1 505 ? -17.657 -25.314 -31.463 1.00 80.19 505 ASN A CA 1
ATOM 3857 C C . ASN A 1 505 ? -18.259 -26.395 -32.384 1.00 80.19 505 ASN A C 1
ATOM 3859 O O . ASN A 1 505 ? -19.339 -26.201 -32.944 1.00 80.19 505 ASN A O 1
ATOM 3863 N N . THR A 1 506 ? -17.571 -27.520 -32.572 1.00 77.44 506 THR A N 1
ATOM 3864 C CA . THR A 1 506 ? -18.053 -28.654 -33.366 1.00 77.44 506 THR A CA 1
ATOM 3865 C C . THR A 1 506 ? -18.790 -29.666 -32.484 1.00 77.44 506 THR A C 1
ATOM 3867 O O . THR A 1 506 ? -18.737 -29.598 -31.260 1.00 77.44 506 THR A O 1
ATOM 3870 N N . HIS A 1 507 ? -19.505 -30.621 -33.089 1.00 71.75 507 HIS A N 1
ATOM 3871 C CA . HIS A 1 507 ? -20.207 -31.669 -32.331 1.00 71.75 507 HIS A CA 1
ATOM 3872 C C . HIS A 1 507 ? -19.265 -32.657 -31.621 1.00 71.75 507 HIS A C 1
ATOM 3874 O O . HIS A 1 507 ? -19.717 -33.335 -30.706 1.00 71.75 507 HIS A O 1
ATOM 3880 N N . ASN A 1 508 ? -17.986 -32.725 -32.012 1.00 77.38 508 ASN A N 1
ATOM 3881 C CA . ASN A 1 508 ? -16.986 -33.632 -31.441 1.00 77.38 508 ASN A CA 1
ATOM 3882 C C . ASN A 1 508 ? -15.660 -32.877 -31.211 1.00 77.38 508 ASN A C 1
ATOM 3884 O O . ASN A 1 508 ? -14.730 -33.038 -32.006 1.00 77.38 508 ASN A O 1
ATOM 3888 N N . PRO A 1 509 ? -15.564 -32.031 -30.170 1.00 83.75 509 PRO A N 1
ATOM 3889 C CA . PRO A 1 509 ? -14.317 -31.355 -29.838 1.00 83.75 509 PRO A CA 1
ATOM 3890 C C . PRO A 1 509 ? -13.248 -32.365 -29.407 1.00 83.75 509 PRO A C 1
ATOM 3892 O O . PRO A 1 509 ? -13.542 -33.343 -28.719 1.00 83.75 509 PRO A O 1
ATOM 3895 N N . ILE A 1 510 ? -12.002 -32.112 -29.801 1.00 84.31 510 ILE A N 1
ATOM 3896 C CA . ILE A 1 510 ? -10.841 -32.908 -29.398 1.00 84.31 510 ILE A CA 1
ATOM 3897 C C . ILE A 1 510 ? -10.182 -32.185 -28.231 1.00 84.31 510 ILE A C 1
ATOM 3899 O O . ILE A 1 510 ? -9.775 -31.035 -28.383 1.00 84.31 510 ILE A O 1
ATOM 3903 N N . THR A 1 511 ? -10.068 -32.849 -27.085 1.00 87.88 511 THR A N 1
ATOM 3904 C CA . THR A 1 511 ? -9.304 -32.352 -25.939 1.00 87.88 511 THR A CA 1
ATOM 3905 C C . THR A 1 511 ? -8.071 -33.214 -25.734 1.00 87.88 511 THR A C 1
ATOM 3907 O O . THR A 1 511 ? -8.149 -34.440 -25.752 1.00 87.88 511 THR A O 1
ATOM 3910 N N . ASP A 1 512 ? -6.931 -32.569 -25.535 1.00 90.88 512 ASP A N 1
ATOM 3911 C CA . ASP A 1 512 ? -5.658 -33.206 -25.235 1.00 90.88 512 ASP A CA 1
ATOM 3912 C C . ASP A 1 512 ? -4.961 -32.446 -24.102 1.00 90.88 512 ASP A C 1
ATOM 3914 O O . ASP A 1 512 ? -5.196 -31.257 -23.895 1.00 90.88 512 ASP A O 1
ATOM 3918 N N . ALA A 1 513 ? -4.124 -33.136 -23.341 1.00 93.25 513 ALA A N 1
ATOM 3919 C CA . ALA A 1 513 ? -3.326 -32.524 -22.291 1.00 93.25 513 ALA A CA 1
ATOM 3920 C C . ALA A 1 513 ? -2.043 -33.315 -22.099 1.00 93.25 513 ALA A C 1
ATOM 3922 O O . ALA A 1 513 ? -2.017 -34.541 -22.259 1.00 93.25 513 ALA A O 1
ATOM 3923 N N . GLY A 1 514 ? -0.978 -32.639 -21.704 1.00 94.62 514 GLY A N 1
ATOM 3924 C CA . GLY A 1 514 ? 0.303 -33.301 -21.565 1.00 94.62 514 GLY A CA 1
ATOM 3925 C C . GLY A 1 514 ? 1.395 -32.410 -21.024 1.00 94.62 514 GLY A C 1
ATOM 3926 O O . GLY A 1 514 ? 1.140 -31.324 -20.504 1.00 94.62 514 GLY A O 1
ATOM 3927 N N . ASP A 1 515 ? 2.613 -32.905 -21.163 1.00 95.88 515 ASP A N 1
ATOM 3928 C CA . ASP A 1 515 ? 3.826 -32.169 -20.841 1.00 95.88 515 ASP A CA 1
ATOM 3929 C C . ASP A 1 515 ? 4.464 -31.663 -22.138 1.00 95.88 515 ASP A C 1
ATOM 3931 O O . ASP A 1 515 ? 4.281 -32.245 -23.214 1.00 95.88 515 ASP A O 1
ATOM 3935 N N . TYR A 1 516 ? 5.212 -30.571 -22.052 1.00 97.12 516 TYR A N 1
ATOM 3936 C CA . TYR A 1 516 ? 5.994 -30.056 -23.166 1.00 97.12 516 TYR A CA 1
ATOM 3937 C C . TYR A 1 516 ? 7.413 -29.705 -22.736 1.00 97.12 516 TYR A C 1
ATOM 3939 O O . TYR A 1 516 ? 7.679 -29.381 -21.576 1.00 97.12 516 TYR A O 1
ATOM 3947 N N . LEU A 1 517 ? 8.318 -29.748 -23.711 1.00 96.44 517 LEU A N 1
ATOM 3948 C CA . LEU A 1 517 ? 9.678 -29.250 -23.602 1.00 96.44 517 LEU A CA 1
ATOM 3949 C C . LEU A 1 517 ? 9.965 -28.339 -24.790 1.00 96.44 517 LEU A C 1
ATOM 3951 O O . LEU A 1 517 ? 9.979 -28.783 -25.941 1.00 96.44 517 LEU A O 1
ATOM 3955 N N . VAL A 1 518 ? 10.246 -27.073 -24.496 1.00 98.12 518 VAL A N 1
ATOM 3956 C CA . VAL A 1 518 ? 10.615 -26.073 -25.498 1.00 98.12 518 VAL A CA 1
ATOM 3957 C C . VAL A 1 518 ? 12.063 -25.654 -25.285 1.00 98.12 518 VAL A C 1
ATOM 3959 O O . VAL A 1 518 ? 12.496 -25.352 -24.175 1.00 98.12 518 VAL A O 1
ATOM 3962 N N . ILE A 1 519 ? 12.837 -25.627 -26.367 1.00 97.62 519 ILE A N 1
ATOM 3963 C CA . ILE A 1 519 ? 14.119 -24.928 -26.397 1.00 97.62 519 ILE A CA 1
ATOM 3964 C C . ILE A 1 519 ? 13.883 -23.586 -27.071 1.00 97.62 519 ILE A C 1
ATOM 3966 O O . ILE A 1 519 ? 13.514 -23.531 -28.245 1.00 97.62 519 ILE A O 1
ATOM 3970 N N . TRP A 1 520 ? 14.164 -22.517 -26.342 1.00 97.94 520 TRP A N 1
ATOM 3971 C CA . TRP A 1 520 ? 14.167 -21.151 -26.836 1.00 97.94 520 TRP A CA 1
ATOM 3972 C C . TRP A 1 520 ? 15.565 -20.768 -27.312 1.00 97.94 520 TRP A C 1
ATOM 3974 O O . TRP A 1 520 ? 16.566 -21.169 -26.712 1.00 97.94 520 TRP A O 1
ATOM 3984 N N . GLN A 1 521 ? 15.652 -19.959 -28.363 1.00 97.12 521 GLN A N 1
ATOM 3985 C CA . GLN A 1 521 ? 16.890 -19.343 -28.826 1.00 97.12 521 GLN A CA 1
ATOM 3986 C C . GLN A 1 521 ? 16.744 -17.824 -28.831 1.00 97.12 521 GLN A C 1
ATOM 3988 O O . GLN A 1 521 ? 15.775 -17.288 -29.364 1.00 97.12 521 GLN A O 1
ATOM 3993 N N . GLN A 1 522 ? 17.735 -17.136 -28.267 1.00 94.19 522 GLN A N 1
ATOM 3994 C CA . GLN A 1 522 ? 17.805 -15.685 -28.305 1.00 94.19 522 GLN A CA 1
ATOM 3995 C C . GLN A 1 522 ? 18.373 -15.214 -29.652 1.00 94.19 522 GLN A C 1
ATOM 3997 O O . GLN A 1 522 ? 19.464 -15.640 -30.052 1.00 94.19 522 GLN A O 1
ATOM 4002 N N . ASN A 1 523 ? 17.643 -14.348 -30.356 1.00 88.94 523 ASN A N 1
ATOM 4003 C CA . ASN A 1 523 ? 18.098 -13.736 -31.603 1.00 88.94 523 ASN A CA 1
ATOM 4004 C C . ASN A 1 523 ? 19.058 -12.553 -31.338 1.00 88.94 523 ASN A C 1
ATOM 4006 O O . ASN A 1 523 ? 19.323 -12.175 -30.196 1.00 88.94 523 ASN A O 1
ATOM 4010 N N . ALA A 1 524 ? 19.594 -11.952 -32.406 1.00 81.62 524 ALA A N 1
ATOM 4011 C CA . ALA A 1 524 ? 20.530 -10.827 -32.298 1.00 81.62 524 ALA A CA 1
ATOM 4012 C C . ALA A 1 524 ? 19.909 -9.551 -31.692 1.00 81.62 524 ALA A C 1
ATOM 4014 O O . ALA A 1 524 ? 20.644 -8.712 -31.180 1.00 81.62 524 ALA A O 1
ATOM 4015 N N . ALA A 1 525 ? 18.580 -9.417 -31.735 1.00 78.44 525 ALA A N 1
ATOM 4016 C CA . ALA A 1 525 ? 17.830 -8.325 -31.118 1.00 78.44 525 ALA A CA 1
ATOM 4017 C C . ALA A 1 525 ? 17.487 -8.595 -29.638 1.00 78.44 525 ALA A C 1
ATOM 4019 O O . ALA A 1 525 ? 16.857 -7.764 -28.992 1.00 78.44 525 ALA A O 1
ATOM 4020 N N . GLY A 1 526 ? 17.908 -9.739 -29.084 1.00 81.56 526 GLY A N 1
ATOM 4021 C CA . GLY A 1 526 ? 17.653 -10.111 -27.694 1.00 81.56 526 GLY A CA 1
ATOM 4022 C C . GLY A 1 526 ? 16.314 -10.815 -27.460 1.00 81.56 526 GLY A C 1
ATOM 4023 O O . GLY A 1 526 ? 15.994 -11.131 -26.314 1.00 81.56 526 GLY A O 1
ATOM 4024 N N . GLU A 1 527 ? 15.550 -11.111 -28.509 1.00 88.31 527 GLU A N 1
ATOM 4025 C CA . GLU A 1 527 ? 14.245 -11.762 -28.406 1.00 88.31 527 GLU A CA 1
ATOM 4026 C C . GLU A 1 527 ? 14.374 -13.279 -28.305 1.00 88.31 527 GLU A C 1
ATOM 4028 O O . GLU A 1 527 ? 15.174 -13.890 -29.014 1.00 88.31 527 GLU A O 1
ATOM 4033 N N . TRP A 1 528 ? 13.545 -13.894 -27.464 1.00 94.56 528 TRP A N 1
ATOM 4034 C CA . TRP A 1 528 ? 13.461 -15.345 -27.330 1.00 94.56 528 TRP A CA 1
ATOM 4035 C C . TRP A 1 528 ? 12.426 -15.913 -28.297 1.00 94.56 528 TRP A C 1
ATOM 4037 O O . TRP A 1 528 ? 11.248 -15.567 -28.223 1.00 94.56 528 TRP A O 1
ATOM 4047 N N . LEU A 1 529 ? 12.887 -16.789 -29.188 1.00 97.62 529 LEU A N 1
ATOM 4048 C CA . LEU A 1 529 ? 12.080 -17.470 -30.196 1.00 97.62 529 LEU A CA 1
ATOM 4049 C C . LEU A 1 529 ? 12.094 -18.980 -29.955 1.00 97.62 529 LEU A C 1
ATOM 4051 O O . LEU A 1 529 ? 13.108 -19.539 -29.526 1.00 97.62 529 LEU A O 1
ATOM 4055 N N . ILE A 1 530 ? 10.988 -19.647 -30.268 1.00 98.38 530 ILE A N 1
ATOM 4056 C CA . ILE A 1 530 ? 10.851 -21.100 -30.191 1.00 98.38 530 ILE A CA 1
ATOM 4057 C C . ILE A 1 530 ? 11.760 -21.731 -31.249 1.00 98.38 530 ILE A C 1
ATOM 4059 O O . ILE A 1 530 ? 11.570 -21.558 -32.454 1.00 98.38 530 ILE A O 1
ATOM 4063 N N . TYR A 1 531 ? 12.765 -22.469 -30.784 1.00 98.12 531 TYR A N 1
ATOM 4064 C CA . TYR A 1 531 ? 13.750 -23.147 -31.622 1.00 98.12 531 TYR A CA 1
ATOM 4065 C C . TYR A 1 531 ? 13.421 -24.636 -31.756 1.00 98.12 531 TYR A C 1
ATOM 4067 O O . TYR A 1 531 ? 13.421 -25.182 -32.861 1.00 98.12 531 TYR A O 1
ATOM 4075 N N . ARG A 1 532 ? 13.111 -25.311 -30.646 1.00 97.88 532 ARG A N 1
ATOM 4076 C CA . ARG A 1 532 ? 12.612 -26.697 -30.628 1.00 97.88 532 ARG A CA 1
ATOM 4077 C C . ARG A 1 532 ? 11.362 -26.748 -29.777 1.00 97.88 532 ARG A C 1
ATOM 4079 O O . ARG A 1 532 ? 11.373 -26.186 -28.693 1.00 97.88 532 ARG A O 1
ATOM 4086 N N . ASP A 1 533 ? 10.343 -27.442 -30.246 1.00 97.12 533 ASP A N 1
ATOM 4087 C CA . ASP A 1 533 ? 9.071 -27.569 -29.545 1.00 97.12 533 ASP A CA 1
ATOM 4088 C C . ASP A 1 533 ? 8.630 -29.031 -29.583 1.00 97.12 533 ASP A C 1
ATOM 4090 O O . ASP A 1 533 ? 8.566 -29.649 -30.653 1.00 97.12 533 ASP A O 1
ATOM 4094 N N . VAL A 1 534 ? 8.447 -29.606 -28.398 1.00 97.00 534 VAL A N 1
ATOM 4095 C CA . VAL A 1 534 ? 8.169 -31.024 -28.198 1.00 97.00 534 VAL A CA 1
ATOM 4096 C C . VAL A 1 534 ? 7.015 -31.173 -27.227 1.00 97.00 534 VAL A C 1
ATOM 4098 O O . VAL A 1 534 ? 7.099 -30.691 -26.101 1.00 97.00 534 VAL A O 1
ATOM 4101 N N . THR A 1 535 ? 5.981 -31.909 -27.623 1.00 94.06 535 THR A N 1
ATOM 4102 C CA . THR A 1 535 ? 4.825 -32.198 -26.766 1.00 94.06 535 THR A CA 1
ATOM 4103 C C . THR A 1 535 ? 4.626 -33.698 -26.583 1.00 94.06 535 THR A C 1
ATOM 4105 O O . THR A 1 535 ? 4.685 -34.491 -27.531 1.00 94.06 535 THR A O 1
ATOM 4108 N N . THR A 1 536 ? 4.361 -34.095 -25.343 1.00 93.94 536 THR A N 1
ATOM 4109 C CA . THR A 1 536 ? 4.041 -35.467 -24.949 1.00 93.94 536 THR A CA 1
ATOM 4110 C C . THR A 1 536 ? 2.642 -35.510 -24.358 1.00 93.94 536 THR A C 1
ATOM 4112 O O . THR A 1 536 ? 2.433 -35.047 -23.237 1.00 93.94 536 THR A O 1
ATOM 4115 N N . SER A 1 537 ? 1.693 -36.072 -25.108 1.00 92.06 537 SER A N 1
ATOM 4116 C CA . SER A 1 537 ? 0.318 -36.254 -24.645 1.00 92.06 537 SER A CA 1
ATOM 4117 C C . SER A 1 537 ? 0.270 -37.262 -23.498 1.00 92.06 537 SER A C 1
ATOM 4119 O O . SER A 1 537 ? 0.943 -38.296 -23.519 1.00 92.06 537 SER A O 1
ATOM 4121 N N . THR A 1 538 ? -0.541 -36.957 -22.487 1.00 88.62 538 THR A N 1
ATOM 4122 C CA . THR A 1 538 ? -0.887 -37.898 -21.411 1.00 88.62 538 THR A CA 1
ATOM 4123 C C . THR A 1 538 ? -2.131 -38.722 -21.746 1.00 88.62 538 THR A C 1
ATOM 4125 O O . THR A 1 538 ? -2.481 -39.633 -20.992 1.00 88.62 538 THR A O 1
ATOM 4128 N N . GLN A 1 539 ? -2.793 -38.447 -22.874 1.00 81.44 539 GLN A N 1
ATOM 4129 C CA . GLN A 1 539 ? -3.889 -39.271 -23.366 1.00 81.44 539 GLN A CA 1
ATOM 4130 C C . GLN A 1 539 ? -3.364 -40.514 -24.092 1.00 81.44 539 GLN A C 1
ATOM 4132 O O . GLN A 1 539 ? -2.332 -40.500 -24.761 1.00 81.44 539 GLN A O 1
ATOM 4137 N N . GLY A 1 540 ? -4.075 -41.629 -23.923 1.00 70.50 540 GLY A N 1
ATOM 4138 C CA . GLY A 1 540 ? -3.768 -42.862 -24.643 1.00 70.50 540 GLY A CA 1
ATOM 4139 C C . GLY A 1 540 ? -4.029 -42.712 -26.142 1.00 70.50 540 GLY A C 1
ATOM 4140 O O . GLY A 1 540 ? -4.883 -41.928 -26.553 1.00 70.50 540 GLY A O 1
ATOM 4141 N N . LEU A 1 541 ? -3.323 -43.503 -26.954 1.00 63.34 541 LEU A N 1
ATOM 4142 C CA . LEU A 1 541 ? -3.660 -43.660 -28.370 1.00 63.34 541 LEU A CA 1
ATOM 4143 C C . LEU A 1 541 ? -5.140 -44.083 -28.505 1.00 63.34 541 LEU A C 1
ATOM 4145 O O . LEU A 1 541 ? -5.534 -45.013 -27.793 1.00 63.34 541 LEU A O 1
ATOM 4149 N N . PRO A 1 542 ? -5.933 -43.434 -29.381 1.00 57.47 542 PRO A N 1
ATOM 4150 C CA . PRO A 1 542 ? -7.294 -43.867 -29.686 1.00 57.47 542 PRO A CA 1
ATOM 4151 C C . PRO A 1 542 ? -7.369 -45.304 -30.215 1.00 57.47 542 PRO A C 1
ATOM 4153 O O . PRO A 1 542 ? -6.440 -45.721 -30.953 1.00 57.47 542 PRO A O 1
#

pLDDT: mean 90.8, std 12.75, range [32.81, 98.94]

Sequence (542 aa):
MIKPLAMLLLSAPLIAAAAPDVRETFTSVTPQNFDSGGSVSLQFHLHAESYLRSTTIARGESLLELELAPSPELKAASVTVDDQEVDFASYVDNDALLDSVIVLQGDRVVFEAYPRMAPQERHFGWSVTKVLTSATLATLVAEGKVDMDAPVEKYLSELKDSAWAGTSVQDIADMASGIDCRDSDGYQNTSTCVYRMEEALGITAPVGNTASFIPLLKDMQRLRPAGEQNEYVSANTNVLMLVIERVTGQSYARAVQERIWQRIGAESDALMAISAEGHAYASGGLMARLRDLARFGRVFTDAHRFPDIAGTMVADLKAGGGIKRSDASLERLAREHGDDLPTRAGWQWDQVWDDGGMFKGGYLGQGLYVDPQRDLVIAWYGTGINYDEDATDMLSVARQLAVSGLFDTPPQNSSLTAVIQARNHTYEAAFKAQDIPRLLALHTDDVVFMSSHRERVVGLENLRASLTAELSLGSSALTLTTQEVTRSGKFALELGRYELTLGGNTHNPITDAGDYLVIWQQNAAGEWLIYRDVTTSTQGLP

Foldseek 3Di:
DDDDDDDDDPDDDDPPDPDDDPVCLLVVADLACCQQADSSVLNCFQPVVVVFPKDWLFAAPFALQQAEDADPCQQQDWAADPNDTDGPVVLCQPPPWFQWKFKDQASYTHDIDGNNDDQPTWGFAFQLLLLLLLLLVLLCVLVVLFDQQDQLCVQVVLQCQALSGPAGLFLLLLQFSQWQQAPVVDCNPCPGLVVLLCVLFVNHDDPPDPDHNSVSLRHIHGNDHGPPDRGHHLSSSLSSQSSQCRSVVDHSSHSSSVSQRHLLNAPGIWMFGGGPVGRTSSSTGIIGRQVSSQSSLLCLQPCPSNVSSCVGVLVCLLVVDHDFDDPVRQVVVCVVQNPQAFGGGGSSFPGAGNQGWTKDDRQQEWIWIHHNQLSMIMTTDTGANHRVSNYRPVVSVVVCSVPVCPRNDNPLPDPVVVLVVVLVVQCQVCLQVLPLVSNLVQADQFAWEAEPPDDIATGSVSVSVVSVVQQVLAGKGKDWAWDDWDDDVQKIKTKTKMWIWGNPVDPDIDIWIFIKIFIWGQDPVRHTHTRYIYTDTPDDDD

Solvent-accessible surface area (backbone atoms only — not comparable to full-atom values): 28708 Å² total; per-residue (Å²): 141,83,82,85,83,84,79,84,80,82,79,78,78,81,78,73,79,75,79,77,55,70,66,60,55,62,69,66,48,43,60,87,41,38,61,62,15,66,7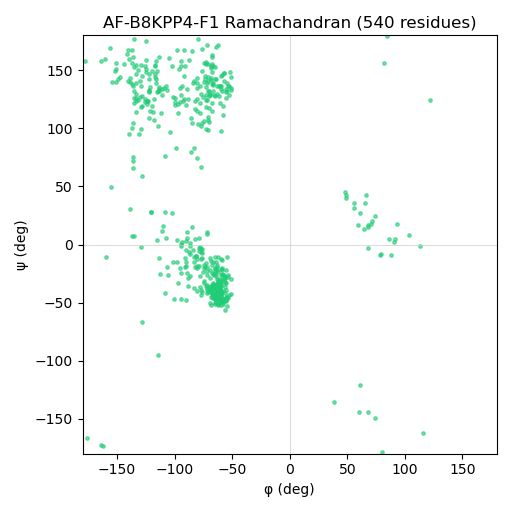2,35,18,45,51,35,36,56,42,41,72,81,80,36,53,64,47,74,25,53,41,30,93,55,64,58,82,63,45,82,50,72,37,70,64,61,41,61,34,75,38,72,55,95,94,36,83,39,35,42,46,59,47,57,74,62,46,91,24,41,26,29,40,39,34,28,53,66,63,26,34,34,40,75,51,51,75,71,50,59,84,88,45,39,35,58,34,26,34,40,24,24,43,55,50,39,50,46,48,22,44,36,38,62,69,68,75,45,60,48,81,41,36,42,29,82,66,40,64,87,32,54,90,26,56,58,37,76,30,28,42,44,25,30,37,23,30,6,47,27,59,60,34,43,50,88,73,31,77,81,42,78,84,30,58,43,23,49,53,34,31,43,40,56,65,41,54,85,85,78,80,82,64,54,57,68,63,54,64,41,71,39,44,62,72,48,69,52,65,75,51,69,48,70,33,54,64,36,40,42,51,52,38,52,41,51,21,62,75,67,73,40,56,56,52,56,51,40,16,71,71,43,41,33,70,46,13,25,88,55,59,29,37,33,30,26,16,95,88,63,50,63,38,42,35,30,26,34,28,37,29,63,69,42,52,36,36,51,40,40,47,70,35,35,47,85,88,24,46,42,32,32,72,34,56,51,42,38,51,68,74,64,48,52,37,72,59,52,70,74,54,48,60,51,46,35,76,77,60,43,88,78,60,56,49,25,24,27,57,52,31,65,31,28,31,92,83,48,36,36,32,26,62,15,81,27,34,18,36,42,37,33,23,44,82,50,32,31,24,40,26,38,41,29,49,18,53,35,86,88,50,53,45,50,66,57,65,62,45,50,51,53,52,64,73,63,55,81,41,74,56,79,55,101,76,49,55,70,53,57,56,48,51,56,50,47,53,52,43,33,52,23,55,49,68,64,35,60,72,62,46,55,70,45,38,38,73,76,19,36,41,36,48,65,100,53,78,72,36,61,25,52,72,49,42,50,54,51,53,52,61,59,56,67,55,45,50,40,47,56,47,79,46,83,73,46,68,47,79,57,88,62,32,33,44,36,36,31,37,40,42,38,35,38,9,65,79,48,100,74,52,48,74,51,41,30,40,36,43,36,34,32,35,51,47,98,88,69,48,77,22,42,35,34,40,36,38,45,62,72,64,78,85,131